Protein 4OM8 (pdb70)

Foldseek 3Di:
DAQEEEEEDQAQAHLLQQLLLLQLQHHYEYEYQDPVRLVVSVVVNVVSNVLCVLLVQHRDPHHDSDYHYDHDVLVRCAPGLEYEYEHDQDLVVLLVVQVVCQVRHDLNRAYEYQHQFDFLQSNLVRHPNSQSYWYWHADPHRNQQQETEIEDHPNHHPVNSVVVCVSSVSSPGHYDYQDYRDGRRPVVVVVVLVVVQLVVCCVVPVDQNVVSCVCCVPVPVVVCLQAPPVRVCVVVDVVVVCVVCVPVVVVTDPDDDDDPLQVVCVVVVAPDPVRQHGSHHDPVRSVVVVVVVSVVSSVVVCVSVPHD/DFAEEFEEDQPQAHLLQLLLLQQLQHEYEYEYLDPVSQVVSVVVNVVSNVLCVLLVRGYDVVGGGDYHYDHDVLVRAAVGQEYEYEHDQDLVVLLVVQVVCQVSHDLRRAYEYLHQFDQLQSNLVSHPNSQRYWYWHADPHRNQQQETEIEDHPNHHPVNSVVVCVSSVSSPGHYDYQDYRHGSGPPRVVVVLVVQQLVVCCVVVVDAPVVSCVCCVVVPVVVCLQAPPVSVCVVCDVVVVCVCCVPVVVVTDPDDDDDPLQVVCVVVVQPDPVSQHDSHHDPVRVVVCVVVVSVVSSVVVCVSVVPD

Sequence (616 aa):
MIRNIAIIGLGTMGPGMAARLARGGLQVVAYDVAPAAIEERRARSMLSVAETVLDALGIALPSAGVGTVRFTDDIGDAVSGADLVIENVPENISIKADDVYRRRTIDGLIGQDTIVASDTSGIPITKLQAHISYPERRMMVGMHWSNPPHIIPMIEVIAGEEKTAPQTVATIRDLIRRSIGLLPVVVKKDVPGFVENRVLYALLREAVDLVERGVIDPEDLDTCVSWGIGYKKIAVIGPMALLDMAGLDIYKSVSSSFLNADDLSNRDDVAPMMVLEEKTSASKFGIKSSGEGMFYTPEQTKALQAERARKLVAVRRRILEGREMIRNIAIIGLGTMGPGMAARLARGGLQVVAYDVAPAAIEERRARSMLSVAETVLDALGIALPSAGVGTVRFTDDIGDAVSGADLVIENVPENISIKADVYRTIDGLIGQDDTIVASDTSGIPITKLQAHISYPEERMVGMHWSNPPHIIPMIEVIAGEEKKTAPQTVATIRDLIRSIGLLPVVVKKDDVPGFVENRVLYALLREAVDLVERGVIDPEDLDTCVSWGIGYKIAVIGPMALLDMMAGLDIYKSVSSFLNADLSNNRDDVAPMMVLEKTSSASKFGIKSGEGMFYTPEQTKKALQAERARKLVAVRRRIILEGRE

B-factor: mean 18.08, std 8.11, range [6.87, 66.74]

Secondary structure (DSSP, 8-state):
---EEEEE--STTHHHHHHHHHHTT-EEEEE-S-HHHHHHHHHHHHHHHHHHHHTTPPP-SSS--EEEEES-HHHHHTT-SEEEE---S-HHHHHHHHHHHHTTS-TT-EEEE--SSS-HHHHGGGSSSGGGEEEEE--SSTTT--EEEEE--TT--HHHHHHHHHHHHHTT-EEEEE-S--TTTTHHHHHHHHHHHHHHHHHTTSS-HHHHHHHHIIIIIHHHHHS-HHHHHHHH-HHHHHHHHHHHHHHS----S--HHHHHHHHTT--BGGGTBS----HHHHHHHHHHHHHHHHHHHHHHTT--/---EEEEE--STTHHHHHHHHHHTT-EEEEE-S-HHHHHHHHHHHHHHHHHHHHHT--PPTT---EEEEES-HHHHHTT-SEEEE---S-HHHHHHHHHHHHTTS-TT-EEEE--SS--HHHHHTTSSSGGGEEEEE--SSTTT--EEEEE--TT--HHHHHHHHHHHHHTT-EEEEE-S--TTTTHHHHHHHHHHHHHHHHHTTSS-HHHHHHHHIIIIIHHHHHS-HHHHHHHH-HHHHHHHHHHHHHHS----S--HHHHHHHHTT--BGGGTBS----HHHHHHHHHHHHHHHHHHHHHHTT--

Organism: Mesorhizobium japonicum (strain LMG 29417 / CECT 9101 / MAFF 303099) (NCBI:txid266835)

Structure (mmCIF, N/CA/C/O backbone):
data_4OM8
#
_entry.id   4OM8
#
_cell.length_a   122.805
_cell.length_b   44.212
_cell.length_c   109.343
_cell.angle_alpha   90.00
_cell.angle_beta   116.35
_cell.angle_gamma   90.00
#
_symmetry.space_group_name_H-M   'C 1 2 1'
#
loop_
_entity.id
_entity.type
_entity.pdbx_description
1 polymer '5-formyl-3-hydroxy-2-methylpyridine 4-carboxylate 5-dehydrogenase'
2 non-polymer NICOTINAMIDE-ADENINE-DINUCLEOTIDE
3 non-polymer 'ACETATE ION'
4 non-polymer GLYCEROL
5 water water
#
loop_
_atom_site.group_PDB
_atom_site.id
_atom_site.type_symbol
_atom_site.label_atom_id
_atom_site.label_alt_id
_atom_site.label_comp_id
_atom_site.label_asym_id
_atom_site.label_entity_id
_atom_site.label_seq_id
_atom_site.pdbx_PDB_ins_code
_atom_site.Cartn_x
_atom_site.Cartn_y
_atom_site.Cartn_z
_atom_site.occupancy
_atom_site.B_iso_or_equiv
_atom_site.auth_seq_id
_atom_site.auth_comp_id
_atom_site.auth_asym_id
_atom_site.auth_atom_id
_atom_site.pdbx_PDB_model_num
ATOM 1 N N . MET A 1 1 ? -9.081 -4.625 16.165 1.00 18.76 1 MET A N 1
ATOM 2 C CA . MET A 1 1 ? -9.271 -5.903 16.844 1.00 18.61 1 MET A CA 1
ATOM 3 C C . MET A 1 1 ? -8.329 -6.032 18.041 1.00 17.39 1 MET A C 1
ATOM 4 O O . MET A 1 1 ? -7.136 -5.781 17.914 1.00 20.46 1 MET A O 1
ATOM 9 N N . ILE A 1 2 ? -8.862 -6.414 19.203 1.00 14.72 2 ILE A N 1
ATOM 10 C CA . ILE A 1 2 ? -8.019 -6.560 20.389 1.00 12.27 2 ILE A CA 1
ATOM 11 C C . ILE A 1 2 ? -7.801 -8.023 20.767 1.00 11.99 2 ILE A C 1
ATOM 12 O O . ILE A 1 2 ? -8.717 -8.709 21.234 1.00 13.91 2 ILE A O 1
ATOM 17 N N . ARG A 1 3 ? -6.570 -8.484 20.568 1.00 13.37 3 ARG A N 1
ATOM 18 C CA . ARG A 1 3 ? -6.152 -9.821 20.983 1.00 13.15 3 ARG A CA 1
ATOM 19 C C . ARG A 1 3 ? -4.988 -9.743 21.972 1.00 11.59 3 ARG A C 1
ATOM 20 O O . ARG A 1 3 ? -4.823 -10.603 22.830 1.00 13.84 3 ARG A O 1
ATOM 28 N N . ASN A 1 4 ? -4.160 -8.716 21.817 1.00 11.79 4 ASN A N 1
ATOM 29 C CA . ASN A 1 4 ? -2.928 -8.605 22.583 1.00 11.16 4 ASN A CA 1
ATOM 30 C C . ASN A 1 4 ? -2.975 -7.386 23.479 1.00 10.78 4 ASN A C 1
ATOM 31 O O . ASN A 1 4 ? -3.166 -6.269 23.011 1.00 11.78 4 ASN A O 1
ATOM 36 N N . ILE A 1 5 ? -2.825 -7.617 24.777 1.00 10.97 5 ILE A N 1
ATOM 37 C CA . ILE A 1 5 ? -2.937 -6.555 25.758 1.00 9.71 5 ILE A CA 1
ATOM 38 C C . ILE A 1 5 ? -1.625 -6.400 26.513 1.00 10.53 5 ILE A C 1
ATOM 39 O O . ILE A 1 5 ? -0.991 -7.389 26.893 1.00 11.20 5 ILE A O 1
ATOM 44 N N . ALA A 1 6 ? -1.206 -5.156 26.702 1.00 9.74 6 ALA A N 1
ATOM 45 C CA . ALA A 1 6 ? -0.103 -4.841 27.601 1.00 9.49 6 ALA A CA 1
ATOM 46 C C . ALA A 1 6 ? -0.670 -4.091 28.793 1.00 9.97 6 ALA A C 1
ATOM 47 O O . ALA A 1 6 ? -1.506 -3.209 28.623 1.00 11.57 6 ALA A O 1
ATOM 49 N N . ILE A 1 7 ? -0.209 -4.446 29.985 1.00 9.45 7 ILE A N 1
ATOM 50 C CA . ILE A 1 7 ? -0.508 -3.698 31.200 1.00 9.05 7 ILE A CA 1
ATOM 51 C C . ILE A 1 7 ? 0.767 -3.046 31.729 1.00 10.50 7 ILE A C 1
ATOM 52 O O . ILE A 1 7 ? 1.797 -3.713 31.899 1.00 10.13 7 ILE A O 1
ATOM 57 N N . ILE A 1 8 ? 0.691 -1.734 31.967 1.00 9.03 8 ILE A N 1
ATOM 58 C CA . ILE A 1 8 ? 1.811 -0.971 32.522 1.00 9.54 8 ILE A CA 1
ATOM 59 C C . ILE A 1 8 ? 1.498 -0.584 33.959 1.00 12.37 8 ILE A C 1
ATOM 60 O O . ILE A 1 8 ? 0.658 0.290 34.214 1.00 10.95 8 ILE A O 1
ATOM 65 N N . GLY A 1 9 ? 2.143 -1.270 34.900 1.00 10.80 9 GLY A N 1
ATOM 66 C CA . GLY A 1 9 ? 1.931 -1.012 36.319 1.00 12.42 9 GLY A CA 1
ATOM 67 C C . GLY A 1 9 ? 1.280 -2.214 36.954 1.00 14.49 9 GLY A C 1
ATOM 68 O O . GLY A 1 9 ? 0.166 -2.602 36.574 1.00 13.30 9 GLY A O 1
ATOM 69 N N . LEU A 1 10 ? 1.985 -2.812 37.918 1.00 12.98 10 LEU A N 1
ATOM 70 C CA . LEU A 1 10 ? 1.561 -4.063 38.549 1.00 13.47 10 LEU A CA 1
ATOM 71 C C . LEU A 1 10 ? 1.434 -3.985 40.062 1.00 20.01 10 LEU A C 1
ATOM 72 O O . LEU A 1 10 ? 1.857 -4.903 40.771 1.00 22.48 10 LEU A O 1
ATOM 77 N N . GLY A 1 11 ? 0.860 -2.904 40.555 1.00 17.40 11 GLY A N 1
ATOM 78 C CA . GLY A 1 11 ? 0.622 -2.774 41.987 1.00 15.78 11 GLY A CA 1
ATOM 79 C C . GLY A 1 11 ? -0.674 -3.463 42.350 1.00 17.44 11 GLY A C 1
ATOM 80 O O . GLY A 1 11 ? -0.980 -4.534 41.836 1.00 15.91 11 GLY A O 1
ATOM 81 N N . THR A 1 12 ? -1.435 -2.835 43.236 1.00 13.09 12 THR A N 1
ATOM 82 C CA . THR A 1 12 ? -2.707 -3.361 43.712 1.00 13.16 12 THR A CA 1
ATOM 83 C C . THR A 1 12 ? -3.629 -3.855 42.598 1.00 12.82 12 THR A C 1
ATOM 84 O O . THR A 1 12 ? -4.207 -4.939 42.707 1.00 14.45 12 THR A O 1
ATOM 88 N N . MET A 1 13 ? -3.744 -3.069 41.526 1.00 13.78 13 MET A N 1
ATOM 89 C CA . MET A 1 13 ? -4.737 -3.363 40.488 1.00 14.67 13 MET A CA 1
ATOM 90 C C . MET A 1 13 ? -4.231 -4.258 39.362 1.00 15.39 13 MET A C 1
ATOM 91 O O . MET A 1 13 ? -5.014 -4.702 38.521 1.00 18.95 13 MET A O 1
ATOM 96 N N . GLY A 1 14 ? -2.932 -4.521 39.335 1.00 14.20 14 GLY A N 1
ATOM 97 C CA . GLY A 1 14 ? -2.328 -5.170 38.177 1.00 15.36 14 GLY A CA 1
ATOM 98 C C . GLY A 1 14 ? -2.521 -6.670 37.998 1.00 15.12 14 GLY A C 1
ATOM 99 O O . GLY A 1 14 ? -3.000 -7.120 36.953 1.00 15.51 14 GLY A O 1
ATOM 100 N N . PRO A 1 15 ? -2.111 -7.467 38.990 1.00 14.90 15 PRO A N 1
ATOM 101 C CA . PRO A 1 15 ? -2.134 -8.926 38.859 1.00 15.46 15 PRO A CA 1
ATOM 102 C C . PRO A 1 15 ? -3.521 -9.504 38.605 1.00 15.51 15 PRO A C 1
ATOM 103 O O . PRO A 1 15 ? -3.657 -10.375 37.751 1.00 14.93 15 PRO A O 1
ATOM 107 N N . GLY A 1 16 ? -4.531 -9.038 39.328 1.00 13.10 16 GLY A N 1
ATOM 108 C CA . GLY A 1 16 ? -5.876 -9.544 39.112 1.00 11.40 16 GLY A CA 1
ATOM 109 C C . GLY A 1 16 ? -6.436 -9.145 37.758 1.00 11.67 16 GLY A C 1
ATOM 110 O O . GLY A 1 16 ? -7.176 -9.905 37.121 1.00 10.04 16 GLY A O 1
ATOM 111 N N . MET A 1 17 ? -6.094 -7.935 37.324 1.00 12.66 17 MET A N 1
ATOM 112 C CA . MET A 1 17 ? -6.482 -7.454 36.006 1.00 9.61 17 MET A CA 1
ATOM 113 C C . MET A 1 17 ? -5.895 -8.355 34.912 1.00 9.95 17 MET A C 1
ATOM 114 O O . MET A 1 17 ? -6.594 -8.762 33.966 1.00 11.53 17 MET A O 1
ATOM 119 N N . ALA A 1 18 ? -4.606 -8.655 35.050 1.00 10.93 18 ALA A N 1
ATOM 120 C CA . ALA A 1 18 ? -3.921 -9.507 34.078 1.00 9.66 18 ALA A CA 1
ATOM 121 C C . ALA A 1 18 ? -4.547 -10.897 34.046 1.00 9.86 18 ALA A C 1
ATOM 122 O O . ALA A 1 18 ? -4.864 -11.428 32.973 1.00 10.84 18 ALA A O 1
ATOM 124 N N . ALA A 1 19 ? -4.744 -11.479 35.218 1.00 10.87 19 ALA A N 1
ATOM 125 C CA . ALA A 1 19 ? -5.344 -12.806 35.299 1.00 11.20 19 ALA A CA 1
ATOM 126 C C . ALA A 1 19 ? -6.741 -12.829 34.668 1.00 11.14 19 ALA A C 1
ATOM 127 O O . ALA A 1 19 ? -7.082 -13.752 33.931 1.00 11.59 19 ALA A O 1
ATOM 129 N N . ARG A 1 20 ? -7.545 -11.801 34.943 1.00 9.49 20 ARG A N 1
ATOM 130 C CA . ARG A 1 20 ? -8.925 -11.810 34.480 1.00 10.07 20 ARG A CA 1
ATOM 131 C C . ARG A 1 20 ? -8.991 -11.653 32.975 1.00 10.90 20 ARG A C 1
ATOM 132 O O . ARG A 1 20 ? -9.823 -12.279 32.318 1.00 10.91 20 ARG A O 1
ATOM 140 N N . LEU A 1 21 ? -8.131 -10.795 32.429 1.00 10.67 21 LEU A N 1
ATOM 141 C CA . LEU A 1 21 ? -8.092 -10.621 30.988 1.00 9.62 21 LEU A CA 1
ATOM 142 C C . LEU A 1 21 ? -7.609 -11.890 30.288 1.00 10.43 21 LEU A C 1
ATOM 143 O O . LEU A 1 21 ? -8.175 -12.289 29.272 1.00 12.95 21 LEU A O 1
ATOM 148 N N . ALA A 1 22 ? -6.582 -12.532 30.828 1.00 10.74 22 ALA A N 1
ATOM 149 C CA . ALA A 1 22 ? -6.104 -13.773 30.227 1.00 9.83 22 ALA A CA 1
ATOM 150 C C . ALA A 1 22 ? -7.158 -14.867 30.281 1.00 12.45 22 ALA A C 1
ATOM 151 O O . ALA A 1 22 ? -7.262 -15.682 29.366 1.00 13.80 22 ALA A O 1
ATOM 153 N N . ARG A 1 23 ? -7.934 -14.892 31.360 1.00 11.63 23 ARG A N 1
ATOM 154 C CA . ARG A 1 23 ? -8.979 -15.903 31.505 1.00 11.52 23 ARG A CA 1
ATOM 155 C C . ARG A 1 23 ? -10.045 -15.725 30.415 1.00 12.43 23 ARG A C 1
ATOM 156 O O . ARG A 1 23 ? -10.751 -16.665 30.058 1.00 13.81 23 ARG A O 1
ATOM 164 N N . GLY A 1 24 ? -10.154 -14.510 29.880 1.00 12.01 24 GLY A N 1
ATOM 165 C CA . GLY A 1 24 ? -11.058 -14.239 28.776 1.00 11.97 24 GLY A CA 1
ATOM 166 C C . GLY A 1 24 ? -10.499 -14.635 27.415 1.00 13.54 24 GLY A C 1
ATOM 167 O O . GLY A 1 24 ? -11.170 -14.481 26.399 1.00 16.18 24 GLY A O 1
ATOM 168 N N . GLY A 1 25 ? -9.278 -15.149 27.387 1.00 11.00 25 GLY A N 1
ATOM 169 C CA . GLY A 1 25 ? -8.696 -15.614 26.140 1.00 9.77 25 GLY A CA 1
ATOM 170 C C . GLY A 1 25 ? -7.626 -14.696 25.575 1.00 15.31 25 GLY A C 1
ATOM 171 O O . GLY A 1 25 ? -6.995 -15.026 24.583 1.00 15.79 25 GLY A O 1
ATOM 172 N N . LEU A 1 26 ? -7.413 -13.550 26.210 1.00 12.36 26 LEU A N 1
ATOM 173 C CA . LEU A 1 26 ? -6.487 -12.547 25.698 1.00 11.66 26 LEU A CA 1
ATOM 174 C C . LEU A 1 26 ? -5.045 -12.885 26.028 1.00 10.60 26 LEU A C 1
ATOM 175 O O . LEU A 1 26 ? -4.769 -13.545 27.033 1.00 11.81 26 LEU A O 1
ATOM 180 N N . GLN A 1 27 ? -4.113 -12.445 25.181 1.00 10.61 27 GLN A N 1
ATOM 181 C CA . GLN A 1 27 ? -2.701 -12.541 25.511 1.00 11.90 27 GLN A CA 1
ATOM 182 C C . GLN A 1 27 ? -2.308 -11.310 26.304 1.00 11.46 27 GLN A C 1
ATOM 183 O O . GLN A 1 27 ? -2.510 -10.206 25.824 1.00 13.19 27 GLN A O 1
ATOM 189 N N . VAL A 1 28 ? -1.756 -11.500 27.503 1.00 10.82 28 VAL A N 1
ATOM 190 C CA . VAL A 1 28 ? -1.427 -10.369 28.367 1.00 9.64 28 VAL A CA 1
ATOM 191 C C . VAL A 1 28 ? 0.058 -10.365 28.677 1.00 9.77 28 VAL A C 1
ATOM 192 O O . VAL A 1 28 ? 0.596 -11.372 29.141 1.00 11.59 28 VAL A O 1
ATOM 196 N N . VAL A 1 29 ? 0.724 -9.238 28.415 1.00 10.43 29 VAL A N 1
ATOM 197 C CA . VAL A 1 29 ? 2.100 -9.060 28.874 1.00 11.65 29 VAL A CA 1
ATOM 198 C C . VAL A 1 29 ? 2.128 -7.827 29.771 1.00 12.08 29 VAL A C 1
ATOM 199 O O . VAL A 1 29 ? 1.602 -6.781 29.412 1.00 10.14 29 VAL A O 1
ATOM 203 N N . ALA A 1 30 ? 2.709 -7.961 30.956 1.00 11.43 30 ALA A N 1
ATOM 204 C CA . ALA A 1 30 ? 2.640 -6.886 31.935 1.00 12.92 30 ALA A CA 1
ATOM 205 C C . ALA A 1 30 ? 4.026 -6.456 32.365 1.00 11.39 30 ALA A C 1
ATOM 206 O O . ALA A 1 30 ? 4.957 -7.276 32.443 1.00 13.07 30 ALA A O 1
ATOM 208 N N . TYR A 1 31 ? 4.146 -5.167 32.664 1.00 11.54 31 TYR A N 1
ATOM 209 C CA . TYR A 1 31 ? 5.425 -4.532 32.958 1.00 11.54 31 TYR A CA 1
ATOM 210 C C . TYR A 1 31 ? 5.309 -3.648 34.177 1.00 11.64 31 TYR A C 1
ATOM 211 O O . TYR A 1 31 ? 4.277 -3.040 34.402 1.00 13.44 31 TYR A O 1
ATOM 220 N N . ASP A 1 32 ? 6.381 -3.566 34.953 1.00 11.01 32 ASP A N 1
ATOM 221 C CA . ASP A 1 32 ? 6.453 -2.598 36.040 1.00 11.00 32 ASP A CA 1
ATOM 222 C C . ASP A 1 32 ? 7.895 -2.128 36.124 1.00 12.36 32 ASP A C 1
ATOM 223 O O . ASP A 1 32 ? 8.813 -2.912 35.875 1.00 14.06 32 ASP A O 1
ATOM 228 N N . VAL A 1 33 ? 8.089 -0.861 36.482 1.00 13.38 33 VAL A N 1
ATOM 229 C CA . VAL A 1 33 ? 9.415 -0.264 36.591 1.00 14.68 33 VAL A CA 1
ATOM 230 C C . VAL A 1 33 ? 10.193 -0.795 37.808 1.00 16.01 33 VAL A C 1
ATOM 231 O O . VAL A 1 33 ? 11.423 -0.691 37.859 1.00 19.09 33 VAL A O 1
ATOM 235 N N . ALA A 1 34 ? 9.482 -1.369 38.776 1.00 15.38 34 ALA A N 1
ATOM 236 C CA . ALA A 1 34 ? 10.102 -1.790 40.033 1.00 17.79 34 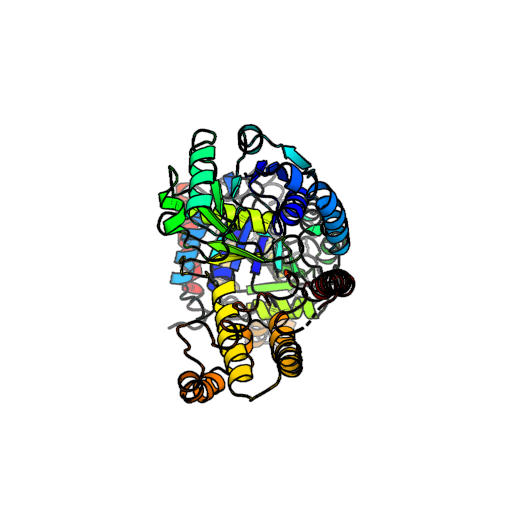ALA A CA 1
ATOM 237 C C . ALA A 1 34 ? 10.169 -3.300 40.138 1.00 17.19 34 ALA A C 1
ATOM 238 O O . ALA A 1 34 ? 9.138 -3.958 40.170 1.00 14.78 34 ALA A O 1
ATOM 240 N N . PRO A 1 35 ? 11.388 -3.861 40.185 1.00 17.36 35 PRO A N 1
ATOM 241 C CA . PRO A 1 35 ? 11.526 -5.318 40.323 1.00 16.28 35 PRO A CA 1
ATOM 242 C C . PRO A 1 35 ? 10.756 -5.895 41.512 1.00 15.36 35 PRO A C 1
ATOM 243 O O . PRO A 1 35 ? 10.148 -6.964 41.381 1.00 19.17 35 PRO A O 1
ATOM 247 N N . ALA A 1 36 ? 10.769 -5.204 42.648 1.00 19.24 36 ALA A N 1
ATOM 248 C CA . ALA A 1 36 ? 10.035 -5.660 43.823 1.00 20.46 36 ALA A CA 1
ATOM 249 C C . ALA A 1 36 ? 8.540 -5.810 43.525 1.00 19.97 36 ALA A C 1
ATOM 250 O O . ALA A 1 36 ? 7.876 -6.702 44.059 1.00 22.43 36 ALA A O 1
ATOM 252 N N . ALA A 1 37 ? 8.016 -4.934 42.675 1.00 16.12 37 ALA A N 1
ATOM 253 C CA . ALA A 1 37 ? 6.609 -4.992 42.287 1.00 15.50 37 ALA A CA 1
ATOM 254 C C . ALA A 1 37 ? 6.298 -6.203 41.415 1.00 20.01 37 ALA A C 1
ATOM 255 O O . ALA A 1 37 ? 5.246 -6.836 41.563 1.00 23.75 37 ALA A O 1
ATOM 257 N N . ILE A 1 38 ? 7.203 -6.519 40.495 1.00 16.04 38 ILE A N 1
ATOM 258 C CA . ILE A 1 38 ? 7.000 -7.656 39.610 1.00 16.17 38 ILE A CA 1
ATOM 259 C C . ILE A 1 38 ? 6.986 -8.943 40.429 1.00 23.10 38 ILE A C 1
ATOM 260 O O . ILE A 1 38 ? 6.143 -9.811 40.213 1.00 24.57 38 ILE A O 1
ATOM 265 N N . GLU A 1 39 ? 7.888 -9.051 41.399 1.00 20.44 39 GLU A N 1
ATOM 266 C CA A GLU A 1 39 ? 7.969 -10.229 42.266 0.51 24.51 39 GLU A CA 1
ATOM 267 C CA B GLU A 1 39 ? 7.925 -10.267 42.200 0.49 24.51 39 GLU A CA 1
ATOM 268 C C . GLU A 1 39 ? 6.705 -10.397 43.108 1.00 25.00 39 GLU A C 1
ATOM 269 O O . GLU A 1 39 ? 6.174 -11.498 43.256 1.00 28.62 39 GLU A O 1
ATOM 280 N N . ARG A 1 40 ? 6.242 -9.291 43.683 1.00 23.60 40 ARG A N 1
ATOM 281 C CA A ARG A 1 40 ? 5.020 -9.320 44.486 0.60 23.58 40 ARG A CA 1
ATOM 282 C CA B ARG A 1 40 ? 5.020 -9.294 44.481 0.40 23.61 40 ARG A CA 1
ATOM 283 C C . ARG A 1 40 ? 3.834 -9.726 43.616 1.00 23.22 40 ARG A C 1
ATOM 284 O O . ARG A 1 40 ? 2.944 -10.456 44.061 1.00 22.75 40 ARG A O 1
ATOM 299 N N . ALA A 1 41 ? 3.836 -9.274 42.367 1.00 17.95 41 ALA A N 1
ATOM 300 C CA . ALA A 1 41 ? 2.748 -9.566 41.449 1.00 16.86 41 ALA A CA 1
ATOM 301 C C . ALA A 1 41 ? 2.622 -11.053 41.132 1.00 23.36 41 ALA A C 1
ATOM 302 O O . ALA A 1 41 ? 1.539 -11.527 40.816 1.00 20.99 41 ALA A O 1
ATOM 304 N N . ARG A 1 42 ? 3.721 -11.796 41.218 1.00 30.62 42 ARG A N 1
ATOM 305 C CA . ARG A 1 42 ? 3.648 -13.233 40.949 1.00 27.36 42 ARG A CA 1
ATOM 306 C C . ARG A 1 42 ? 2.794 -13.958 41.982 1.00 24.93 42 ARG A C 1
ATOM 307 O O . ARG A 1 42 ? 1.926 -14.738 41.618 1.00 22.82 42 ARG A O 1
ATOM 315 N N . SER A 1 43 ? 3.026 -13.698 43.264 1.00 26.58 43 SER A N 1
ATOM 316 C CA . SER A 1 43 ? 2.201 -14.314 44.294 1.00 28.24 43 SER A CA 1
ATOM 317 C C . SER A 1 43 ? 0.760 -13.813 44.195 1.00 27.58 43 SER A C 1
ATOM 318 O O . SER A 1 43 ? -0.186 -14.566 44.418 1.00 28.22 43 SER A O 1
ATOM 321 N N . MET A 1 44 ? 0.591 -12.540 43.858 1.00 26.54 44 MET A N 1
ATOM 322 C CA . MET A 1 44 ? -0.748 -11.995 43.703 1.00 17.42 44 MET A CA 1
ATOM 323 C C . MET A 1 44 ? -1.470 -12.657 42.530 1.00 24.43 44 MET A C 1
ATOM 324 O O . MET A 1 44 ? -2.678 -12.884 42.588 1.00 25.82 44 MET A O 1
ATOM 329 N N . LEU A 1 45 ? -0.718 -12.981 41.477 1.00 22.19 45 LEU A N 1
ATOM 330 C CA . LEU A 1 45 ? -1.277 -13.622 40.283 1.00 19.36 45 LEU A CA 1
ATOM 331 C C . LEU A 1 45 ? -1.799 -15.051 40.538 1.00 22.14 45 LEU A C 1
ATOM 332 O O . LEU A 1 45 ? -2.879 -15.424 40.065 1.00 20.09 45 LEU A O 1
ATOM 337 N N . SER A 1 46 ? -1.045 -15.854 41.284 1.00 23.76 46 SER A N 1
ATOM 338 C CA . SER A 1 46 ? -1.437 -17.240 41.535 1.00 18.18 46 SER A CA 1
ATOM 339 C C . SER A 1 46 ? -2.699 -17.333 42.402 1.00 13.71 46 SER A C 1
ATOM 340 O O . SER A 1 46 ? -3.566 -18.177 42.169 1.00 21.70 46 SER A O 1
ATOM 343 N N . VAL A 1 47 ? -2.795 -16.442 43.381 1.00 20.01 47 VAL A N 1
ATOM 344 C CA . VAL A 1 47 ? -3.981 -16.370 44.217 1.00 19.64 47 VAL A CA 1
ATOM 345 C C . VAL A 1 47 ? -5.172 -15.951 43.359 1.00 18.44 47 VAL A C 1
ATOM 346 O O . VAL A 1 47 ? -6.266 -16.510 43.476 1.00 18.37 47 VAL A O 1
ATOM 350 N N . ALA A 1 48 ? -4.946 -15.000 42.460 1.00 17.63 48 ALA A N 1
ATOM 351 C CA . ALA A 1 48 ? -6.023 -14.513 41.605 1.00 13.61 48 ALA A CA 1
ATOM 352 C C . ALA A 1 48 ? -6.565 -15.606 40.679 1.00 13.13 48 ALA A C 1
ATOM 353 O O . ALA A 1 48 ? -7.773 -15.681 40.449 1.00 14.15 48 ALA A O 1
ATOM 355 N N . GLU A 1 49 ? -5.690 -16.460 40.149 1.00 14.42 49 GLU A N 1
ATOM 356 C CA . GLU A 1 49 ? -6.136 -17.562 39.296 1.00 13.48 49 GLU A CA 1
ATOM 357 C C . GLU A 1 49 ? -7.081 -18.521 40.030 1.00 12.93 49 GLU A C 1
ATOM 358 O O . GLU A 1 49 ? -8.086 -18.964 39.473 1.00 16.15 49 GLU A O 1
ATOM 364 N N . THR A 1 50 ? -6.756 -18.811 41.283 1.00 14.38 50 THR A N 1
ATOM 365 C CA . THR A 1 50 ? -7.600 -19.654 42.126 1.00 15.29 50 THR A CA 1
ATOM 366 C C . THR A 1 50 ? -8.961 -18.990 42.390 1.00 13.80 50 THR A C 1
ATOM 367 O O . THR A 1 50 ? -10.005 -19.655 42.386 1.00 14.05 50 THR A O 1
ATOM 371 N N . VAL A 1 51 ? -8.950 -17.673 42.592 1.00 13.22 51 VAL A N 1
ATOM 372 C CA . VAL A 1 51 ? -10.185 -16.923 42.816 1.00 11.42 51 VAL A CA 1
ATOM 373 C C . VAL A 1 51 ? -11.056 -16.995 41.567 1.00 12.08 51 VAL A C 1
ATOM 374 O O . VAL A 1 51 ? -12.264 -17.177 41.650 1.00 13.93 51 VAL A O 1
ATOM 378 N N . LEU A 1 52 ? -10.436 -16.892 40.393 1.00 12.13 52 LEU A N 1
ATOM 379 C CA . LEU A 1 52 ? -11.202 -16.993 39.161 1.00 11.44 52 LEU A CA 1
ATOM 380 C C . LEU A 1 52 ? -11.848 -18.377 39.038 1.00 10.88 52 LEU A C 1
ATOM 381 O O . LEU A 1 52 ? -12.976 -18.500 38.574 1.00 11.64 52 LEU A O 1
ATOM 386 N N . ASP A 1 53 ? -11.129 -19.410 39.473 1.00 12.44 53 ASP A N 1
ATOM 387 C CA . ASP A 1 53 ? -11.703 -20.756 39.503 1.00 14.04 53 ASP A CA 1
ATOM 388 C C . ASP A 1 53 ? -12.921 -20.796 40.422 1.00 13.89 53 ASP A C 1
ATOM 389 O O . ASP A 1 53 ? -13.964 -21.346 40.068 1.00 16.27 53 ASP A O 1
ATOM 394 N N . ALA A 1 54 ? -12.767 -20.211 41.603 1.00 13.86 54 ALA A N 1
ATOM 395 C CA . ALA A 1 54 ? -13.821 -20.197 42.608 1.00 14.51 54 ALA A CA 1
ATOM 396 C C . ALA A 1 54 ? -15.029 -19.409 42.118 1.00 17.86 54 ALA A C 1
ATOM 397 O O . ALA A 1 54 ? -16.152 -19.665 42.543 1.00 16.40 54 ALA A O 1
ATOM 399 N N . LEU A 1 55 ? -14.798 -18.436 41.238 1.00 12.39 55 LEU A N 1
ATOM 400 C CA . LEU A 1 55 ? -15.895 -17.683 40.640 1.00 13.81 55 LEU A CA 1
ATOM 401 C C . LEU A 1 55 ? -16.558 -18.420 39.483 1.00 13.97 55 LEU A C 1
ATOM 402 O O . LEU A 1 55 ? -17.570 -17.966 38.943 1.00 16.35 55 LEU A O 1
ATOM 407 N N . GLY A 1 56 ? -15.974 -19.551 39.093 1.00 14.49 56 GLY A N 1
ATOM 408 C CA . GLY A 1 56 ? -16.521 -20.355 38.016 1.00 19.63 56 GLY A CA 1
ATOM 409 C C . GLY A 1 56 ? -16.331 -19.722 36.652 1.00 18.27 56 GLY A C 1
ATOM 410 O O . GLY A 1 56 ? -17.137 -19.936 35.749 1.00 25.19 56 GLY A O 1
ATOM 411 N N . ILE A 1 57 ? -15.264 -18.943 36.504 1.00 18.03 57 ILE A N 1
ATOM 412 C CA . ILE A 1 57 ? -14.983 -18.243 35.252 1.00 17.84 57 ILE A CA 1
ATOM 413 C C . ILE A 1 57 ? -14.087 -19.071 34.333 1.00 31.01 57 ILE A C 1
ATOM 414 O O . ILE A 1 57 ? -12.946 -19.382 34.676 1.00 25.02 57 ILE A O 1
ATOM 419 N N . ALA A 1 58 ? -14.600 -19.414 33.158 1.00 29.99 58 ALA A N 1
ATOM 420 C CA . ALA A 1 58 ? -13.874 -20.315 32.263 1.00 32.73 58 ALA A CA 1
ATOM 421 C C . ALA A 1 58 ? -13.089 -19.593 31.168 1.00 26.64 58 ALA A C 1
ATOM 422 O O . ALA A 1 58 ? -13.446 -18.490 30.755 1.00 38.39 58 ALA A O 1
ATOM 424 N N . LEU A 1 59 ? -12.017 -20.233 30.702 1.00 38.76 59 LEU A N 1
ATOM 425 C CA . LEU A 1 59 ? -11.343 -19.829 29.471 1.00 37.47 59 LEU A CA 1
ATOM 426 C C . LEU A 1 59 ? -12.270 -20.201 28.322 1.00 36.98 59 LEU A C 1
ATOM 427 O O . LEU A 1 59 ? -12.905 -21.261 28.374 1.00 22.79 59 LEU A O 1
ATOM 432 N N . PRO A 1 60 ? -12.370 -19.337 27.292 1.00 28.49 60 PRO A N 1
ATOM 433 C CA . PRO A 1 60 ? -13.182 -19.708 26.128 1.00 30.37 60 PRO A CA 1
ATOM 434 C C . PRO A 1 60 ? -12.413 -20.735 25.319 1.00 22.82 60 PRO A C 1
ATOM 435 O O . PRO A 1 60 ? -11.271 -21.050 25.660 1.00 23.43 60 PRO A O 1
ATOM 439 N N . SER A 1 61 ? -13.009 -21.250 24.259 1.00 32.14 61 SER A N 1
ATOM 440 C CA . SER A 1 61 ? -12.371 -22.349 23.568 1.00 29.77 61 SER A CA 1
ATOM 441 C C . SER A 1 61 ? -11.358 -21.845 22.542 1.00 24.44 61 SER A C 1
ATOM 442 O O . SER A 1 61 ? -10.840 -22.625 21.752 1.00 24.69 61 SER A O 1
ATOM 445 N N . ALA A 1 62 ? -11.076 -20.544 22.562 1.00 20.86 62 ALA A N 1
ATOM 446 C CA . ALA A 1 62 ? -10.129 -19.956 21.613 1.00 20.71 62 ALA A CA 1
ATOM 447 C C . ALA A 1 62 ? -9.406 -18.742 22.192 1.00 23.88 62 ALA A C 1
ATOM 448 O O . ALA A 1 62 ? -9.897 -18.098 23.121 1.00 21.64 62 ALA A O 1
ATOM 450 N N . GLY A 1 63 ? -8.241 -18.428 21.633 1.00 19.37 63 GLY A N 1
ATOM 451 C CA . GLY A 1 63 ? -7.440 -17.323 22.125 1.00 16.82 63 GLY A CA 1
ATOM 452 C C . GLY A 1 63 ? -6.207 -17.830 22.843 1.00 22.96 63 GLY A C 1
ATOM 453 O O . GLY A 1 63 ? -6.128 -18.997 23.224 1.00 28.38 63 GLY A O 1
ATOM 454 N N . VAL A 1 64 ? -5.244 -16.938 23.037 1.00 23.60 64 VAL A N 1
ATOM 455 C CA . VAL A 1 64 ? -3.980 -17.284 23.680 1.00 24.40 64 VAL A CA 1
ATOM 456 C C . VAL A 1 64 ? -4.167 -17.530 25.184 1.00 18.72 64 VAL A C 1
ATOM 457 O O . VAL A 1 64 ? -3.763 -18.575 25.707 1.00 20.00 64 VAL A O 1
ATOM 461 N N . GLY A 1 65 ? -4.764 -16.561 25.876 1.00 20.01 65 GLY A N 1
ATOM 462 C CA . GLY A 1 65 ? -5.127 -16.728 27.277 1.00 17.46 65 GLY A CA 1
ATOM 463 C C . GLY A 1 65 ? -3.983 -16.927 28.250 1.00 17.65 65 GLY A C 1
ATOM 464 O O . GLY A 1 65 ? -4.064 -17.773 29.138 1.00 23.57 65 GLY A O 1
ATOM 465 N N . THR A 1 66 ? -2.922 -16.140 28.109 1.00 14.60 66 THR A N 1
ATOM 466 C CA . THR A 1 66 ? -1.766 -16.250 28.986 1.00 16.62 66 THR A CA 1
ATOM 467 C C . THR A 1 66 ? -1.373 -14.918 29.605 1.00 14.39 66 THR A C 1
ATOM 468 O O . THR A 1 66 ? -1.731 -13.846 29.101 1.00 14.99 66 THR A O 1
ATOM 472 N N . VAL A 1 67 ? -0.626 -15.001 30.705 1.00 14.42 67 VAL A N 1
ATOM 473 C CA . VAL A 1 67 ? -0.024 -13.841 31.353 1.00 13.76 67 VAL A CA 1
ATOM 474 C C . VAL A 1 67 ? 1.482 -14.030 31.431 1.00 14.36 67 VAL A C 1
ATOM 475 O O . VAL A 1 67 ? 1.955 -15.100 31.826 1.00 16.63 67 VAL A O 1
ATOM 479 N N . ARG A 1 68 ? 2.231 -12.994 31.055 1.00 11.00 68 ARG A N 1
ATOM 480 C CA . ARG A 1 68 ? 3.680 -12.961 31.229 1.00 11.10 68 ARG A CA 1
ATOM 481 C C . ARG A 1 68 ? 4.105 -11.608 31.772 1.00 15.16 68 ARG A C 1
ATOM 482 O O . ARG A 1 68 ? 3.591 -10.582 31.332 1.00 13.00 68 ARG A O 1
ATOM 490 N N . PHE A 1 69 ? 5.031 -11.612 32.728 1.00 11.91 69 PHE A N 1
ATOM 491 C CA . PHE A 1 69 ? 5.615 -10.390 33.267 1.00 14.46 69 PHE A CA 1
ATOM 492 C C . PHE A 1 69 ? 6.990 -10.149 32.649 1.00 13.75 69 PHE A C 1
ATOM 493 O O . PHE A 1 69 ? 7.770 -11.085 32.448 1.00 14.86 69 PHE A O 1
ATOM 501 N N . THR A 1 70 ? 7.302 -8.886 32.394 1.00 12.07 70 THR A N 1
ATOM 502 C CA . THR A 1 70 ? 8.597 -8.524 31.828 1.00 10.82 70 THR A CA 1
ATOM 503 C C . THR A 1 70 ? 9.107 -7.208 32.421 1.00 13.51 70 THR A C 1
ATOM 504 O O . THR A 1 70 ? 8.315 -6.370 32.887 1.00 12.34 70 THR A O 1
ATOM 508 N N . ASP A 1 71 ? 10.431 -7.029 32.411 1.00 13.86 71 ASP A N 1
ATOM 509 C CA . ASP A 1 71 ? 11.044 -5.792 32.899 1.00 13.44 71 ASP A CA 1
ATOM 510 C C . ASP A 1 71 ? 11.487 -4.888 31.744 1.00 10.35 71 ASP A C 1
ATOM 511 O O . ASP A 1 71 ? 12.243 -3.924 31.938 1.00 15.36 71 ASP A O 1
ATOM 516 N N . ASP A 1 72 ? 11.010 -5.198 30.539 1.00 10.88 72 ASP A N 1
ATOM 517 C CA . ASP A 1 72 ? 11.341 -4.421 29.352 1.00 12.93 72 ASP A CA 1
ATOM 518 C C . ASP A 1 72 ? 10.058 -3.899 28.728 1.00 11.11 72 ASP A C 1
ATOM 519 O O . ASP A 1 72 ? 9.243 -4.677 28.243 1.00 11.72 72 ASP A O 1
ATOM 524 N N . ILE A 1 73 ? 9.857 -2.584 28.760 1.00 12.10 73 ILE A N 1
ATOM 525 C CA . ILE A 1 73 ? 8.561 -2.062 28.318 1.00 10.54 73 ILE A CA 1
ATOM 526 C C . ILE A 1 73 ? 8.360 -2.241 26.802 1.00 11.38 73 ILE A C 1
ATOM 527 O O . ILE A 1 73 ? 7.227 -2.422 26.349 1.00 12.55 73 ILE A O 1
ATOM 532 N N . GLY A 1 74 ? 9.441 -2.239 26.024 1.00 10.46 74 GLY A N 1
ATOM 533 C CA . GLY A 1 74 ? 9.337 -2.478 24.588 1.00 12.37 74 GLY A CA 1
ATOM 534 C C . GLY A 1 74 ? 8.818 -3.881 24.316 1.00 10.82 74 GLY A C 1
ATOM 535 O O . GLY A 1 74 ? 7.983 -4.101 23.430 1.00 13.05 74 GLY A O 1
ATOM 536 N N . ASP A 1 75 ? 9.320 -4.838 25.086 1.00 10.88 75 ASP A N 1
ATOM 537 C CA . ASP A 1 75 ? 8.845 -6.209 25.038 1.00 11.65 75 ASP A CA 1
ATOM 538 C C . ASP A 1 75 ? 7.343 -6.231 25.367 1.00 10.47 75 ASP A C 1
ATOM 539 O O . ASP A 1 75 ? 6.536 -6.770 24.610 1.00 11.64 75 ASP A O 1
ATOM 544 N N . ALA A 1 76 ? 6.964 -5.586 26.466 1.00 10.46 76 ALA A N 1
ATOM 545 C CA . ALA A 1 76 ? 5.568 -5.609 26.892 1.00 9.80 76 ALA A CA 1
ATOM 546 C C . ALA A 1 76 ? 4.595 -5.060 25.860 1.00 9.17 76 ALA A C 1
ATOM 547 O O . ALA A 1 76 ? 3.562 -5.673 25.600 1.00 12.15 76 ALA A O 1
ATOM 549 N N . VAL A 1 77 ? 4.895 -3.904 25.272 1.00 10.14 77 VAL A N 1
ATOM 550 C CA . VAL A 1 77 ? 3.887 -3.291 24.400 1.00 9.85 77 VAL A CA 1
ATOM 551 C C . VAL A 1 77 ? 4.011 -3.713 22.938 1.00 10.12 77 VAL A C 1
ATOM 552 O O . VAL A 1 77 ? 3.196 -3.301 22.116 1.00 10.95 77 VAL A O 1
ATOM 556 N N . SER A 1 78 ? 5.000 -4.545 22.621 1.00 11.20 78 SER A N 1
ATOM 557 C CA . SER A 1 78 ? 5.198 -4.987 21.237 1.00 12.40 78 SER A CA 1
ATOM 558 C C . SER A 1 78 ? 3.942 -5.656 20.685 1.00 11.51 78 SER A C 1
ATOM 559 O O . SER A 1 78 ? 3.437 -6.619 21.260 1.00 12.47 78 SER A O 1
ATOM 562 N N . GLY A 1 79 ? 3.420 -5.123 19.581 1.00 11.51 79 GLY A N 1
ATOM 563 C CA . GLY A 1 79 ? 2.248 -5.695 18.942 1.00 15.49 79 GLY A CA 1
ATOM 564 C C . GLY A 1 79 ? 0.962 -5.553 19.741 1.00 12.48 79 GLY A C 1
ATOM 565 O O . GLY A 1 79 ? -0.036 -6.207 19.433 1.00 13.66 79 GLY A O 1
ATOM 566 N N . ALA A 1 80 ? 0.970 -4.699 20.753 1.00 11.53 80 ALA A N 1
ATOM 567 C CA . ALA A 1 80 ? -0.235 -4.546 21.571 1.00 11.80 80 ALA A CA 1
ATOM 568 C C . ALA A 1 80 ? -1.371 -3.922 20.769 1.00 12.82 80 ALA A C 1
ATOM 569 O O . ALA A 1 80 ? -1.154 -2.979 19.985 1.00 13.18 80 ALA A O 1
ATOM 571 N N . ASP A 1 81 ? -2.574 -4.456 20.975 1.00 10.24 81 ASP A N 1
ATOM 572 C CA . ASP A 1 81 ? -3.800 -3.865 20.442 1.00 10.96 81 ASP A CA 1
ATOM 573 C C . ASP A 1 81 ? -4.426 -2.921 21.450 1.00 9.28 81 ASP A C 1
ATOM 574 O O . ASP A 1 81 ? -5.189 -2.026 21.084 1.00 10.06 81 ASP A O 1
ATOM 579 N N . LEU A 1 82 ? -4.114 -3.160 22.724 1.00 10.71 82 LEU A N 1
ATOM 580 C CA . LEU A 1 82 ? -4.607 -2.360 23.838 1.00 10.35 82 LEU A CA 1
ATOM 581 C C . LEU A 1 82 ? -3.494 -2.285 24.857 1.00 10.53 82 LEU A C 1
ATOM 582 O O . LEU A 1 82 ? -2.928 -3.322 25.219 1.00 10.48 82 LEU A O 1
ATOM 587 N N . VAL A 1 83 ? -3.145 -1.067 25.270 1.00 9.01 83 VAL A N 1
ATOM 588 C CA . VAL A 1 83 ? -2.258 -0.872 26.410 1.00 7.40 83 VAL A CA 1
ATOM 589 C C . VAL A 1 83 ? -3.087 -0.270 27.523 1.00 10.10 83 VAL A C 1
ATOM 590 O O . VAL A 1 83 ? -3.715 0.769 27.337 1.00 10.03 83 VAL A O 1
ATOM 594 N N . ILE A 1 84 ? -3.101 -0.932 28.670 1.00 9.12 84 ILE A N 1
ATOM 595 C CA . ILE A 1 84 ? -3.778 -0.407 29.844 1.00 7.00 84 ILE A CA 1
ATOM 596 C C . ILE A 1 84 ? -2.722 0.202 30.747 1.00 9.72 84 ILE A C 1
ATOM 597 O O . ILE A 1 84 ? -1.882 -0.514 31.312 1.00 11.61 84 ILE A O 1
ATOM 602 N N . GLU A 1 85 ? -2.739 1.525 30.844 1.00 8.76 85 GLU A N 1
ATOM 603 C CA . GLU A 1 85 ? -1.837 2.228 31.741 1.00 8.92 85 GLU A CA 1
ATOM 604 C C . GLU A 1 85 ? -2.425 2.189 33.145 1.00 8.85 85 GLU A C 1
ATOM 605 O O . GLU A 1 85 ? -3.597 2.565 33.366 1.00 9.99 85 GLU A O 1
ATOM 611 N N . ASN A 1 86 ? -1.605 1.735 34.089 1.00 10.26 86 ASN A N 1
ATOM 612 C CA . ASN A 1 86 ? -2.046 1.431 35.443 1.00 10.56 86 ASN A CA 1
ATOM 613 C C . ASN A 1 86 ? -0.972 1.838 36.457 1.00 11.44 86 ASN A C 1
ATOM 614 O O . ASN A 1 86 ? -0.642 1.080 37.365 1.00 12.41 86 ASN A O 1
ATOM 619 N N . VAL A 1 87 ? -0.418 3.036 36.277 1.00 11.18 87 VAL A N 1
ATOM 620 C CA . VAL A 1 87 ? 0.690 3.520 37.103 1.00 13.14 87 VAL A CA 1
ATOM 621 C C . VAL A 1 87 ? 0.116 4.497 38.151 1.00 15.61 87 VAL A C 1
ATOM 622 O O . VAL A 1 87 ? -1.094 4.701 38.182 1.00 14.77 87 VAL A O 1
ATOM 626 N N . PRO A 1 88 ? 0.961 5.073 39.037 1.00 15.50 88 PRO A N 1
ATOM 627 C CA . PRO A 1 88 ? 0.378 5.914 40.091 1.00 15.98 88 PRO A CA 1
ATOM 628 C C . PRO A 1 88 ? -0.473 7.070 39.588 1.00 16.01 88 PRO A C 1
ATOM 629 O O . PRO A 1 88 ? -0.360 7.528 38.441 1.00 15.60 88 PRO A O 1
ATOM 633 N N . GLU A 1 89 ? -1.329 7.534 40.488 1.00 15.82 89 GLU A N 1
ATOM 634 C CA . GLU A 1 89 ? -2.250 8.622 40.218 1.00 15.90 89 GLU A CA 1
ATOM 635 C C . GLU A 1 89 ? -1.524 9.975 40.225 1.00 18.04 89 GLU A C 1
ATOM 636 O O . GLU A 1 89 ? -1.617 10.761 41.171 1.00 19.93 89 GLU A O 1
ATOM 642 N N . ASN A 1 90 ? -0.790 10.225 39.152 1.00 15.91 90 ASN A N 1
ATOM 643 C CA . ASN A 1 90 ? 0.107 11.366 39.036 1.00 17.96 90 ASN A CA 1
ATOM 644 C C . ASN A 1 90 ? 0.248 11.641 37.551 1.00 19.53 90 ASN A C 1
ATOM 645 O O . ASN A 1 90 ? 0.755 10.796 36.820 1.00 16.23 90 ASN A O 1
ATOM 650 N N . ILE A 1 91 ? -0.220 12.797 37.091 1.00 15.86 91 ILE A N 1
ATOM 651 C CA . ILE A 1 91 ? -0.309 13.012 35.652 1.00 13.83 91 ILE A CA 1
ATOM 652 C C . ILE A 1 91 ? 1.075 13.085 34.999 1.00 17.18 91 ILE A C 1
ATOM 653 O O . ILE A 1 91 ? 1.227 12.701 33.844 1.00 17.13 91 ILE A O 1
ATOM 658 N N . SER A 1 92 ? 2.093 13.532 35.735 1.00 17.27 92 SER A N 1
ATOM 659 C CA . SER A 1 92 ? 3.435 13.576 35.158 1.00 17.31 92 SER A CA 1
ATOM 660 C C . SER A 1 92 ? 3.960 12.157 34.903 1.00 15.70 92 SER A C 1
ATOM 661 O O . SER A 1 92 ? 4.573 11.900 33.860 1.00 17.63 92 SER A O 1
ATOM 664 N N . ILE A 1 93 ? 3.706 11.237 35.835 1.00 17.26 93 ILE A N 1
ATOM 665 C CA . ILE A 1 93 ? 4.131 9.848 35.641 1.00 14.48 93 ILE A CA 1
ATOM 666 C C . ILE A 1 93 ? 3.341 9.198 34.498 1.00 15.80 93 ILE A C 1
ATOM 667 O O . ILE A 1 93 ? 3.915 8.499 33.668 1.00 14.59 93 ILE A O 1
ATOM 672 N N . LYS A 1 94 ? 2.031 9.435 34.443 1.00 13.30 94 LYS A N 1
ATOM 673 C CA . LYS A 1 94 ? 1.231 8.865 33.356 1.00 12.26 94 LYS A CA 1
ATOM 674 C C . LYS A 1 94 ? 1.678 9.419 32.001 1.00 12.89 94 LYS A C 1
ATOM 675 O O . LYS A 1 94 ? 1.811 8.668 31.027 1.00 12.81 94 LYS A O 1
ATOM 681 N N . ALA A 1 95 ? 1.952 10.723 31.949 1.00 13.86 95 ALA A N 1
ATOM 682 C CA . ALA A 1 95 ? 2.437 11.331 30.721 1.00 14.56 95 ALA A CA 1
ATOM 683 C C . ALA A 1 95 ? 3.772 10.736 30.294 1.00 14.06 95 ALA A C 1
ATOM 684 O O . ALA A 1 95 ? 3.999 10.553 29.105 1.00 12.90 95 ALA A O 1
ATOM 686 N N . ASP A 1 96 ? 4.646 10.446 31.259 0.98 14.34 96 ASP A N 1
ATOM 687 C CA A ASP A 1 96 ? 5.917 9.776 30.971 0.58 16.83 96 ASP A CA 1
ATOM 688 C CA B ASP A 1 96 ? 5.914 9.785 30.967 0.42 16.84 96 ASP A CA 1
ATOM 689 C C . ASP A 1 96 ? 5.677 8.443 30.280 1.00 15.97 96 ASP A C 1
ATOM 690 O O . ASP A 1 96 ? 6.351 8.103 29.303 0.93 15.67 96 ASP A O 1
ATOM 699 N N . VAL A 1 97 ? 4.717 7.682 30.799 1.00 13.77 97 VAL A N 1
ATOM 700 C CA . VAL A 1 97 ? 4.398 6.382 30.217 1.00 11.19 97 VAL A CA 1
ATOM 701 C C . VAL A 1 97 ? 3.893 6.556 28.783 1.00 11.06 97 VAL A C 1
ATOM 702 O O . VAL A 1 97 ? 4.344 5.857 27.873 1.00 13.02 97 VAL A O 1
ATOM 706 N N . TYR A 1 98 ? 2.990 7.516 28.558 1.00 13.03 98 TYR A N 1
ATOM 707 C CA . TYR A 1 98 ? 2.446 7.705 27.210 1.00 12.68 98 TYR A CA 1
ATOM 708 C C . TYR A 1 98 ? 3.544 8.095 26.235 1.00 12.59 98 TYR A C 1
ATOM 709 O O . TYR A 1 98 ? 3.553 7.621 25.111 1.00 12.78 98 TYR A O 1
ATOM 718 N N . ARG A 1 99 ? 4.464 8.958 26.665 1.00 12.30 99 ARG A N 1
ATOM 719 C CA A ARG A 1 99 ? 5.580 9.377 25.824 0.26 14.60 99 ARG A CA 1
ATOM 720 C CA B ARG A 1 99 ? 5.562 9.369 25.793 0.38 14.56 99 ARG A CA 1
ATOM 721 C CA C ARG A 1 99 ? 5.576 9.374 25.814 0.36 14.57 99 ARG A CA 1
ATOM 722 C C . ARG A 1 99 ? 6.442 8.177 25.449 1.00 17.48 99 ARG A C 1
ATOM 723 O O . ARG A 1 99 ? 6.868 8.028 24.297 1.00 17.75 99 ARG A O 1
ATOM 745 N N . THR A 1 100 ? 6.693 7.326 26.439 1.00 15.89 100 THR A N 1
ATOM 746 C CA . THR A 1 100 ? 7.518 6.138 26.239 1.00 13.68 100 THR A CA 1
ATOM 747 C C . THR A 1 100 ? 6.895 5.148 25.261 1.00 16.18 100 THR A C 1
ATOM 748 O O . THR A 1 100 ? 7.575 4.609 24.383 1.00 17.41 100 THR A O 1
ATOM 752 N N . ILE A 1 101 ? 5.601 4.901 25.397 1.00 14.30 101 ILE A N 1
ATOM 753 C CA . ILE A 1 101 ? 4.984 3.864 24.578 1.00 14.95 101 ILE A CA 1
ATOM 754 C C . ILE A 1 101 ? 4.523 4.375 23.213 1.00 16.72 101 ILE A C 1
ATOM 755 O O . ILE A 1 101 ? 4.284 3.577 22.320 1.00 13.08 101 ILE A O 1
ATOM 760 N N . ASP A 1 102 ? 4.396 5.695 23.054 1.00 13.77 102 ASP A N 1
ATOM 761 C CA . ASP A 1 102 ? 3.802 6.264 21.840 1.00 12.44 102 ASP A CA 1
ATOM 762 C C . ASP A 1 102 ? 4.543 5.790 20.590 1.00 16.00 102 ASP A C 1
ATOM 763 O O . ASP A 1 102 ? 3.927 5.365 19.610 1.00 14.30 102 ASP A O 1
ATOM 768 N N . GLY A 1 103 ? 5.869 5.818 20.642 1.00 16.24 103 GLY A N 1
ATOM 769 C CA . GLY A 1 103 ? 6.655 5.424 19.488 1.00 15.90 103 GLY A CA 1
ATOM 770 C C . GLY A 1 103 ? 6.761 3.927 19.288 1.00 18.33 103 GLY A C 1
ATOM 771 O O . GLY A 1 103 ? 7.305 3.483 18.275 1.00 20.56 103 GLY A O 1
ATOM 772 N N . LEU A 1 104 ? 6.237 3.151 20.236 1.00 12.96 104 LEU A N 1
ATOM 773 C CA . LEU A 1 104 ? 6.395 1.695 20.229 1.00 13.07 104 LEU A CA 1
ATOM 774 C C . LEU A 1 104 ? 5.125 0.936 19.867 1.00 12.00 104 LEU A C 1
ATOM 775 O O . LEU A 1 104 ? 5.137 -0.296 19.761 1.00 13.03 104 LEU A O 1
ATOM 780 N N . ILE A 1 105 ? 4.027 1.667 19.710 1.00 11.99 105 ILE A N 1
ATOM 781 C CA . ILE A 1 105 ? 2.752 1.044 19.406 1.00 11.31 105 ILE A CA 1
ATOM 782 C C . ILE A 1 105 ? 2.114 1.666 18.171 1.00 11.69 105 ILE A C 1
ATOM 783 O O . ILE A 1 105 ? 2.414 2.805 17.791 1.00 13.46 105 ILE A O 1
ATOM 788 N N . GLY A 1 106 ? 1.212 0.908 17.566 1.00 12.42 106 GLY A N 1
ATOM 789 C CA . GLY A 1 106 ? 0.475 1.380 16.406 1.00 13.95 106 GLY A CA 1
ATOM 790 C C . GLY A 1 106 ? -0.408 2.575 16.719 1.00 16.29 106 GLY A C 1
ATOM 791 O O . GLY A 1 106 ? -0.920 2.703 17.832 1.00 13.78 106 GLY A O 1
ATOM 792 N N . GLN A 1 107 ? -0.603 3.447 15.732 1.00 14.11 107 GLN A N 1
ATOM 793 C CA . GLN A 1 107 ? -1.446 4.617 15.939 1.00 16.63 107 GLN A CA 1
ATOM 794 C C . GLN A 1 107 ? -2.912 4.223 16.187 1.00 14.90 107 GLN A C 1
ATOM 795 O O . GLN A 1 107 ? -3.701 5.030 16.671 1.00 18.70 107 GLN A O 1
ATOM 801 N N . ASP A 1 108 ? -3.274 2.988 15.862 1.00 16.14 108 ASP A N 1
ATOM 802 C CA . ASP A 1 108 ? -4.630 2.528 16.131 1.00 18.82 108 ASP A CA 1
ATOM 803 C C . ASP A 1 108 ? -4.713 1.640 17.376 1.00 15.09 108 ASP A C 1
ATOM 804 O O . ASP A 1 108 ? -5.797 1.166 17.730 1.00 16.73 108 ASP A O 1
ATOM 809 N N . THR A 1 109 ? -3.588 1.424 18.054 1.00 11.45 109 THR A N 1
ATOM 810 C CA . THR A 1 109 ? -3.625 0.759 19.354 1.00 11.71 109 THR A CA 1
ATOM 811 C C . THR A 1 109 ? -4.451 1.597 20.331 1.00 10.12 109 THR A C 1
ATOM 812 O O . THR A 1 109 ? -4.258 2.795 20.416 1.00 12.46 109 THR A O 1
ATOM 816 N N . ILE A 1 110 ? -5.371 0.978 21.067 1.00 9.69 110 ILE A N 1
ATOM 817 C CA . ILE A 1 110 ? -6.098 1.729 22.077 1.00 10.73 110 ILE A CA 1
ATOM 818 C C . ILE A 1 110 ? -5.235 1.829 23.333 1.00 10.92 110 ILE A C 1
ATOM 819 O O . ILE A 1 110 ? -4.594 0.861 23.745 1.00 11.00 110 ILE A O 1
ATOM 824 N N . VAL A 1 111 ? -5.188 3.021 23.912 1.00 10.30 111 VAL A N 1
ATOM 825 C CA . VAL A 1 111 ? -4.508 3.222 25.180 1.00 9.05 111 VAL A CA 1
ATOM 826 C C . VAL A 1 111 ? -5.541 3.607 26.229 1.00 10.39 111 VAL A C 1
ATOM 827 O O . VAL A 1 111 ? -6.180 4.648 26.125 1.00 10.85 111 VAL A O 1
ATOM 831 N N . ALA A 1 112 ? -5.725 2.741 27.223 1.00 9.39 112 ALA A N 1
ATOM 832 C CA . ALA A 1 112 ? -6.699 2.979 28.274 1.00 8.86 112 ALA A CA 1
ATOM 833 C C . ALA A 1 112 ? -6.000 3.315 29.570 1.00 11.82 112 ALA A C 1
ATOM 834 O O . ALA A 1 112 ? -4.953 2.748 29.860 1.00 14.86 112 ALA A O 1
ATOM 836 N N . SER A 1 113 ? -6.556 4.243 30.338 1.00 9.40 113 SER A N 1
ATOM 837 C CA . SER A 1 113 ? -6.057 4.504 31.682 1.00 8.87 113 SER A CA 1
ATOM 838 C C . SER A 1 113 ? -7.001 3.947 32.727 1.00 9.37 113 SER A C 1
ATOM 839 O O . SER A 1 113 ? -8.219 4.093 32.604 1.00 11.24 113 SER A O 1
ATOM 842 N N . ASP A 1 114 ? -6.421 3.363 33.778 1.00 9.48 114 ASP A N 1
ATOM 843 C CA . ASP A 1 114 ? -7.167 2.900 34.948 1.00 9.88 114 ASP A CA 1
ATOM 844 C C . ASP A 1 114 ? -7.376 4.026 35.967 1.00 10.31 114 ASP A C 1
ATOM 845 O O . ASP A 1 114 ? -7.880 3.769 37.062 1.00 11.09 114 ASP A O 1
ATOM 850 N N . THR A 1 115 ? -7.023 5.264 35.608 1.00 10.87 115 THR A N 1
ATOM 851 C CA . THR A 1 115 ? -7.115 6.386 36.547 1.00 9.84 115 THR A CA 1
ATOM 852 C C . THR A 1 115 ? -8.493 6.498 37.202 1.00 11.03 115 THR A C 1
ATOM 853 O O . THR A 1 115 ? -9.524 6.256 36.577 1.00 10.82 115 THR A O 1
ATOM 857 N N . SER A 1 116 ? -8.496 6.873 38.476 1.00 12.73 116 SER A N 1
ATOM 858 C CA . SER A 1 116 ? -9.747 7.176 39.161 1.00 13.20 116 SER A CA 1
ATOM 859 C C . SER A 1 116 ? -10.109 8.662 39.085 1.00 12.48 116 SER A C 1
ATOM 860 O O . SER A 1 116 ? -11.282 9.012 38.982 1.00 15.79 116 SER A O 1
ATOM 863 N N . GLY A 1 117 ? -9.112 9.536 39.143 1.00 13.34 117 GLY A N 1
ATOM 864 C CA . GLY A 1 117 ? -9.396 10.944 39.363 1.00 14.68 117 GLY A CA 1
ATOM 865 C C . GLY A 1 117 ? -8.807 11.959 38.410 1.00 14.96 117 GLY A C 1
ATOM 866 O O . GLY A 1 117 ? -9.035 13.155 38.570 1.00 15.31 117 GLY A O 1
ATOM 867 N N . ILE A 1 118 ? -8.040 11.499 37.426 1.00 12.80 118 ILE A N 1
ATOM 868 C CA . ILE A 1 118 ? -7.491 12.414 36.438 1.00 14.52 118 ILE A CA 1
ATOM 869 C C . ILE A 1 118 ? -8.368 12.384 35.190 1.00 13.37 118 ILE A C 1
ATOM 870 O O . ILE A 1 118 ? -8.643 11.315 34.654 1.00 13.77 118 ILE A O 1
ATOM 875 N N . PRO A 1 119 ? -8.823 13.559 34.722 1.00 13.44 119 PRO A N 1
ATOM 876 C CA . PRO A 1 119 ? -9.715 13.564 33.559 1.00 12.23 119 PRO A CA 1
ATOM 877 C C . PRO A 1 119 ? -9.074 12.921 32.342 1.00 11.42 119 PRO A C 1
ATOM 878 O O . PRO A 1 119 ? -7.889 13.148 32.064 1.00 11.93 119 PRO A O 1
ATOM 882 N N . ILE A 1 120 ? -9.847 12.111 31.632 1.00 11.44 120 ILE A N 1
ATOM 883 C CA . ILE A 1 120 ? -9.339 11.478 30.418 1.00 9.98 120 ILE A CA 1
ATOM 884 C C . ILE A 1 120 ? -8.966 12.572 29.424 1.00 11.03 120 ILE A C 1
ATOM 885 O O . ILE A 1 120 ? -8.018 12.438 28.655 1.00 11.74 120 ILE A O 1
ATOM 890 N N . THR A 1 121 ? -9.702 13.681 29.478 1.00 11.43 121 THR A N 1
ATOM 891 C CA . THR A 1 121 ? -9.433 14.820 28.603 1.00 15.00 121 THR A CA 1
ATOM 892 C C . THR A 1 121 ? -8.024 15.388 28.811 1.00 12.78 121 THR A C 1
ATOM 893 O O . THR A 1 121 ? -7.357 15.807 27.843 1.00 13.98 121 THR A O 1
ATOM 897 N N . LYS A 1 122 ? -7.558 15.384 30.057 1.00 12.62 122 LYS A N 1
ATOM 898 C CA . LYS A 1 122 ? -6.193 15.817 30.340 1.00 13.14 122 LYS A CA 1
ATOM 899 C C . LYS A 1 122 ? -5.170 14.775 29.911 1.00 16.20 122 LYS A C 1
ATOM 900 O O . LYS A 1 122 ? -4.149 15.103 29.307 1.00 15.15 122 LYS A O 1
ATOM 906 N N . LEU A 1 123 ? -5.456 13.512 30.203 1.00 12.01 123 LEU A N 1
ATOM 907 C CA . LEU A 1 123 ? -4.513 12.441 29.890 1.00 11.64 123 LEU A CA 1
ATOM 908 C C . LEU A 1 123 ? -4.231 12.352 28.396 1.00 14.33 123 LEU A C 1
ATOM 909 O O . LEU A 1 123 ? -3.081 12.167 27.991 1.00 13.33 123 LEU A O 1
ATOM 914 N N . GLN A 1 124 ? -5.264 12.512 27.569 1.00 14.43 124 GLN A N 1
ATOM 915 C CA . GLN A 1 124 ? -5.101 12.252 26.141 1.00 10.71 124 GLN A CA 1
ATOM 916 C C . GLN A 1 124 ? -4.373 13.401 25.437 1.00 13.28 124 GLN A C 1
ATOM 917 O O . GLN A 1 124 ? -3.947 13.260 24.280 1.00 17.06 124 GLN A O 1
ATOM 923 N N . ALA A 1 125 ? -4.173 14.510 26.142 1.00 13.17 125 ALA A N 1
ATOM 924 C CA . ALA A 1 125 ? -3.359 15.599 25.604 1.00 14.98 125 ALA A CA 1
ATOM 925 C C . ALA A 1 125 ? -1.882 15.197 25.522 1.00 20.07 125 ALA A C 1
ATOM 926 O O . ALA A 1 125 ? -1.064 15.930 24.967 1.00 22.07 125 ALA A O 1
ATOM 928 N N . HIS A 1 126 ? -1.547 14.027 26.062 1.00 15.77 126 HIS A N 1
ATOM 929 C CA . HIS A 1 126 ? -0.147 13.616 26.180 1.00 15.90 126 HIS A CA 1
ATOM 930 C C . HIS A 1 126 ? 0.213 12.408 25.332 1.00 16.21 126 HIS A C 1
ATOM 931 O O . HIS A 1 126 ? 1.232 11.762 25.579 1.00 18.10 126 HIS A O 1
ATOM 938 N N . ILE A 1 127 ? -0.604 12.112 24.325 1.00 13.40 127 ILE A N 1
ATOM 939 C CA . ILE A 1 127 ? -0.288 11.025 23.409 1.00 15.13 127 ILE A CA 1
ATOM 940 C C . ILE A 1 127 ? -0.761 11.359 21.994 1.00 14.82 127 ILE A C 1
ATOM 941 O O . ILE A 1 127 ? -1.746 12.085 21.819 1.00 16.51 127 ILE A O 1
ATOM 946 N N . SER A 1 128 ? -0.057 10.856 20.982 1.00 13.19 128 SER A N 1
ATOM 947 C CA . SER A 1 128 ? -0.521 11.007 19.611 1.00 12.20 128 SER A CA 1
ATOM 948 C C . SER A 1 128 ? -1.852 10.297 19.435 1.00 12.45 128 SER A C 1
ATOM 949 O O . SER A 1 128 ? -2.156 9.351 20.173 1.00 13.10 128 SER A O 1
ATOM 952 N N . TYR A 1 129 ? -2.634 10.749 18.457 1.00 11.54 129 TYR A N 1
ATOM 953 C CA . TYR A 1 129 ? -3.954 10.171 18.183 1.00 10.93 129 TYR A CA 1
ATOM 954 C C . TYR A 1 129 ? -4.761 9.994 19.474 1.00 12.95 129 TYR A C 1
ATOM 955 O O . TYR A 1 129 ? -5.080 8.881 19.878 1.00 11.16 129 TYR A O 1
ATOM 964 N N . PRO A 1 130 ? -5.113 11.112 20.115 1.00 12.00 130 PRO A N 1
ATOM 965 C CA . PRO A 1 130 ? -5.818 11.063 21.401 1.00 11.45 130 PRO A CA 1
ATOM 966 C C . PRO A 1 130 ? -7.179 10.401 21.274 1.00 14.10 130 PRO A C 1
ATOM 967 O O . PRO A 1 130 ? -7.779 10.040 22.296 1.00 12.33 130 PRO A O 1
ATOM 971 N N . GLU A 1 131 ? -7.661 10.229 20.043 1.00 11.76 131 GLU A N 1
ATOM 972 C CA . GLU A 1 131 ? -8.962 9.618 19.831 1.00 12.82 131 GLU A CA 1
ATOM 973 C C . GLU A 1 131 ? -8.994 8.148 20.231 1.00 12.00 131 GLU A C 1
ATOM 974 O O . GLU A 1 131 ? -10.081 7.611 20.475 1.00 11.86 131 GLU A O 1
ATOM 980 N N . ARG A 1 132 ? -7.830 7.495 20.304 1.00 10.30 132 ARG A N 1
ATOM 981 C CA A ARG A 1 132 ? -7.813 6.098 20.739 0.04 10.87 132 ARG A CA 1
ATOM 982 C CA B ARG A 1 132 ? -7.773 6.093 20.721 0.96 10.78 132 ARG A CA 1
ATOM 983 C C . ARG A 1 132 ? -7.374 5.957 22.195 1.00 10.02 132 ARG A C 1
ATOM 984 O O . ARG A 1 132 ? -7.030 4.854 22.656 1.00 9.68 132 ARG A O 1
ATOM 999 N N . MET A 1 133 ? -7.414 7.064 22.932 1.00 10.67 133 MET A N 1
ATOM 1000 C CA A MET A 1 133 ? -7.203 7.001 24.379 0.58 10.31 133 MET A CA 1
ATOM 1001 C CA B MET A 1 133 ? -7.186 7.037 24.371 0.42 10.33 133 MET A CA 1
ATOM 1002 C C . MET A 1 133 ? -8.525 7.175 25.108 1.00 12.93 133 MET A C 1
ATOM 1003 O O . MET A 1 133 ? -9.351 8.000 24.737 1.00 12.05 133 MET A O 1
ATOM 1012 N N . VAL A 1 134 ? -8.713 6.373 26.151 1.00 9.93 134 VAL A N 1
ATOM 1013 C CA . VAL A 1 134 ? -9.995 6.258 26.830 1.00 11.08 134 VAL A CA 1
ATOM 1014 C C . VAL A 1 134 ? -9.766 5.861 28.276 1.00 11.32 134 VAL A C 1
ATOM 1015 O O . VAL A 1 134 ? -8.713 5.304 28.613 1.00 11.92 134 VAL A O 1
ATOM 1019 N N . GLY A 1 135 ? -10.736 6.145 29.136 1.00 9.51 135 GLY A N 1
ATOM 1020 C CA . GLY A 1 135 ? -10.697 5.610 30.482 1.00 9.72 135 GLY A CA 1
ATOM 1021 C C . GLY A 1 135 ? -11.294 4.219 30.534 1.00 9.45 135 GLY A C 1
ATOM 1022 O O . GLY A 1 135 ? -12.344 3.965 29.947 1.00 9.68 135 GLY A O 1
ATOM 1023 N N . MET A 1 136 ? -10.592 3.303 31.199 1.00 9.46 136 MET A N 1
ATOM 1024 C CA . MET A 1 136 ? -11.101 1.965 31.475 1.00 8.88 136 MET A CA 1
ATOM 1025 C C . MET A 1 136 ? -10.866 1.746 32.960 1.00 10.43 136 MET A C 1
ATOM 1026 O O . MET A 1 136 ? -9.784 1.329 33.379 1.00 10.33 136 MET A O 1
ATOM 1031 N N . HIS A 1 137 ? -11.882 2.066 33.757 1.00 9.80 137 HIS A N 1
ATOM 1032 C CA . HIS A 1 137 ? -11.696 2.191 35.189 1.00 10.86 137 HIS A CA 1
ATOM 1033 C C . HIS A 1 137 ? -12.228 0.959 35.910 1.00 11.11 137 HIS A C 1
ATOM 1034 O O . HIS A 1 137 ? -13.433 0.764 36.024 1.00 11.22 137 HIS A O 1
ATOM 1041 N N . TRP A 1 138 ? -11.299 0.123 36.355 1.00 10.28 138 TRP A N 1
ATOM 1042 C CA . TRP A 1 138 ? -11.607 -1.088 37.091 1.00 10.29 138 TRP A CA 1
ATOM 1043 C C . TRP A 1 138 ? -11.831 -0.772 38.558 1.00 12.02 138 TRP A C 1
ATOM 1044 O O . TRP A 1 138 ? -11.592 0.352 39.004 1.00 13.34 138 TRP A O 1
ATOM 1055 N N . SER A 1 139 ? -12.293 -1.766 39.309 1.00 7.83 139 SER A N 1
ATOM 1056 C CA . SER A 1 139 ? -12.471 -1.616 40.753 1.00 10.58 139 SER A CA 1
ATOM 1057 C C . SER A 1 139 ? -11.693 -2.685 41.515 1.00 10.50 139 SER A C 1
ATOM 1058 O O . SER A 1 139 ? -11.443 -3.767 40.992 1.00 11.94 139 SER A O 1
ATOM 1061 N N . ASN A 1 140 ? -11.303 -2.377 42.750 1.00 11.10 140 ASN A N 1
ATOM 1062 C CA . ASN A 1 140 ? -10.509 -3.308 43.548 1.00 12.12 140 ASN A CA 1
ATOM 1063 C C . ASN A 1 140 ? -11.402 -4.260 44.332 1.00 11.30 140 ASN A C 1
ATOM 1064 O O . ASN A 1 140 ? -12.305 -3.803 45.020 1.00 12.30 140 ASN A O 1
ATOM 1069 N N . PRO A 1 141 ? -11.169 -5.582 44.225 1.00 10.56 141 PRO A N 1
ATOM 1070 C CA . PRO A 1 141 ? -10.152 -6.295 43.442 1.00 10.35 141 PRO A CA 1
ATOM 1071 C C . PRO A 1 141 ? -10.592 -6.488 41.998 1.00 10.08 141 PRO A C 1
ATOM 1072 O O . PRO A 1 141 ? -11.730 -6.862 41.739 1.00 10.80 141 PRO A O 1
ATOM 1076 N N . PRO A 1 142 ? -9.679 -6.252 41.047 1.00 10.97 142 PRO A N 1
ATOM 1077 C CA . PRO A 1 142 ? -10.081 -6.197 39.635 1.00 9.56 142 PRO A CA 1
ATOM 1078 C C . PRO A 1 142 ? -10.514 -7.539 39.040 1.00 8.88 142 PRO A C 1
ATOM 1079 O O . PRO A 1 142 ? -11.202 -7.537 38.020 1.00 12.59 142 PRO A O 1
ATOM 1083 N N . HIS A 1 143 ? -10.118 -8.648 39.648 1.00 10.50 143 HIS A N 1
ATOM 1084 C CA . HIS A 1 143 ? -10.539 -9.954 39.160 1.00 12.20 143 HIS A CA 1
ATOM 1085 C C . HIS A 1 143 ? -11.849 -10.389 39.814 1.00 11.90 143 HIS A C 1
ATOM 1086 O O . HIS A 1 143 ? -12.417 -11.416 39.447 1.00 12.41 143 HIS A O 1
ATOM 1093 N N . ILE A 1 144 ? -12.349 -9.583 40.750 1.00 11.13 144 ILE A N 1
ATOM 1094 C CA . ILE A 1 144 ? -13.556 -9.935 41.497 1.00 10.70 144 ILE A CA 1
ATOM 1095 C C . ILE A 1 144 ? -14.731 -8.986 41.217 1.00 11.36 144 ILE A C 1
ATOM 1096 O O . ILE A 1 144 ? -15.843 -9.442 40.965 1.00 11.27 144 ILE A O 1
ATOM 1101 N N . ILE A 1 145 ? -14.496 -7.677 41.248 1.00 12.13 145 ILE A N 1
ATOM 1102 C CA . ILE A 1 145 ? -15.569 -6.741 40.898 1.00 11.17 145 ILE A CA 1
ATOM 1103 C C . ILE A 1 145 ? -15.811 -6.818 39.387 1.00 9.66 145 ILE A C 1
ATOM 1104 O O . ILE A 1 145 ? -14.894 -6.544 38.614 1.00 10.65 145 ILE A O 1
ATOM 1109 N N . PRO A 1 146 ? -17.034 -7.181 38.957 1.00 8.46 146 PRO A N 1
ATOM 1110 C CA . PRO A 1 146 ? -17.228 -7.470 37.527 1.00 9.72 146 PRO A CA 1
ATOM 1111 C C . PRO A 1 146 ? -17.549 -6.265 36.647 1.00 10.37 146 PRO A C 1
ATOM 1112 O O . PRO A 1 146 ? -17.689 -6.401 35.427 1.00 12.76 146 PRO A O 1
ATOM 1116 N N . MET A 1 147 ? -17.659 -5.101 37.269 1.00 10.26 147 MET A N 1
ATOM 1117 C CA . MET A 1 147 ? -18.077 -3.890 36.584 1.00 10.75 147 MET A CA 1
ATOM 1118 C C . MET A 1 147 ? -16.887 -2.996 36.285 1.00 10.90 147 MET A C 1
ATOM 1119 O O . MET A 1 147 ? -16.047 -2.761 37.154 1.00 9.98 147 MET A O 1
ATOM 1124 N N . ILE A 1 148 ? -16.825 -2.508 35.048 1.00 9.27 148 ILE A N 1
ATOM 1125 C CA . ILE A 1 148 ? -15.781 -1.600 34.588 1.00 8.00 148 ILE A CA 1
ATOM 1126 C C . ILE A 1 148 ? -16.405 -0.392 33.923 1.00 8.84 148 ILE A C 1
ATOM 1127 O O . ILE A 1 148 ? -17.294 -0.543 33.085 1.00 10.92 148 ILE A O 1
ATOM 1132 N N . GLU A 1 149 ? -15.945 0.801 34.306 1.00 7.86 149 GLU A N 1
ATOM 1133 C CA . GLU A 1 149 ? -16.398 2.036 33.665 1.00 9.07 149 GLU A CA 1
ATOM 1134 C C . GLU A 1 149 ? -15.579 2.340 32.415 1.00 9.21 149 GLU A C 1
ATOM 1135 O O . GLU A 1 149 ? -14.353 2.230 32.436 1.00 10.38 149 GLU A O 1
ATOM 1141 N N . VAL A 1 150 ? -16.256 2.740 31.344 1.00 8.72 150 VAL A N 1
ATOM 1142 C CA . VAL A 1 150 ? -15.593 3.144 30.104 1.00 11.21 150 VAL A CA 1
ATOM 1143 C C . VAL A 1 150 ? -15.880 4.626 29.881 1.00 8.54 150 VAL A C 1
ATOM 1144 O O . VAL A 1 150 ? -17.052 5.015 29.786 1.00 11.28 150 VAL A O 1
ATOM 1148 N N . ILE A 1 151 ? -14.836 5.452 29.841 1.00 9.30 151 ILE A N 1
ATOM 1149 C CA . ILE A 1 151 ? -15.022 6.904 29.823 1.00 10.50 151 ILE A CA 1
ATOM 1150 C C . ILE A 1 151 ? -14.293 7.623 28.701 1.00 11.13 151 ILE A C 1
ATOM 1151 O O . ILE A 1 151 ? -13.069 7.710 28.695 1.00 10.54 151 ILE A O 1
ATOM 1156 N N . ALA A 1 152 ? -15.055 8.209 27.788 1.00 9.67 152 ALA A N 1
ATOM 1157 C CA . ALA A 1 152 ? -14.447 9.052 26.774 1.00 10.92 152 ALA A CA 1
ATOM 1158 C C . ALA A 1 152 ? -13.966 10.381 27.336 1.00 10.77 152 ALA A C 1
ATOM 1159 O O . ALA A 1 152 ? -14.659 11.033 28.124 1.00 11.08 152 ALA A O 1
ATOM 1161 N N . GLY A 1 153 ? -12.776 10.803 26.917 1.00 11.16 153 GLY A N 1
ATOM 1162 C CA . GLY A 1 153 ? -12.382 12.192 27.081 1.00 11.82 153 GLY A CA 1
ATOM 1163 C C . GLY A 1 153 ? -12.964 13.006 25.932 1.00 13.52 153 GLY A C 1
ATOM 1164 O O . GLY A 1 153 ? -13.602 12.452 25.037 1.00 13.34 153 GLY A O 1
ATOM 1165 N N . GLU A 1 154 ? -12.740 14.317 25.954 1.00 12.66 154 GLU A N 1
ATOM 1166 C CA A GLU A 1 154 ? -13.312 15.193 24.942 0.58 15.38 154 GLU A CA 1
ATOM 1167 C CA B GLU A 1 154 ? -13.255 15.230 24.930 0.42 15.42 154 GLU A CA 1
ATOM 1168 C C . GLU A 1 154 ? -12.931 14.787 23.516 1.00 17.26 154 GLU A C 1
ATOM 1169 O O . GLU A 1 154 ? -13.726 14.968 22.589 1.00 16.47 154 GLU A O 1
ATOM 1180 N N . LYS A 1 155 ? -11.742 14.217 23.353 1.00 13.09 155 LYS A N 1
ATOM 1181 C CA . LYS A 1 155 ? -11.241 13.861 22.028 1.00 11.69 155 LYS A CA 1
ATOM 1182 C C . LYS A 1 155 ? -11.378 12.373 21.713 1.00 13.68 155 LYS A C 1
ATOM 1183 O O . LYS A 1 155 ? -11.015 11.934 20.628 1.00 13.30 155 LYS A O 1
ATOM 1189 N N . THR A 1 156 ? -11.892 11.588 22.655 1.00 12.78 156 THR A N 1
ATOM 1190 C CA . THR A 1 156 ? -12.005 10.148 22.425 1.00 11.68 156 THR A CA 1
ATOM 1191 C C . THR A 1 156 ? -13.042 9.821 21.350 1.00 12.12 156 THR A C 1
ATOM 1192 O O . THR A 1 156 ? -14.160 10.334 21.379 1.00 14.63 156 THR A O 1
ATOM 1196 N N . ALA A 1 157 ? -12.667 8.974 20.393 1.00 12.42 157 ALA A N 1
ATOM 1197 C CA . ALA A 1 157 ? -13.608 8.555 19.360 1.00 14.52 157 ALA A CA 1
ATOM 1198 C C . ALA A 1 157 ? -14.684 7.668 19.962 1.00 15.76 157 ALA A C 1
ATOM 1199 O O . ALA A 1 157 ? -14.393 6.814 20.794 1.00 13.37 157 ALA A O 1
ATOM 1201 N N . PRO A 1 158 ? -15.941 7.875 19.549 1.00 14.86 158 PRO A N 1
ATOM 1202 C CA . PRO A 1 158 ? -17.015 6.977 19.979 1.00 14.61 158 PRO A CA 1
ATOM 1203 C C . PRO A 1 158 ? -16.677 5.513 19.685 1.00 14.74 158 PRO A C 1
ATOM 1204 O O . PRO A 1 158 ? -17.015 4.653 20.497 1.00 16.44 158 PRO A O 1
ATOM 1208 N N . GLN A 1 159 ? -16.001 5.246 18.570 1.00 17.07 159 GLN A N 1
ATOM 1209 C CA . GLN A 1 159 ? -15.579 3.888 18.224 1.00 16.88 159 GLN A CA 1
ATOM 1210 C C . GLN A 1 159 ? -14.655 3.273 19.282 1.00 14.36 159 GLN A C 1
ATOM 1211 O O . GLN A 1 159 ? -14.693 2.076 19.531 1.00 14.16 159 GLN A O 1
ATOM 1217 N N . THR A 1 160 ? -13.834 4.104 19.911 1.00 13.82 160 THR A N 1
ATOM 1218 C CA . THR A 1 160 ? -12.918 3.627 20.941 1.00 13.86 160 THR A CA 1
ATOM 1219 C C . THR A 1 160 ? -13.701 3.142 22.148 1.00 13.65 160 THR A C 1
ATOM 1220 O O . THR A 1 160 ? -13.443 2.060 22.700 1.00 10.53 160 THR A O 1
ATOM 1224 N N . VAL A 1 161 ? -14.684 3.945 22.539 1.00 12.06 161 VAL A N 1
ATOM 1225 C CA . VAL A 1 161 ? -15.559 3.579 23.643 1.00 9.83 161 VAL A CA 1
ATOM 1226 C C . VAL A 1 161 ? -16.308 2.291 23.322 1.00 11.32 161 VAL A C 1
ATOM 1227 O O . VAL A 1 161 ? -16.362 1.371 24.147 1.00 12.94 161 VAL A O 1
ATOM 1231 N N . ALA A 1 162 ? -16.858 2.200 22.115 1.00 13.10 162 ALA A N 1
ATOM 1232 C CA . ALA A 1 162 ? -17.606 1.000 21.758 1.00 13.33 162 ALA A CA 1
ATOM 1233 C C . ALA A 1 162 ? -16.712 -0.243 21.750 1.00 12.02 162 ALA A C 1
ATOM 1234 O O . ALA A 1 162 ? -17.120 -1.294 22.214 1.00 14.02 162 ALA A O 1
ATOM 1236 N N . THR A 1 163 ? -15.488 -0.107 21.253 1.00 12.16 163 THR A N 1
ATOM 1237 C CA . THR A 1 163 ? -14.581 -1.253 21.171 1.00 11.85 163 THR A CA 1
ATOM 1238 C C . THR A 1 163 ? -14.211 -1.789 22.557 1.00 13.22 163 THR A C 1
ATOM 1239 O O . THR A 1 163 ? -14.177 -2.997 22.769 1.00 11.75 163 THR A O 1
ATOM 1243 N N . ILE A 1 164 ? -13.938 -0.891 23.502 1.00 12.02 164 ILE A N 1
ATOM 1244 C CA . ILE A 1 164 ? -13.615 -1.327 24.861 1.00 11.14 164 ILE A CA 1
ATOM 1245 C C . ILE A 1 164 ? -14.861 -1.867 25.582 1.00 10.62 164 ILE A C 1
ATOM 1246 O O . ILE A 1 164 ? -14.783 -2.876 26.284 1.00 10.05 164 ILE A O 1
ATOM 1251 N N . ARG A 1 165 ? -16.016 -1.223 25.398 1.00 12.58 165 ARG A N 1
ATOM 1252 C CA . ARG A 1 165 ? -17.277 -1.770 25.920 1.00 10.61 165 ARG A CA 1
ATOM 1253 C C . ARG A 1 165 ? -17.459 -3.199 25.441 1.00 12.21 165 ARG A C 1
ATOM 1254 O O . ARG A 1 165 ? -17.769 -4.089 26.217 1.00 10.98 165 ARG A O 1
ATOM 1262 N N . ASP A 1 166 ? -17.232 -3.402 24.147 1.00 11.61 166 ASP A N 1
ATOM 1263 C CA . ASP A 1 166 ? -17.405 -4.710 23.520 1.00 12.47 166 ASP A CA 1
ATOM 1264 C C . ASP A 1 166 ? -16.417 -5.746 24.049 1.00 12.11 166 ASP A C 1
ATOM 1265 O O . ASP A 1 166 ? -16.785 -6.889 24.305 1.00 12.53 166 ASP A O 1
ATOM 1270 N N . LEU A 1 167 ? -15.162 -5.338 24.226 1.00 11.95 167 LEU A N 1
ATOM 1271 C CA . LEU A 1 167 ? -14.147 -6.235 24.776 1.00 11.87 167 LEU A CA 1
ATOM 1272 C C . LEU A 1 167 ? -14.561 -6.743 26.155 1.00 12.52 167 LEU A C 1
ATOM 1273 O O . LEU A 1 167 ? -14.483 -7.930 26.456 1.00 11.25 167 LEU A O 1
ATOM 1278 N N . ILE A 1 168 ? -15.012 -5.817 26.987 1.00 10.68 168 ILE A N 1
ATOM 1279 C CA . ILE A 1 168 ? -15.425 -6.137 28.344 1.00 9.32 168 ILE A CA 1
ATOM 1280 C C . ILE A 1 168 ? -16.595 -7.118 28.336 1.00 10.18 168 ILE A C 1
ATOM 1281 O O . ILE A 1 168 ? -16.565 -8.125 29.047 1.00 11.83 168 ILE A O 1
ATOM 1286 N N . ARG A 1 169 ? -17.621 -6.837 27.534 1.00 11.31 169 ARG A N 1
ATOM 1287 C CA A ARG A 1 169 ? -18.753 -7.748 27.404 0.51 12.97 169 ARG A CA 1
ATOM 1288 C CA B ARG A 1 169 ? -18.754 -7.754 27.395 0.49 12.98 169 ARG A CA 1
ATOM 1289 C C . ARG A 1 169 ? -18.321 -9.121 26.869 1.00 11.31 169 ARG A C 1
ATOM 1290 O O . ARG A 1 169 ? -18.796 -10.160 27.336 1.00 15.30 169 ARG A O 1
ATOM 1305 N N . SER A 1 170 ? -17.419 -9.120 25.892 1.00 13.56 170 SER A N 1
ATOM 1306 C CA . SER A 1 170 ? -17.012 -10.377 25.249 1.00 12.66 170 SER A CA 1
ATOM 1307 C C . SER A 1 170 ? -16.389 -11.389 26.194 1.00 14.03 170 SER A C 1
ATOM 1308 O O . SER A 1 170 ? -16.414 -12.582 25.912 1.00 17.56 170 SER A O 1
ATOM 1311 N N . ILE A 1 171 ? -15.811 -10.934 27.299 1.00 12.13 171 ILE A N 1
ATOM 1312 C CA . ILE A 1 171 ? -15.215 -11.869 28.240 1.00 11.79 171 ILE A CA 1
ATOM 1313 C C . ILE A 1 171 ? -16.094 -12.064 29.481 1.00 11.46 171 ILE A C 1
ATOM 1314 O O . ILE A 1 171 ? -15.671 -12.674 30.454 1.00 14.24 171 ILE A O 1
ATOM 1319 N N . GLY A 1 172 ? -17.326 -11.570 29.417 1.00 14.01 172 GLY A N 1
ATOM 1320 C CA . GLY A 1 172 ? -18.311 -11.845 30.444 1.00 13.56 172 GLY A CA 1
ATOM 1321 C C . GLY A 1 172 ? -18.392 -10.818 31.561 1.00 14.34 172 GLY A C 1
ATOM 1322 O O . GLY A 1 172 ? -19.000 -11.073 32.595 1.00 18.80 172 GLY A O 1
ATOM 1323 N N . LEU A 1 173 ? -17.755 -9.671 31.368 1.00 11.56 173 LEU A N 1
ATOM 1324 C CA . LEU A 1 173 ? -17.772 -8.621 32.376 1.00 11.94 173 LEU A CA 1
ATOM 1325 C C . LEU A 1 173 ? -18.843 -7.586 32.038 1.00 10.73 173 LEU A C 1
ATOM 1326 O O . LEU A 1 173 ? -19.529 -7.699 31.025 1.00 11.96 173 LEU A O 1
ATOM 1331 N N . LEU A 1 174 ? -19.004 -6.603 32.918 1.00 11.04 174 LEU A N 1
ATOM 1332 C CA . LEU A 1 174 ? -20.119 -5.667 32.823 1.00 10.93 174 LEU A CA 1
ATOM 1333 C C . LEU A 1 174 ? -19.619 -4.247 32.623 1.00 11.00 174 LEU A C 1
ATOM 1334 O O . LEU A 1 174 ? -19.250 -3.566 33.583 1.00 11.33 174 LEU A O 1
ATOM 1339 N N . PRO A 1 175 ? -19.600 -3.790 31.371 1.00 10.48 175 PRO A N 1
ATOM 1340 C CA . PRO A 1 175 ? -19.141 -2.422 31.140 1.00 8.57 175 PRO A CA 1
ATOM 1341 C C . PRO A 1 175 ? -20.250 -1.417 31.360 1.00 11.95 175 PRO A C 1
ATOM 1342 O O . PRO A 1 175 ? -21.407 -1.713 31.066 1.00 14.59 175 PRO A O 1
ATOM 1346 N N . VAL A 1 176 ? -19.898 -0.236 31.860 1.00 9.73 176 VAL A N 1
ATOM 1347 C CA . VAL A 1 176 ? -20.853 0.866 31.878 1.00 11.67 176 VAL A CA 1
ATOM 1348 C C . VAL A 1 176 ? -20.200 2.078 31.228 1.00 12.11 176 VAL A C 1
ATOM 1349 O O . VAL A 1 176 ? -19.065 2.441 31.536 1.00 12.73 176 VAL A O 1
ATOM 1353 N N . VAL A 1 177 ? -20.922 2.679 30.292 1.00 11.76 177 VAL A N 1
ATOM 1354 C CA . VAL A 1 177 ? -20.401 3.822 29.569 1.00 11.89 177 VAL A CA 1
ATOM 1355 C C . VAL A 1 177 ? -20.734 5.114 30.312 1.00 10.71 177 VAL A C 1
ATOM 1356 O O . VAL A 1 177 ? -21.906 5.403 30.603 1.00 13.59 177 VAL A O 1
ATOM 1360 N N . VAL A 1 178 ? -19.688 5.871 30.630 1.00 10.41 178 VAL A N 1
ATOM 1361 C CA . VAL A 1 178 ? -19.807 7.149 31.307 1.00 10.30 178 VAL A CA 1
ATOM 1362 C C . VAL A 1 178 ? -19.690 8.204 30.220 1.00 10.53 178 VAL A C 1
ATOM 1363 O O . VAL A 1 178 ? -18.663 8.301 29.549 1.00 12.26 178 VAL A O 1
ATOM 1367 N N . LYS A 1 179 ? -20.772 8.958 30.029 1.00 11.02 179 LYS A N 1
ATOM 1368 C CA . LYS A 1 179 ? -20.967 9.764 28.821 1.00 13.33 179 LYS A CA 1
ATOM 1369 C C . LYS A 1 179 ? -20.427 11.174 28.924 1.00 17.05 179 LYS A C 1
ATOM 1370 O O . LYS A 1 179 ? -20.448 11.916 27.944 1.00 16.97 179 LYS A O 1
ATOM 1376 N N . LYS A 1 180 ? -19.940 11.540 30.105 1.00 13.09 180 LYS A N 1
ATOM 1377 C CA . LYS A 1 180 ? -19.236 12.804 30.284 1.00 12.52 180 LYS A CA 1
ATOM 1378 C C . LYS A 1 180 ? -18.016 12.560 31.165 1.00 11.65 180 LYS A C 1
ATOM 1379 O O . LYS A 1 180 ? -18.066 11.784 32.122 1.00 12.69 180 LYS A O 1
ATOM 1385 N N . ASP A 1 181 ? -16.928 13.243 30.840 1.00 10.49 181 ASP A N 1
ATOM 1386 C CA . ASP A 1 181 ? -15.678 13.126 31.582 1.00 11.58 181 ASP A CA 1
ATOM 1387 C C . ASP A 1 181 ? -15.721 13.981 32.859 1.00 11.68 181 ASP A C 1
ATOM 1388 O O . ASP A 1 181 ? -14.975 14.948 33.009 1.00 14.74 181 ASP A O 1
ATOM 1393 N N . VAL A 1 182 ? -16.611 13.615 33.782 1.00 10.55 182 VAL A N 1
ATOM 1394 C CA . VAL A 1 182 ? -16.780 14.347 35.033 1.00 9.87 182 VAL A CA 1
ATOM 1395 C C . VAL A 1 182 ? -15.860 13.807 36.124 1.00 10.99 182 VAL A C 1
ATOM 1396 O O . VAL A 1 182 ? -15.473 12.635 36.083 1.00 11.50 182 VAL A O 1
ATOM 1400 N N . PRO A 1 183 ? -15.487 14.668 37.092 1.00 15.01 183 PRO A N 1
ATOM 1401 C CA . PRO A 1 183 ? -14.585 14.216 38.159 1.00 11.49 183 PRO A CA 1
ATOM 1402 C C . PRO A 1 183 ? -15.145 13.005 38.897 1.00 13.48 183 PRO A C 1
ATOM 1403 O O . PRO A 1 183 ? -16.274 13.062 39.380 1.00 12.15 183 PRO A O 1
ATOM 1407 N N . GLY A 1 184 ? -14.374 11.925 38.979 1.00 11.09 184 GLY A N 1
ATOM 1408 C CA . GLY A 1 184 ? -14.830 10.737 39.679 1.00 10.86 184 GLY A CA 1
ATOM 1409 C C . GLY A 1 184 ? -15.747 9.850 38.855 1.00 11.54 184 GLY A C 1
ATOM 1410 O O . GLY A 1 184 ? -16.272 8.875 39.380 1.00 11.30 184 GLY A O 1
ATOM 1411 N N . PHE A 1 185 ? -15.937 10.182 37.574 1.00 10.30 185 PHE A N 1
ATOM 1412 C CA . PHE A 1 185 ? -16.798 9.413 36.664 1.00 9.91 185 PHE A CA 1
ATOM 1413 C C . PHE A 1 185 ? -18.158 9.152 37.335 1.00 10.08 185 PHE A C 1
ATOM 1414 O O . PHE A 1 185 ? -18.811 10.111 37.743 1.00 10.60 185 PHE A O 1
ATOM 1422 N N . VAL A 1 186 ? -18.608 7.905 37.460 1.00 9.60 186 VAL A N 1
ATOM 1423 C CA . VAL A 1 186 ? -19.881 7.668 38.156 1.00 8.61 186 VAL A CA 1
ATOM 1424 C C . VAL A 1 186 ? -19.683 6.975 39.497 1.00 9.29 186 VAL A C 1
ATOM 1425 O O . VAL A 1 186 ? -20.182 7.460 40.529 1.00 9.05 186 VAL A O 1
ATOM 1429 N N . GLU A 1 187 ? -18.952 5.861 39.488 1.00 9.49 187 GLU A N 1
ATOM 1430 C CA . GLU A 1 187 ? -18.811 5.018 40.683 1.00 9.25 187 GLU A CA 1
ATOM 1431 C C . GLU A 1 187 ? -18.296 5.816 41.876 1.00 10.24 187 GLU A C 1
ATOM 1432 O O . GLU A 1 187 ? -18.916 5.844 42.949 1.00 9.61 187 GLU A O 1
ATOM 1438 N N . ASN A 1 188 ? -17.159 6.475 41.713 1.00 9.30 188 ASN A N 1
ATOM 1439 C CA . ASN A 1 188 ? -16.591 7.140 42.871 1.00 8.44 188 ASN A CA 1
ATOM 1440 C C . ASN A 1 188 ? -17.346 8.420 43.224 1.00 9.89 188 ASN A C 1
ATOM 1441 O O . ASN A 1 188 ? -17.279 8.859 44.366 1.00 10.41 188 ASN A O 1
ATOM 1446 N N . ARG A 1 189 ? -18.108 8.992 42.288 1.00 8.52 189 ARG A N 1
ATOM 1447 C CA . ARG A 1 189 ? -18.973 10.115 42.662 1.00 9.20 189 ARG A CA 1
ATOM 1448 C C . ARG A 1 189 ? -20.060 9.657 43.618 1.00 9.03 189 ARG A C 1
ATOM 1449 O O . ARG A 1 189 ? -20.308 10.279 44.660 1.00 9.30 189 ARG A O 1
ATOM 1457 N N . VAL A 1 190 ? -20.716 8.558 43.269 1.00 7.67 190 VAL A N 1
ATOM 1458 C CA . VAL A 1 190 ? -21.781 8.074 44.122 1.00 8.97 190 VAL A CA 1
ATOM 1459 C C . VAL A 1 190 ? -21.187 7.578 45.450 1.00 8.78 190 VAL A C 1
ATOM 1460 O O . VAL A 1 190 ? -21.744 7.835 46.524 1.00 8.26 190 VAL A O 1
ATOM 1464 N N . LEU A 1 191 ? -20.028 6.925 45.393 1.00 9.46 191 LEU A N 1
ATOM 1465 C CA . LEU A 1 191 ? -19.378 6.476 46.622 1.00 7.04 191 LEU A CA 1
ATOM 1466 C C . LEU A 1 191 ? -18.994 7.646 47.523 1.00 7.58 191 LEU A C 1
ATOM 1467 O O . LEU A 1 191 ? -19.234 7.623 48.735 1.00 8.35 191 LEU A O 1
ATOM 1472 N N . TYR A 1 192 ? -18.394 8.676 46.933 1.00 8.49 192 TYR A N 1
ATOM 1473 C CA . TYR A 1 192 ? -17.960 9.804 47.743 1.00 8.61 192 TYR A CA 1
ATOM 1474 C C . TYR A 1 192 ? -19.157 10.607 48.254 1.00 9.12 192 TYR A C 1
ATOM 1475 O O . TYR A 1 192 ? -19.065 11.234 49.298 1.00 8.46 192 TYR A O 1
ATOM 1484 N N . ALA A 1 193 ? -20.296 10.555 47.572 1.00 9.11 193 ALA A N 1
ATOM 1485 C CA . ALA A 1 193 ? -21.490 11.190 48.130 1.00 8.61 193 ALA A CA 1
ATOM 1486 C C . ALA A 1 193 ? -21.970 10.443 49.375 1.00 7.86 193 ALA A C 1
ATOM 1487 O O . ALA A 1 193 ? -22.325 11.056 50.382 1.00 8.97 193 ALA A O 1
ATOM 1489 N N . LEU A 1 194 ? -21.981 9.113 49.296 1.00 7.55 194 LEU A N 1
ATOM 1490 C CA . LEU A 1 194 ? -22.302 8.265 50.446 1.00 8.78 194 LEU A CA 1
ATOM 1491 C C . LEU A 1 194 ? -21.343 8.560 51.594 1.00 8.05 194 LEU A C 1
ATOM 1492 O O . LEU A 1 194 ? -21.770 8.800 52.726 1.00 9.73 194 LEU A O 1
ATOM 1497 N N . LEU A 1 195 ? -20.045 8.547 51.293 1.00 8.41 195 LEU A N 1
ATOM 1498 C CA . LEU A 1 195 ? -19.015 8.752 52.309 1.00 8.98 195 LEU A CA 1
ATOM 1499 C C . LEU A 1 195 ? -19.087 10.138 52.927 1.00 9.07 195 LEU A C 1
ATOM 1500 O O . LEU A 1 195 ? -18.884 10.286 54.129 1.00 8.99 195 LEU A O 1
ATOM 1505 N N . ARG A 1 196 ? -19.371 11.156 52.114 1.00 9.00 196 ARG A N 1
ATOM 1506 C CA . ARG A 1 196 ? -19.435 12.513 52.651 1.00 8.74 196 ARG A CA 1
ATOM 1507 C C . ARG A 1 196 ? -20.472 12.607 53.773 1.00 8.58 196 ARG A C 1
ATOM 1508 O O . ARG A 1 196 ? -20.212 13.183 54.841 1.00 9.00 196 ARG A O 1
ATOM 1516 N N . GLU A 1 197 ? -21.631 11.995 53.558 1.00 8.67 197 GLU A N 1
ATOM 1517 C CA . GLU A 1 197 ? -22.681 12.030 54.585 1.00 9.05 197 GLU A CA 1
ATOM 1518 C C . GLU A 1 197 ? -22.333 11.132 55.773 1.00 7.40 197 GLU A C 1
ATOM 1519 O O . GLU A 1 197 ? -22.517 11.522 56.927 1.00 9.21 197 GLU A O 1
ATOM 1525 N N . ALA A 1 198 ? -21.808 9.938 55.489 1.00 8.30 198 ALA A N 1
ATOM 1526 C CA . ALA A 1 198 ? -21.447 9.018 56.567 1.00 9.70 198 ALA A CA 1
ATOM 1527 C C . ALA A 1 198 ? -20.380 9.627 57.475 1.00 8.86 198 ALA A C 1
ATOM 1528 O O . ALA A 1 198 ? -20.490 9.568 58.698 1.00 10.58 198 ALA A O 1
ATOM 1530 N N . VAL A 1 199 ? -19.356 10.219 56.871 1.00 9.19 199 VAL A N 1
ATOM 1531 C CA . VAL A 1 199 ? -18.293 10.843 57.647 1.00 9.96 199 VAL A CA 1
ATOM 1532 C C . VAL A 1 199 ? -18.868 12.001 58.476 1.00 10.64 199 VAL A C 1
ATOM 1533 O O . VAL A 1 199 ? -18.525 12.159 59.646 1.00 10.86 199 VAL A O 1
ATOM 1537 N N . ASP A 1 200 ? -19.757 12.796 57.877 1.00 8.23 200 ASP A N 1
ATOM 1538 C CA . ASP A 1 200 ? -20.349 13.922 58.602 1.00 9.55 200 ASP A CA 1
ATOM 1539 C C . ASP A 1 200 ? -21.116 13.450 59.838 1.00 9.67 200 ASP A C 1
ATOM 1540 O O . ASP A 1 200 ? -21.002 14.033 60.919 1.00 11.00 200 ASP A O 1
ATOM 1545 N N . LEU A 1 201 ? -21.851 12.355 59.703 1.00 9.23 201 LEU A N 1
ATOM 1546 C CA . LEU A 1 201 ? -22.655 11.882 60.815 1.00 9.78 201 LEU A CA 1
ATOM 1547 C C . LEU A 1 201 ? -21.790 11.347 61.956 1.00 10.41 201 LEU A C 1
ATOM 1548 O O . LEU A 1 201 ? -22.114 11.541 63.142 1.00 11.13 201 LEU A O 1
ATOM 1553 N N . VAL A 1 202 ? -20.693 10.674 61.616 1.00 10.72 202 VAL A N 1
ATOM 1554 C CA . VAL A 1 202 ? -19.767 10.170 62.627 1.00 11.38 202 VAL A CA 1
ATOM 1555 C C . VAL A 1 202 ? -19.088 11.356 63.300 1.00 12.15 202 VAL A C 1
ATOM 1556 O O . VAL A 1 202 ? -19.031 11.453 64.525 1.00 14.65 202 VAL A O 1
ATOM 1560 N N . GLU A 1 203 ? -18.620 12.283 62.479 1.00 13.35 203 GLU A N 1
ATOM 1561 C CA . GLU A 1 203 ? -17.886 13.454 62.950 1.00 14.72 203 GLU A CA 1
ATOM 1562 C C . GLU A 1 203 ? -18.677 14.308 63.933 1.00 15.29 203 GLU A C 1
ATOM 1563 O O . GLU A 1 203 ? -18.115 14.803 64.916 1.00 17.67 203 GLU A O 1
ATOM 1569 N N . ARG A 1 204 ? -19.979 14.466 63.703 1.00 14.46 204 ARG A N 1
ATOM 1570 C CA . ARG A 1 204 ? -20.755 15.332 64.584 1.00 17.10 204 ARG A CA 1
ATOM 1571 C C . ARG A 1 204 ? -21.505 14.555 65.665 1.00 16.20 204 ARG A C 1
ATOM 1572 O O . ARG A 1 204 ? -22.400 15.088 66.319 1.00 18.74 204 ARG A O 1
ATOM 1580 N N . GLY A 1 205 ? -21.108 13.304 65.862 1.00 13.11 205 GLY A N 1
ATOM 1581 C CA . GLY A 1 205 ? -21.557 12.536 67.014 1.00 14.31 205 GLY A CA 1
ATOM 1582 C C . GLY A 1 205 ? -22.960 11.965 66.931 1.00 13.27 205 GLY A C 1
ATOM 1583 O O . GLY A 1 205 ? -23.585 11.691 67.960 1.00 14.56 205 GLY A O 1
ATOM 1584 N N . VAL A 1 206 ? -23.460 11.776 65.717 1.00 12.72 206 VAL A N 1
ATOM 1585 C CA . VAL A 1 206 ? -24.779 11.177 65.551 1.00 11.17 206 VAL A CA 1
ATOM 1586 C C . VAL A 1 206 ? -24.696 9.670 65.771 1.00 11.24 206 VAL A C 1
ATOM 1587 O O . VAL A 1 206 ? -25.656 9.059 66.216 1.00 11.82 206 VAL A O 1
ATOM 1591 N N . ILE A 1 207 ? -23.542 9.068 65.491 1.00 13.33 207 ILE A N 1
ATOM 1592 C CA . ILE A 1 207 ? -23.443 7.606 65.538 1.00 11.85 207 ILE A CA 1
ATOM 1593 C C . ILE A 1 207 ? -21.974 7.185 65.616 1.00 11.96 207 ILE A C 1
ATOM 1594 O O . ILE A 1 207 ? -21.115 7.826 65.000 1.00 13.05 207 ILE A O 1
ATOM 1599 N N . ASP A 1 208 ? -21.686 6.146 66.403 1.00 12.92 208 ASP A N 1
ATOM 1600 C CA . ASP A 1 208 ? -20.322 5.606 66.503 1.00 11.48 208 ASP A CA 1
ATOM 1601 C C . ASP A 1 208 ? -19.933 4.968 65.170 1.00 12.59 208 ASP A C 1
ATOM 1602 O O . ASP A 1 208 ? -20.799 4.477 64.451 1.00 12.17 208 ASP A O 1
ATOM 1607 N N . PRO A 1 209 ? -18.635 4.974 64.822 1.00 12.78 209 PRO A N 1
ATOM 1608 C CA . PRO A 1 209 ? -18.256 4.537 63.470 1.00 12.05 209 PRO A CA 1
ATOM 1609 C C . PRO A 1 209 ? -18.577 3.067 63.205 1.00 11.25 209 PRO A C 1
ATOM 1610 O O . PRO A 1 209 ? -18.965 2.743 62.082 1.00 12.20 209 PRO A O 1
ATOM 1614 N N . GLU A 1 210 ? -18.449 2.202 64.208 1.00 11.61 210 GLU A N 1
ATOM 1615 C CA . GLU A 1 210 ? -18.764 0.794 63.967 1.00 14.37 210 GLU A CA 1
ATOM 1616 C C . GLU A 1 210 ? -20.266 0.605 63.773 1.00 12.37 210 GLU A C 1
ATOM 1617 O O . GLU A 1 210 ? -20.694 -0.283 63.027 1.00 11.99 210 GLU A O 1
ATOM 1623 N N . ASP A 1 211 ? -21.071 1.443 64.423 1.00 11.03 211 ASP A N 1
ATOM 1624 C CA . ASP A 1 211 ? -22.521 1.385 64.247 1.00 10.42 211 ASP A CA 1
ATOM 1625 C C . ASP A 1 211 ? -22.955 1.991 62.909 1.00 10.61 211 ASP A C 1
ATOM 1626 O O . ASP A 1 211 ? -23.914 1.531 62.294 1.00 11.60 211 ASP A O 1
ATOM 1631 N N . LEU A 1 212 ? -22.250 3.029 62.471 1.00 12.19 212 LEU A N 1
ATOM 1632 C CA . LEU A 1 212 ? -22.430 3.548 61.121 1.00 10.54 212 LEU A CA 1
ATOM 1633 C C . LEU A 1 212 ? -22.259 2.399 60.117 1.00 10.06 212 LEU A C 1
ATOM 1634 O O . LEU A 1 212 ? -23.077 2.209 59.212 1.00 11.50 212 LEU A O 1
ATOM 1639 N N . ASP A 1 213 ? -21.191 1.628 60.280 1.00 9.19 213 ASP A N 1
ATOM 1640 C CA . ASP A 1 213 ? -20.927 0.538 59.352 1.00 10.18 213 ASP A CA 1
ATOM 1641 C C . ASP A 1 213 ? -22.014 -0.539 59.401 1.00 10.29 213 ASP A C 1
ATOM 1642 O O . ASP A 1 213 ? -22.456 -1.004 58.359 1.00 10.43 213 ASP A O 1
ATOM 1647 N N . THR A 1 214 ? -22.466 -0.921 60.593 1.00 9.50 214 THR A N 1
ATOM 1648 C CA . THR A 1 214 ? -23.567 -1.881 60.687 1.00 9.14 214 THR A CA 1
ATOM 1649 C C . THR A 1 214 ? -24.801 -1.358 59.967 1.00 10.06 214 THR A C 1
ATOM 1650 O O . THR A 1 214 ? -25.468 -2.070 59.208 1.00 9.56 214 THR A O 1
ATOM 1654 N N . CYS A 1 215 ? -25.089 -0.089 60.213 1.00 9.66 215 CYS A N 1
ATOM 1655 C CA . CYS A 1 215 ? -26.244 0.575 59.640 1.00 8.63 215 CYS A CA 1
ATOM 1656 C C . CYS A 1 215 ? -26.194 0.588 58.121 1.00 10.22 215 CYS A C 1
ATOM 1657 O O . CYS A 1 215 ? -27.158 0.208 57.457 1.00 10.45 215 CYS A O 1
ATOM 1660 N N . VAL A 1 216 ? -25.071 1.036 57.570 1.00 9.47 216 VAL A N 1
ATOM 1661 C CA . VAL A 1 216 ? -24.977 1.212 56.127 1.00 7.55 216 VAL A CA 1
ATOM 1662 C C . VAL A 1 216 ? -24.726 -0.114 55.387 1.00 9.64 216 VAL A C 1
ATOM 1663 O O . VAL A 1 216 ? -25.311 -0.351 54.334 1.00 10.62 216 VAL A O 1
ATOM 1667 N N . SER A 1 217 ? -23.899 -0.998 55.947 1.00 8.26 217 SER A N 1
ATOM 1668 C CA . SER A 1 217 ? -23.714 -2.303 55.320 1.00 9.23 217 SER A CA 1
ATOM 1669 C C . SER A 1 217 ? -25.026 -3.047 55.156 1.00 9.72 217 SER A C 1
ATOM 1670 O O . SER A 1 217 ? -25.325 -3.577 54.083 1.00 9.94 217 SER A O 1
ATOM 1673 N N . TRP A 1 218 ? -25.812 -3.106 56.224 1.00 8.96 218 TRP A N 1
ATOM 1674 C CA . TRP A 1 218 ? -27.031 -3.889 56.189 1.00 9.28 218 TRP A CA 1
ATOM 1675 C C . TRP A 1 218 ? -28.227 -3.142 55.625 1.00 9.82 218 TRP A C 1
ATOM 1676 O O . TRP A 1 218 ? -29.065 -3.727 54.934 1.00 10.95 218 TRP A O 1
ATOM 1687 N N . GLY A 1 219 ? -28.329 -1.856 55.930 1.00 9.57 219 GLY A N 1
ATOM 1688 C CA . GLY A 1 219 ? -29.491 -1.105 55.492 1.00 10.16 219 GLY A CA 1
ATOM 1689 C C . GLY A 1 219 ? -29.403 -0.620 54.057 1.00 11.22 219 GLY A C 1
ATOM 1690 O O . GLY A 1 219 ? -30.431 -0.389 53.406 1.00 11.48 219 GLY A O 1
ATOM 1691 N N . ILE A 1 220 ? -28.173 -0.458 53.563 1.00 8.80 220 ILE A N 1
ATOM 1692 C CA . ILE A 1 220 ? -27.953 0.155 52.254 1.00 9.09 220 ILE A CA 1
ATOM 1693 C C . ILE A 1 220 ? -27.150 -0.759 51.319 1.00 9.39 220 ILE A C 1
ATOM 1694 O O . ILE A 1 220 ? -27.643 -1.139 50.271 1.00 10.21 220 ILE A O 1
ATOM 1699 N N . GLY A 1 221 ? -25.917 -1.108 51.673 1.00 8.31 221 GLY A N 1
ATOM 1700 C CA . GLY A 1 221 ? -25.094 -1.891 50.748 1.00 9.67 221 GLY A CA 1
ATOM 1701 C C . GLY A 1 221 ? -25.715 -3.241 50.391 1.00 9.42 221 GLY A C 1
ATOM 1702 O O . GLY A 1 221 ? -25.794 -3.624 49.225 1.00 10.46 221 GLY A O 1
ATOM 1703 N N . TYR A 1 222 ? -26.173 -3.951 51.415 1.00 8.44 222 TYR A N 1
ATOM 1704 C CA . TYR A 1 222 ? -26.830 -5.243 51.262 1.00 10.52 222 TYR A CA 1
ATOM 1705 C C . TYR A 1 222 ? -27.998 -5.151 50.283 1.00 10.19 222 TYR A C 1
ATOM 1706 O O . TYR A 1 222 ? -28.107 -5.950 49.349 1.00 10.87 222 TYR A O 1
ATOM 1715 N N . LYS A 1 223 ? -28.847 -4.142 50.461 1.00 9.62 223 LYS A N 1
ATOM 1716 C CA A LYS A 1 223 ? -30.005 -3.932 49.604 0.60 9.80 223 LYS A CA 1
ATOM 1717 C CA B LYS A 1 223 ? -30.001 -3.984 49.589 0.40 9.80 223 LYS A CA 1
ATOM 1718 C C . LYS A 1 223 ? -29.603 -3.539 48.180 1.00 8.99 223 LYS A C 1
ATOM 1719 O O . LYS A 1 223 ? -30.117 -4.081 47.203 1.00 10.88 223 LYS A O 1
ATOM 1730 N N . ILE A 1 224 ? -28.681 -2.585 48.073 1.00 10.21 224 ILE A N 1
ATOM 1731 C CA . ILE A 1 224 ? -28.282 -2.031 46.768 1.00 9.53 224 ILE A CA 1
ATOM 1732 C C . ILE A 1 224 ? -27.495 -3.041 45.927 1.00 9.61 224 ILE A C 1
ATOM 1733 O O . ILE A 1 224 ? -27.526 -2.996 44.688 1.00 11.24 224 ILE A O 1
ATOM 1738 N N . ALA A 1 225 ? -26.805 -3.966 46.587 1.00 9.32 225 ALA A N 1
ATOM 1739 C CA . ALA A 1 225 ? -26.147 -5.068 45.868 1.00 9.85 225 ALA A CA 1
ATOM 1740 C C . ALA A 1 225 ? -27.151 -5.876 45.035 1.00 10.52 225 ALA A C 1
ATOM 1741 O O . ALA A 1 225 ? -26.836 -6.340 43.933 1.00 11.05 225 ALA A O 1
ATOM 1743 N N . VAL A 1 226 ? -28.348 -6.058 45.584 1.00 10.15 226 VAL A N 1
ATOM 1744 C CA . VAL A 1 226 ? -29.408 -6.814 44.921 1.00 9.58 226 VAL A CA 1
ATOM 1745 C C . VAL A 1 226 ? -30.283 -5.929 44.033 1.00 10.82 226 VAL A C 1
ATOM 1746 O O . VAL A 1 226 ? -30.750 -6.352 42.971 1.00 12.96 226 VAL A O 1
ATOM 1750 N N . ILE A 1 227 ? -30.501 -4.695 44.477 1.00 11.45 227 ILE A N 1
ATOM 1751 C CA . ILE A 1 227 ? -31.408 -3.767 43.820 1.00 10.19 227 ILE A CA 1
ATOM 1752 C C . ILE A 1 227 ? -30.722 -2.413 43.625 1.00 10.58 227 ILE A C 1
ATOM 1753 O O . ILE A 1 227 ? -30.532 -1.695 44.591 1.00 13.41 227 ILE A O 1
ATOM 1758 N N . GLY A 1 228 ? -30.371 -2.062 42.390 1.00 10.93 228 GLY A N 1
ATOM 1759 C CA . GLY A 1 228 ? -29.691 -0.798 42.139 1.00 12.12 228 GLY A CA 1
ATOM 1760 C C . GLY A 1 228 ? -30.542 0.411 42.485 1.00 10.59 228 GLY A C 1
ATOM 1761 O O . GLY A 1 228 ? -31.760 0.298 42.596 1.00 11.37 228 GLY A O 1
ATOM 1762 N N . PRO A 1 229 ? -29.898 1.580 42.662 1.00 9.99 229 PRO A N 1
ATOM 1763 C CA . PRO A 1 229 ? -30.630 2.776 43.113 1.00 11.23 229 PRO A CA 1
ATOM 1764 C C . PRO A 1 229 ? -31.857 3.167 42.269 1.00 10.11 229 PRO A C 1
ATOM 1765 O O . PRO A 1 229 ? -32.863 3.565 42.858 1.00 9.67 229 PRO A O 1
ATOM 1769 N N . MET A 1 230 ? -31.785 3.094 40.945 1.00 10.57 230 MET A N 1
ATOM 1770 C CA . MET A 1 230 ? -32.935 3.497 40.137 1.00 11.14 230 MET A CA 1
ATOM 1771 C C . MET A 1 230 ? -34.067 2.486 40.337 1.00 11.19 230 MET A C 1
ATOM 1772 O O . MET A 1 230 ? -35.229 2.857 40.525 1.00 11.60 230 MET A O 1
ATOM 1777 N N . ALA A 1 231 ? -33.714 1.205 40.324 1.00 11.25 231 ALA A N 1
ATOM 1778 C CA . ALA A 1 231 ? -34.669 0.134 40.641 1.00 8.93 231 ALA A CA 1
ATOM 1779 C C . ALA A 1 231 ? -35.245 0.273 42.039 1.00 10.98 231 ALA A C 1
ATOM 1780 O O . ALA A 1 231 ? -36.420 -0.026 42.262 1.00 10.49 231 ALA A O 1
ATOM 1782 N N . LEU A 1 232 ? -34.431 0.730 42.982 1.00 9.44 232 LEU A N 1
ATOM 1783 C CA . LEU A 1 232 ? -34.877 0.887 44.356 1.00 9.12 232 LEU A CA 1
ATOM 1784 C C . LEU A 1 232 ? -35.879 2.041 44.469 1.00 11.17 232 LEU A C 1
ATOM 1785 O O . LEU A 1 232 ? -36.869 1.938 45.199 1.00 12.42 232 LEU A O 1
ATOM 1790 N N . LEU A 1 233 ? -35.614 3.144 43.769 1.00 10.75 233 LEU A N 1
ATOM 1791 C CA . LEU A 1 233 ? -36.585 4.231 43.677 1.00 9.71 233 LEU A CA 1
ATOM 1792 C C . LEU A 1 233 ? -37.928 3.710 43.166 1.00 11.08 233 LEU A C 1
ATOM 1793 O O . LEU A 1 233 ? -38.980 4.071 43.702 1.00 11.60 233 LEU A O 1
ATOM 1798 N N . ASP A 1 234 ? -37.896 2.847 42.150 1.00 10.95 234 ASP A N 1
ATOM 1799 C CA . ASP A 1 234 ? -39.134 2.276 41.620 1.00 12.24 234 ASP A CA 1
ATOM 1800 C C . ASP A 1 234 ? -39.850 1.409 42.660 1.00 14.18 234 ASP A C 1
ATOM 1801 O O . ASP A 1 234 ? -41.074 1.378 42.696 1.00 14.73 234 ASP A O 1
ATOM 1806 N N . MET A 1 235 ? -39.095 0.712 43.510 1.00 12.13 235 MET A N 1
ATOM 1807 C CA . MET A 1 235 ? -39.702 -0.107 44.559 1.00 14.16 235 MET A CA 1
ATOM 1808 C C . MET A 1 235 ? -40.318 0.746 45.655 1.00 15.42 235 MET A C 1
ATOM 1809 O O . MET A 1 235 ? -41.414 0.455 46.134 1.00 17.71 235 MET A O 1
ATOM 1814 N N . ALA A 1 236 ? -39.594 1.779 46.073 1.00 12.50 236 ALA A N 1
ATOM 1815 C CA . ALA A 1 236 ? -40.044 2.650 47.150 1.00 13.51 236 ALA A CA 1
ATOM 1816 C C . ALA A 1 236 ? -41.213 3.500 46.695 1.00 14.30 236 ALA A C 1
ATOM 1817 O O . ALA A 1 236 ? -42.082 3.861 47.488 1.00 18.89 236 ALA A O 1
ATOM 1819 N N . GLY A 1 237 ? -41.211 3.827 45.410 1.00 12.46 237 GLY A N 1
ATOM 1820 C CA . GLY A 1 237 ? -42.191 4.738 44.843 1.00 13.14 237 GLY A CA 1
ATOM 1821 C C . GLY A 1 237 ? -41.572 6.102 44.612 1.00 12.20 237 GLY A C 1
ATOM 1822 O O . GLY A 1 237 ? -41.021 6.713 45.533 1.00 11.99 237 GLY A O 1
ATOM 1823 N N . LEU A 1 238 ? -41.646 6.597 43.378 1.00 12.00 238 LEU A N 1
ATOM 1824 C CA . LEU A 1 238 ? -41.061 7.906 43.105 1.00 10.89 238 LEU A CA 1
ATOM 1825 C C . LEU A 1 238 ? -41.866 9.020 43.779 1.00 12.08 238 LEU A C 1
ATOM 1826 O O . LEU A 1 238 ? -41.329 10.111 44.033 1.00 12.55 238 LEU A O 1
ATOM 1831 N N . ASP A 1 239 ? -43.139 8.749 44.078 1.00 12.60 239 ASP A N 1
ATOM 1832 C CA . ASP A 1 239 ? -43.943 9.684 44.854 1.00 13.48 239 ASP A CA 1
ATOM 1833 C C . ASP A 1 239 ? -43.361 9.837 46.257 1.00 13.76 239 ASP A C 1
ATOM 1834 O O . ASP A 1 239 ? -43.284 10.944 46.796 1.00 13.64 239 ASP A O 1
ATOM 1839 N N . ILE A 1 240 ? -42.925 8.723 46.835 1.00 13.20 240 ILE A N 1
ATOM 1840 C CA . ILE A 1 240 ? -42.314 8.753 48.157 1.00 12.86 240 ILE A CA 1
ATOM 1841 C C . ILE A 1 240 ? -40.962 9.467 48.103 1.00 11.69 240 ILE A C 1
ATOM 1842 O O . ILE A 1 240 ? -40.660 10.336 48.932 1.00 12.01 240 ILE A O 1
ATOM 1847 N N . TYR A 1 241 ? -40.159 9.122 47.106 1.00 11.71 241 TYR A N 1
ATOM 1848 C CA . TYR A 1 241 ? -38.864 9.778 46.951 1.00 8.95 241 TYR A CA 1
ATOM 1849 C C . TYR A 1 241 ? -39.034 11.284 46.761 1.00 9.72 241 TYR A C 1
ATOM 1850 O O . TYR A 1 241 ? -38.277 12.058 47.324 1.00 10.73 241 TYR A O 1
ATOM 1859 N N . LYS A 1 242 ? -40.024 11.699 45.971 1.00 10.61 242 LYS A N 1
ATOM 1860 C CA . LYS A 1 242 ? -40.330 13.126 45.844 1.00 10.99 242 LYS A CA 1
ATOM 1861 C C . LYS A 1 242 ? -40.654 13.762 47.208 1.00 10.51 242 LYS A C 1
ATOM 1862 O O . LYS A 1 242 ? -40.046 14.763 47.592 1.00 12.14 242 LYS A O 1
ATOM 1868 N N . SER A 1 243 ? -41.598 13.175 47.933 1.00 10.81 243 SER A N 1
ATOM 1869 C CA . SER A 1 243 ? -42.026 13.730 49.215 1.00 12.87 243 SER A CA 1
ATOM 1870 C C . SER A 1 243 ? -40.877 13.854 50.194 1.00 11.65 243 SER A C 1
ATOM 1871 O O . SER A 1 243 ? -40.709 14.889 50.839 1.00 15.74 243 SER A O 1
ATOM 1874 N N . VAL A 1 244 ? -40.083 12.796 50.310 1.00 10.77 244 VAL A N 1
ATOM 1875 C CA . VAL A 1 244 ? -39.002 12.802 51.288 1.00 11.44 244 VAL A CA 1
ATOM 1876 C C . VAL A 1 244 ? -37.841 13.684 50.849 1.00 13.01 244 VAL A C 1
ATOM 1877 O O . VAL A 1 244 ? -37.332 14.486 51.637 1.00 12.17 244 VAL A O 1
ATOM 1881 N N . SER A 1 245 ? -37.426 13.557 49.591 1.00 11.48 245 SER A N 1
ATOM 1882 C CA . SER A 1 245 ? -36.269 14.319 49.128 1.00 10.22 245 SER A CA 1
ATOM 1883 C C . SER A 1 245 ? -36.565 15.815 49.148 1.00 10.48 245 SER A C 1
ATOM 1884 O O . SER A 1 245 ? -35.639 16.619 49.264 1.00 12.32 245 SER A O 1
ATOM 1887 N N . SER A 1 246 ? -37.843 16.186 49.074 1.00 10.56 246 SER A N 1
ATOM 1888 C CA A SER A 1 246 ? -38.212 17.598 49.089 0.47 12.59 246 SER A CA 1
ATOM 1889 C CA B SER A 1 246 ? -38.238 17.594 49.094 0.53 12.58 246 SER A CA 1
ATOM 1890 C C . SER A 1 246 ? -37.761 18.325 50.351 1.00 19.12 246 SER A C 1
ATOM 1891 O O . SER A 1 246 ? -37.515 19.532 50.316 1.00 21.71 246 SER A O 1
ATOM 1896 N N . PHE A 1 247 ? -37.645 17.608 51.466 1.00 13.69 247 PHE A N 1
ATOM 1897 C CA . PHE A 1 247 ? -37.106 18.240 52.669 1.00 17.35 247 PHE A CA 1
ATOM 1898 C C . PHE A 1 247 ? -35.767 17.640 53.074 1.00 13.82 247 PHE A C 1
ATOM 1899 O O . PHE A 1 247 ? -34.941 18.334 53.666 1.00 15.91 247 PHE A O 1
ATOM 1907 N N . LEU A 1 248 ? -35.520 16.372 52.750 1.00 11.21 248 LEU A N 1
ATOM 1908 C CA . LEU A 1 248 ? -34.289 15.750 53.236 1.00 12.09 248 LEU A CA 1
ATOM 1909 C C . LEU A 1 248 ? -33.062 16.204 52.438 1.00 9.83 248 LEU A C 1
ATOM 1910 O O . LEU A 1 248 ? -31.991 16.367 53.017 1.00 11.00 248 LEU A O 1
ATOM 1915 N N . ASN A 1 249 ? -33.191 16.409 51.125 1.00 9.94 249 ASN A N 1
ATOM 1916 C CA . ASN A 1 249 ? -32.050 16.916 50.351 1.00 9.75 249 ASN A CA 1
ATOM 1917 C C . ASN A 1 249 ? -31.523 18.224 50.920 1.00 11.26 249 ASN A C 1
ATOM 1918 O O . ASN A 1 249 ? -30.316 18.464 50.941 1.00 11.77 249 ASN A O 1
ATOM 1923 N N . ALA A 1 250 ? -32.442 19.060 51.394 1.00 12.18 250 ALA A N 1
ATOM 1924 C CA . ALA A 1 250 ? -32.070 20.337 51.977 1.00 12.99 250 ALA A CA 1
ATOM 1925 C C . ALA A 1 250 ? -31.240 20.182 53.247 1.00 14.50 250 ALA A C 1
ATOM 1926 O O . ALA A 1 250 ? -30.464 21.076 53.586 1.00 18.31 250 ALA A O 1
ATOM 1928 N N . ASP A 1 251 ? -31.364 19.045 53.930 1.00 10.78 251 ASP A N 1
ATOM 1929 C CA A ASP A 1 251 ? -30.675 18.894 55.208 0.80 12.05 251 ASP A CA 1
ATOM 1930 C CA B ASP A 1 251 ? -30.709 18.835 55.224 0.20 12.21 251 ASP A CA 1
ATOM 1931 C C . ASP A 1 251 ? -29.366 18.114 55.122 1.00 11.27 251 ASP A C 1
ATOM 1932 O O . ASP A 1 251 ? -28.588 18.095 56.077 1.00 12.44 251 ASP A O 1
ATOM 1941 N N . LEU A 1 252 ? -29.107 17.487 53.981 1.00 12.01 252 LEU A N 1
ATOM 1942 C CA . LEU A 1 252 ? -27.881 16.698 53.824 1.00 10.75 252 LEU A CA 1
ATOM 1943 C C . LEU A 1 252 ? -26.614 17.554 53.899 1.00 9.75 252 LEU A C 1
ATOM 1944 O O . LEU A 1 252 ? -26.642 18.750 53.587 1.00 11.79 252 LEU A O 1
ATOM 1949 N N . SER A 1 253 ? -25.500 16.948 54.310 1.00 9.87 253 SER A N 1
ATOM 1950 C CA . SER A 1 253 ? -24.221 17.649 54.241 1.00 8.89 253 SER A CA 1
ATOM 1951 C C . SER A 1 253 ? -23.880 18.023 52.802 1.00 9.79 253 SER A C 1
ATOM 1952 O O . SER A 1 253 ? -24.049 17.227 51.879 1.00 9.78 253 SER A O 1
ATOM 1955 N N . ASN A 1 254 ? -23.386 19.244 52.624 1.00 9.84 254 ASN A N 1
ATOM 1956 C CA . ASN A 1 254 ? -22.914 19.697 51.327 1.00 8.63 254 ASN A CA 1
ATOM 1957 C C . ASN A 1 254 ? -21.444 20.082 51.399 1.00 9.57 254 ASN A C 1
ATOM 1958 O O . ASN A 1 254 ? -20.991 20.964 50.652 1.00 10.91 254 ASN A O 1
ATOM 1963 N N . ARG A 1 255 ? -20.702 19.402 52.278 1.00 10.44 255 ARG A N 1
ATOM 1964 C CA . ARG A 1 255 ? -19.300 19.750 52.537 1.00 9.86 255 ARG A CA 1
ATOM 1965 C C . ARG A 1 255 ? -18.491 19.873 51.246 1.00 12.76 255 ARG A C 1
ATOM 1966 O O . ARG A 1 255 ? -18.602 19.042 50.342 1.00 10.46 255 ARG A O 1
ATOM 1974 N N . ASP A 1 256 ? -17.691 20.933 51.167 1.00 11.01 256 ASP A N 1
ATOM 1975 C CA . ASP A 1 256 ? -16.948 21.271 49.959 1.00 8.44 256 ASP A CA 1
ATOM 1976 C C . ASP A 1 256 ? -15.456 20.960 50.033 1.00 10.85 256 ASP A C 1
ATOM 1977 O O . ASP A 1 256 ? -14.724 21.257 49.093 1.00 12.40 256 ASP A O 1
ATOM 1982 N N . ASP A 1 257 ? -15.006 20.385 51.146 1.00 9.66 257 ASP A N 1
ATOM 1983 C CA . ASP A 1 257 ? -13.568 20.231 51.411 1.00 8.84 257 ASP A CA 1
ATOM 1984 C C . ASP A 1 257 ? -13.328 18.990 52.262 1.00 8.90 257 ASP A C 1
ATOM 1985 O O . ASP A 1 257 ? -14.217 18.146 52.370 1.00 9.32 257 ASP A O 1
ATOM 1990 N N . VAL A 1 258 ? -12.148 18.875 52.873 1.00 10.70 258 VAL A N 1
ATOM 1991 C CA . VAL A 1 258 ? -11.840 17.694 53.676 1.00 10.52 258 VAL A CA 1
ATOM 1992 C C . VAL A 1 258 ? -12.472 17.837 55.058 1.00 10.76 258 VAL A C 1
ATOM 1993 O O . VAL A 1 258 ? -12.402 18.898 55.675 1.00 13.45 258 VAL A O 1
ATOM 1997 N N . ALA A 1 259 ? -13.121 16.774 55.521 1.00 9.54 259 ALA A N 1
ATOM 1998 C CA . ALA A 1 259 ? -13.747 16.766 56.839 1.00 10.22 259 ALA A CA 1
ATOM 1999 C C . ALA A 1 259 ? -12.702 16.894 57.934 1.00 9.72 259 ALA A C 1
ATOM 2000 O O . ALA A 1 259 ? -11.635 16.278 57.850 1.00 10.86 259 ALA A O 1
ATOM 2002 N N . PRO A 1 260 ? -12.995 17.697 58.968 1.00 10.23 260 PRO A N 1
ATOM 2003 C CA . PRO A 1 260 ? -12.059 17.861 60.087 1.00 11.85 260 PRO A CA 1
ATOM 2004 C C . PRO A 1 260 ? -11.550 16.550 60.696 1.00 12.97 260 PRO A C 1
ATOM 2005 O O . PRO A 1 260 ? -10.359 16.458 61.012 1.00 13.08 260 PRO A O 1
ATOM 2009 N N . MET A 1 261 ? -12.422 15.559 60.847 1.00 11.39 261 MET A N 1
ATOM 2010 C CA A MET A 1 261 ? -12.026 14.286 61.434 0.78 13.70 261 MET A CA 1
ATOM 2011 C CA B MET A 1 261 ? -12.007 14.298 61.445 0.22 13.67 261 MET A CA 1
ATOM 2012 C C . MET A 1 261 ? -11.004 13.574 60.547 1.00 12.20 261 MET A C 1
ATOM 2013 O O . MET A 1 261 ? -10.086 12.918 61.036 1.00 12.61 261 MET A O 1
ATOM 2022 N N . VAL A 1 262 ? -11.158 13.712 59.236 1.00 10.97 262 VAL A N 1
ATOM 2023 C CA . VAL A 1 262 ? -10.205 13.100 58.313 1.00 10.09 262 VAL A CA 1
ATOM 2024 C C . VAL A 1 262 ? -8.854 13.830 58.379 1.00 10.17 262 VAL A C 1
ATOM 2025 O O . VAL A 1 262 ? -7.801 13.187 58.342 1.00 12.94 262 VAL A O 1
ATOM 2029 N N . LEU A 1 263 ? -8.884 15.163 58.482 1.00 10.87 263 LEU A N 1
ATOM 2030 C CA . LEU A 1 263 ? -7.647 15.928 58.667 1.00 10.42 263 LEU A CA 1
ATOM 2031 C C . LEU A 1 263 ? -6.957 15.535 59.971 1.00 11.08 263 LEU A C 1
ATOM 2032 O O . LEU A 1 263 ? -5.742 15.405 60.026 1.00 13.76 263 LEU A O 1
ATOM 2037 N N . GLU A 1 264 ? -7.742 15.331 61.025 1.00 11.33 264 GLU A N 1
ATOM 2038 C CA A GLU A 1 264 ? -7.195 14.955 62.325 0.58 12.57 264 GLU A CA 1
ATOM 2039 C CA B GLU A 1 264 ? -7.189 14.953 62.321 0.42 12.61 264 GLU A CA 1
ATOM 2040 C C . GLU A 1 264 ? -6.513 13.587 62.279 1.00 13.83 264 GLU A C 1
ATOM 2041 O O . GLU A 1 264 ? -5.397 13.423 62.776 1.00 15.90 264 GLU A O 1
ATOM 2052 N N . LYS A 1 265 ? -7.183 12.606 61.675 1.00 12.93 265 LYS A N 1
ATOM 2053 C CA . LYS A 1 265 ? -6.628 11.260 61.579 1.00 14.24 265 LYS A CA 1
ATOM 2054 C C . LYS A 1 265 ? -5.341 11.262 60.775 1.00 13.29 265 LYS A C 1
ATOM 2055 O O . LYS A 1 265 ? -4.326 10.698 61.195 1.00 13.94 265 LYS A O 1
ATOM 2061 N N . THR A 1 266 ? -5.370 11.907 59.614 1.00 11.41 266 THR A N 1
ATOM 2062 C CA . THR A 1 266 ? -4.199 11.877 58.729 1.00 10.98 266 THR A CA 1
ATOM 2063 C C . THR A 1 266 ? -3.038 12.666 59.333 1.00 12.11 266 THR A C 1
ATOM 2064 O O . THR A 1 266 ? -1.876 12.283 59.177 1.00 13.79 266 THR A O 1
ATOM 2068 N N . SER A 1 267 ? -3.353 13.746 60.045 1.00 12.71 267 SER A N 1
ATOM 2069 C CA . SER A 1 267 ? -2.315 14.543 60.697 1.00 12.53 267 SER A CA 1
ATOM 2070 C C . SER A 1 267 ? -1.602 13.698 61.745 1.00 13.07 267 SER A C 1
ATOM 2071 O O . SER A 1 267 ? -0.392 13.833 61.951 1.00 16.15 267 SER A O 1
ATOM 2074 N N . ALA A 1 268 ? -2.354 12.808 62.389 1.00 16.46 268 ALA A N 1
ATOM 2075 C CA . ALA A 1 268 ? -1.797 11.929 63.415 1.00 14.61 268 ALA A CA 1
ATOM 2076 C C . ALA A 1 268 ? -1.224 10.639 62.823 1.00 16.28 268 ALA A C 1
ATOM 2077 O O . ALA A 1 268 ? -0.886 9.714 63.566 1.00 18.16 268 ALA A O 1
ATOM 2079 N N . SER A 1 269 ? -1.117 10.587 61.494 1.00 15.52 269 SER A N 1
ATOM 2080 C CA . SER A 1 269 ? -0.513 9.457 60.783 1.00 17.52 269 SER A CA 1
ATOM 2081 C C . SER A 1 269 ? -1.334 8.186 60.953 1.00 14.42 269 SER A C 1
ATOM 2082 O O . SER A 1 269 ? -0.793 7.075 60.926 1.00 18.77 269 SER A O 1
ATOM 2085 N N . LYS A 1 270 ? -2.641 8.353 61.132 1.00 14.48 270 LYS A N 1
ATOM 2086 C CA . LYS A 1 270 ? -3.562 7.227 61.227 1.00 14.45 270 LYS A CA 1
ATOM 2087 C C . LYS A 1 270 ? -4.276 7.035 59.895 1.00 18.30 270 LYS A C 1
ATOM 2088 O O . LYS A 1 270 ? -5.345 7.610 59.664 1.00 21.58 270 LYS A O 1
ATOM 2094 N N . PHE A 1 271 ? -3.685 6.233 59.020 1.00 12.96 271 PHE A N 1
ATOM 2095 C CA . PHE A 1 271 ? -4.137 6.151 57.633 1.00 12.43 271 PHE A CA 1
ATOM 2096 C C . PHE A 1 271 ? -5.067 4.973 57.359 1.00 15.55 271 PHE A C 1
ATOM 2097 O O . PHE A 1 271 ? -5.607 4.863 56.254 1.00 18.98 271 PHE A O 1
ATOM 2105 N N . GLY A 1 272 ? -5.247 4.099 58.342 1.00 16.41 272 GLY A N 1
ATOM 2106 C CA . GLY A 1 272 ? -6.111 2.941 58.162 1.00 14.85 272 GLY A CA 1
ATOM 2107 C C . GLY A 1 272 ? -5.327 1.642 58.249 1.00 18.56 272 GLY A C 1
ATOM 2108 O O . GLY A 1 272 ? -4.420 1.518 59.067 1.00 16.84 272 GLY A O 1
ATOM 2109 N N . ILE A 1 273 ? -5.683 0.671 57.411 1.00 17.06 273 ILE A N 1
ATOM 2110 C CA . ILE A 1 273 ? -5.024 -0.636 57.434 1.00 19.02 273 ILE A CA 1
ATOM 2111 C C . ILE A 1 273 ? -3.511 -0.506 57.311 1.00 17.79 273 ILE A C 1
ATOM 2112 O O . ILE A 1 273 ? -2.770 -1.158 58.054 1.00 23.15 273 ILE A O 1
ATOM 2117 N N . LYS A 1 274 ? -3.065 0.351 56.391 1.00 19.45 274 LYS A N 1
ATOM 2118 C CA . LYS A 1 274 ? -1.645 0.449 56.045 1.00 20.54 274 LYS A CA 1
ATOM 2119 C C . LYS A 1 274 ? -0.776 0.868 57.224 1.00 23.39 274 LYS A C 1
ATOM 2120 O O . LYS A 1 274 ? 0.412 0.555 57.259 1.00 29.12 274 LYS A O 1
ATOM 2126 N N . SER A 1 275 ? -1.356 1.563 58.195 1.00 17.72 275 SER A N 1
ATOM 2127 C CA A SER A 1 275 ? -0.555 2.025 59.317 0.82 21.18 275 SER A CA 1
ATOM 2128 C CA B SER A 1 275 ? -0.614 2.087 59.335 0.18 21.15 275 SER A CA 1
ATOM 2129 C C . SER A 1 275 ? -1.011 1.391 60.631 1.00 20.31 275 SER A C 1
ATOM 2130 O O . SER A 1 275 ? -0.420 1.631 61.684 1.00 23.17 275 SER A O 1
ATOM 2135 N N . GLY A 1 276 ? -2.040 0.548 60.563 1.00 20.65 276 GLY A N 1
ATOM 2136 C CA . GLY A 1 276 ? -2.529 -0.158 61.734 1.00 17.70 276 GLY A CA 1
ATOM 2137 C C . GLY A 1 276 ? -3.608 0.545 62.538 1.00 18.02 276 GLY A C 1
ATOM 2138 O O . GLY A 1 276 ? -4.133 0.013 63.519 1.00 20.45 276 GLY A O 1
ATOM 2139 N N . GLU A 1 277 ? -3.946 1.754 62.112 1.00 16.91 277 GLU A N 1
ATOM 2140 C CA . GLU A 1 277 ? -4.935 2.550 62.801 1.00 19.74 277 GLU A CA 1
ATOM 2141 C C . GLU A 1 277 ? -5.506 3.599 61.852 1.00 13.99 277 GLU A C 1
ATOM 2142 O O . GLU A 1 277 ? -4.774 4.298 61.150 1.00 14.84 277 GLU A O 1
ATOM 2148 N N . GLY A 1 278 ? -6.827 3.664 61.814 1.00 15.11 278 GLY A N 1
ATOM 2149 C CA . GLY A 1 278 ? -7.510 4.727 61.099 1.00 14.53 278 GLY A CA 1
ATOM 2150 C C . GLY A 1 278 ? -8.790 5.014 61.840 1.00 15.68 278 GLY A C 1
ATOM 2151 O O . GLY A 1 278 ? -8.766 5.480 62.986 1.00 17.21 278 GLY A O 1
ATOM 2152 N N . MET A 1 279 ? -9.919 4.732 61.197 1.00 13.29 279 MET A N 1
ATOM 2153 C CA . MET A 1 279 ? -11.200 4.766 61.889 1.00 12.59 279 MET A CA 1
ATOM 2154 C C . MET A 1 279 ? -11.223 3.697 62.961 1.00 20.30 279 MET A C 1
ATOM 2155 O O . MET A 1 279 ? -11.790 3.895 64.035 1.00 18.28 279 MET A O 1
ATOM 2160 N N . PHE A 1 280 ? -10.613 2.553 62.656 1.00 15.98 280 PHE A N 1
ATOM 2161 C CA . PHE A 1 280 ? -10.520 1.469 63.616 1.00 17.44 280 PHE A CA 1
ATOM 2162 C C . PHE A 1 280 ? -9.074 1.072 63.849 1.00 15.69 280 PHE A C 1
ATOM 2163 O O . PHE A 1 280 ? -8.152 1.578 63.212 1.00 18.01 280 PHE A O 1
ATOM 2181 N N . TYR A 1 282 ? -6.173 -2.088 64.145 1.00 18.40 282 TYR A N 1
ATOM 2182 C CA . TYR A 1 282 ? -5.866 -3.394 63.571 1.00 16.28 282 TYR A CA 1
ATOM 2183 C C . TYR A 1 282 ? -4.546 -3.958 64.064 1.00 20.08 282 TYR A C 1
ATOM 2184 O O . TYR A 1 282 ? -3.551 -3.240 64.126 1.00 18.37 282 TYR A O 1
ATOM 2193 N N . THR A 1 283 ? -4.533 -5.249 64.391 1.00 20.81 283 THR A N 1
ATOM 2194 C CA . THR A 1 283 ? -3.271 -5.978 64.519 1.00 21.61 283 THR A CA 1
ATOM 2195 C C . THR A 1 283 ? -2.899 -6.572 63.169 1.00 24.43 283 THR A C 1
ATOM 2196 O O . THR A 1 283 ? -3.759 -6.699 62.295 1.00 23.69 283 THR A O 1
ATOM 2200 N N . PRO A 1 284 ? -1.618 -6.936 62.979 1.00 19.18 284 PRO A N 1
ATOM 2201 C CA . PRO A 1 284 ? -1.220 -7.596 61.730 1.00 24.04 284 PRO A CA 1
ATOM 2202 C C . PRO A 1 284 ? -2.001 -8.886 61.470 1.00 26.41 284 PRO A C 1
ATOM 2203 O O . PRO A 1 284 ? -2.368 -9.156 60.325 1.00 26.07 284 PRO A O 1
ATOM 2207 N N . GLU A 1 285 ? -2.246 -9.659 62.524 1.00 28.65 285 GLU A N 1
ATOM 2208 C CA . GLU A 1 285 ? -2.987 -10.913 62.413 1.00 30.52 285 GLU A CA 1
ATOM 2209 C C . GLU A 1 285 ? -4.440 -10.677 62.010 1.00 26.06 285 GLU A C 1
ATOM 2210 O O . GLU A 1 285 ? -4.960 -11.351 61.118 1.00 25.37 285 GLU A O 1
ATOM 2216 N N . GLN A 1 286 ? -5.090 -9.728 62.681 1.00 25.69 286 GLN A N 1
ATOM 2217 C CA . GLN A 1 286 ? -6.462 -9.343 62.342 1.00 28.02 286 GLN A CA 1
ATOM 2218 C C . GLN A 1 286 ? -6.545 -8.883 60.891 1.00 24.42 286 GLN A C 1
ATOM 2219 O O . GLN A 1 286 ? -7.468 -9.238 60.163 1.00 21.59 286 GLN A O 1
ATOM 2225 N N . THR A 1 287 ? -5.575 -8.083 60.475 1.00 20.51 287 THR A N 1
ATOM 2226 C CA . THR A 1 287 ? -5.560 -7.575 59.111 1.00 20.08 287 THR A CA 1
ATOM 2227 C C . THR A 1 287 ? -5.557 -8.718 58.098 1.00 23.19 287 THR A C 1
ATOM 2228 O O . THR A 1 287 ? -6.358 -8.725 57.154 1.00 20.47 287 THR A O 1
ATOM 2232 N N . LYS A 1 288 ? -4.680 -9.699 58.308 1.00 19.26 288 LYS A N 1
ATOM 2233 C CA . LYS A 1 288 ? -4.616 -10.857 57.426 1.00 20.79 288 LYS A CA 1
ATOM 2234 C C . LYS A 1 288 ? -5.934 -11.622 57.417 1.00 17.37 288 LYS A C 1
ATOM 2235 O O . LYS A 1 288 ? -6.425 -11.986 56.346 1.00 19.80 288 LYS A O 1
ATOM 2241 N N . ALA A 1 289 ? -6.490 -11.860 58.603 1.00 22.40 289 ALA A N 1
ATOM 2242 C CA . ALA A 1 289 ? -7.748 -12.591 58.734 1.00 20.44 289 ALA A CA 1
ATOM 2243 C C . ALA A 1 289 ? -8.889 -11.848 58.041 1.00 24.16 289 ALA A C 1
ATOM 2244 O O . ALA A 1 289 ? -9.695 -12.461 57.339 1.00 21.84 289 ALA A O 1
ATOM 2246 N N . LEU A 1 290 ? -8.942 -10.529 58.238 1.00 18.80 290 LEU A N 1
ATOM 2247 C CA . LEU A 1 290 ? -9.955 -9.680 57.608 1.00 15.65 290 LEU A CA 1
ATOM 2248 C C . LEU A 1 290 ? -9.855 -9.691 56.093 1.00 16.34 290 LEU A C 1
ATOM 2249 O O . LEU A 1 290 ? -10.866 -9.763 55.403 1.00 18.72 290 LEU 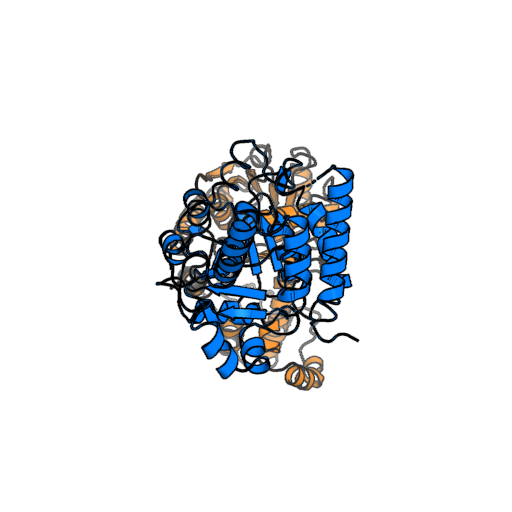A O 1
ATOM 2254 N N . GLN A 1 291 ? -8.640 -9.592 55.571 1.00 15.69 291 GLN A N 1
ATOM 2255 C CA . GLN A 1 291 ? -8.433 -9.626 54.135 1.00 17.59 291 GLN A CA 1
ATOM 2256 C C . GLN A 1 291 ? -8.902 -10.951 53.523 1.00 16.96 291 GLN A C 1
ATOM 2257 O O . GLN A 1 291 ? -9.540 -10.958 52.466 1.00 18.06 291 GLN A O 1
ATOM 2263 N N . ALA A 1 292 ? -8.622 -12.062 54.201 1.00 17.40 292 ALA A N 1
ATOM 2264 C CA . ALA A 1 292 ? -9.043 -13.365 53.697 1.00 18.07 292 ALA A CA 1
ATOM 2265 C C . ALA A 1 292 ? -10.561 -13.496 53.734 1.00 14.90 292 ALA A C 1
ATOM 2266 O O . ALA A 1 292 ? -11.184 -13.983 52.783 1.00 16.60 292 ALA A O 1
ATOM 2268 N N . GLU A 1 293 ? -11.152 -13.061 54.837 1.00 17.38 293 GLU A N 1
ATOM 2269 C CA . GLU A 1 293 ? -12.585 -13.219 55.017 1.00 15.82 293 GLU A CA 1
ATOM 2270 C C . GLU A 1 293 ? -13.364 -12.299 54.080 1.00 13.04 293 GLU A C 1
ATOM 2271 O O . GLU A 1 293 ? -14.417 -12.681 53.560 1.00 14.27 293 GLU A O 1
ATOM 2277 N N . ARG A 1 294 ? -12.845 -11.098 53.830 1.00 13.23 294 ARG A N 1
ATOM 2278 C CA . ARG A 1 294 ? -13.518 -10.216 52.891 1.00 11.78 294 ARG A CA 1
ATOM 2279 C C . ARG A 1 294 ? -13.458 -10.770 51.472 1.00 11.70 294 ARG A C 1
ATOM 2280 O O . ARG A 1 294 ? -14.457 -10.729 50.745 1.00 13.51 294 ARG A O 1
ATOM 2288 N N . ALA A 1 295 ? -12.309 -11.312 51.073 1.00 12.17 295 ALA A N 1
ATOM 2289 C CA . ALA A 1 295 ? -12.212 -11.898 49.737 1.00 12.65 295 ALA A CA 1
ATOM 2290 C C . ALA A 1 295 ? -13.149 -13.095 49.599 1.00 13.68 295 ALA A C 1
ATOM 2291 O O . ALA A 1 295 ? -13.791 -13.284 48.559 1.00 14.39 295 ALA A O 1
ATOM 2293 N N . ARG A 1 296 ? -13.241 -13.892 50.657 1.00 11.81 296 ARG A N 1
ATOM 2294 C CA . ARG A 1 296 ? -14.098 -15.073 50.618 1.00 10.88 296 ARG A CA 1
ATOM 2295 C C . ARG A 1 296 ? -15.572 -14.696 50.514 1.00 11.20 296 ARG A C 1
ATOM 2296 O O . ARG A 1 296 ? -16.308 -15.248 49.698 1.00 11.94 296 ARG A O 1
ATOM 2304 N N . LYS A 1 297 ? -16.005 -13.752 51.343 1.00 12.49 297 LYS A N 1
ATOM 2305 C CA . LYS A 1 297 ? -17.380 -13.258 51.267 1.00 11.76 297 LYS A CA 1
ATOM 2306 C C . LYS A 1 297 ? -17.706 -12.596 49.921 1.00 10.34 297 LYS A C 1
ATOM 2307 O O . LYS A 1 297 ? -18.786 -12.816 49.372 1.00 11.14 297 LYS A O 1
ATOM 2313 N N . LEU A 1 298 ? -16.786 -11.781 49.396 1.00 11.81 298 LEU A N 1
ATOM 2314 C CA . LEU A 1 298 ? -17.020 -11.159 48.091 1.00 12.20 298 LEU A CA 1
ATOM 2315 C C . LEU A 1 298 ? -17.262 -12.206 47.018 1.00 10.09 298 LEU A C 1
ATOM 2316 O O . LEU A 1 298 ? -18.188 -12.074 46.205 1.00 11.29 298 LEU A O 1
ATOM 2321 N N . VAL A 1 299 ? -16.449 -13.259 47.012 1.00 10.00 299 VAL A N 1
ATOM 2322 C CA . VAL A 1 299 ? -16.637 -14.291 46.002 1.00 9.94 299 VAL A CA 1
ATOM 2323 C C . VAL A 1 299 ? -17.996 -14.988 46.172 1.00 8.65 299 VAL A C 1
ATOM 2324 O O . VAL A 1 299 ? -18.734 -15.151 45.197 1.00 11.21 299 VAL A O 1
ATOM 2328 N N . ALA A 1 300 ? -18.350 -15.358 47.403 1.00 9.25 300 ALA A N 1
ATOM 2329 C CA . ALA A 1 300 ? -19.599 -16.092 47.629 1.00 11.32 300 ALA A CA 1
ATOM 2330 C C . ALA A 1 300 ? -20.824 -15.233 47.300 1.00 9.88 300 ALA A C 1
ATOM 2331 O O . ALA A 1 300 ? -21.796 -15.711 46.700 1.00 12.31 300 ALA A O 1
ATOM 2333 N N . VAL A 1 301 ? -20.773 -13.968 47.700 1.00 10.04 301 VAL A N 1
ATOM 2334 C CA . VAL A 1 301 ? -21.880 -13.053 47.454 1.00 9.96 301 VAL A CA 1
ATOM 2335 C C . VAL A 1 301 ? -22.055 -12.813 45.955 1.00 11.22 301 VAL A C 1
ATOM 2336 O O . VAL A 1 301 ? -23.170 -12.810 45.438 1.00 11.87 301 VAL A O 1
ATOM 2340 N N . ARG A 1 302 ? -20.946 -12.639 45.240 1.00 11.72 302 ARG A N 1
ATOM 2341 C CA . ARG A 1 302 ? -21.050 -12.378 43.812 1.00 10.35 302 ARG A CA 1
ATOM 2342 C C . ARG A 1 302 ? -21.780 -13.505 43.085 1.00 13.18 302 ARG A C 1
ATOM 2343 O O . ARG A 1 302 ? -22.628 -13.246 42.225 1.00 13.72 302 ARG A O 1
ATOM 2351 N N . ARG A 1 303 ? -21.479 -14.752 43.440 1.00 11.07 303 ARG A N 1
ATOM 2352 C CA A ARG A 1 303 ? -22.125 -15.869 42.768 0.58 12.62 303 ARG A CA 1
ATOM 2353 C CA B ARG A 1 303 ? -22.121 -15.885 42.783 0.42 12.64 303 ARG A CA 1
ATOM 2354 C C . ARG A 1 303 ? -23.632 -15.834 42.993 1.00 12.76 303 ARG A C 1
ATOM 2355 O O . ARG A 1 303 ? -24.404 -16.106 42.075 1.00 14.77 303 ARG A O 1
ATOM 2370 N N . ILE A 1 304 ? -24.059 -15.471 44.198 1.00 13.58 304 ILE A N 1
ATOM 2371 C CA . ILE A 1 304 ? -25.492 -15.327 44.446 1.00 11.29 304 ILE A CA 1
ATOM 2372 C C . ILE A 1 304 ? -26.113 -14.198 43.611 1.00 12.14 304 ILE A C 1
ATOM 2373 O O . ILE A 1 304 ? -27.187 -14.351 43.039 1.00 15.53 304 ILE A O 1
ATOM 2378 N N . LEU A 1 305 ? -25.420 -13.068 43.535 1.00 11.42 305 LEU A N 1
ATOM 2379 C CA . LEU A 1 305 ? -25.950 -11.905 42.832 1.00 12.06 305 LEU A CA 1
ATOM 2380 C C . LEU A 1 305 ? -26.084 -12.174 41.343 1.00 13.46 305 LEU A C 1
ATOM 2381 O O . LEU A 1 305 ? -26.938 -11.581 40.667 1.00 15.88 305 LEU A O 1
ATOM 2386 N N . GLU A 1 306 ? -25.239 -13.076 40.848 1.00 15.36 306 GLU A N 1
ATOM 2387 C CA . GLU A 1 306 ? -25.255 -13.486 39.446 1.00 18.88 306 GLU A CA 1
ATOM 2388 C C . GLU A 1 306 ? -26.319 -14.526 39.137 1.00 19.38 306 GLU A C 1
ATOM 2389 O O . GLU A 1 306 ? -26.481 -14.927 37.982 1.00 26.78 306 GLU A O 1
ATOM 2395 N N . GLY A 1 307 ? -27.013 -14.988 40.171 1.00 17.88 307 GLY A N 1
ATOM 2396 C CA . GLY A 1 307 ? -28.111 -15.924 40.002 1.00 17.61 307 GLY A CA 1
ATOM 2397 C C . GLY A 1 307 ? -27.743 -17.382 40.195 1.00 20.96 307 GLY A C 1
ATOM 2398 O O . GLY A 1 307 ? -28.540 -18.271 39.882 1.00 24.68 307 GLY A O 1
ATOM 2399 N N . ARG A 1 308 ? -26.543 -17.638 40.706 1.00 18.89 308 ARG A N 1
ATOM 2400 C CA . ARG A 1 308 ? -26.075 -19.015 40.836 1.00 20.37 308 ARG A CA 1
ATOM 2401 C C . ARG A 1 308 ? -26.875 -19.767 41.882 1.00 18.72 308 ARG A C 1
ATOM 2402 O O . ARG A 1 308 ? -27.214 -19.226 42.935 1.00 19.51 308 ARG A O 1
ATOM 2410 N N . GLU A 1 309 ? -27.168 -21.025 41.570 1.00 19.14 309 GLU A N 1
ATOM 2411 C CA . GLU A 1 309 ? -27.849 -21.925 42.494 1.00 19.03 309 GLU A CA 1
ATOM 2412 C C . GLU A 1 309 ? -26.976 -23.153 42.720 1.00 18.81 309 GLU A C 1
ATOM 2413 O O . GLU A 1 309 ? -27.269 -24.260 42.242 1.00 17.21 309 GLU A O 1
ATOM 2420 N N . MET B 1 1 ? 20.421 -8.666 29.572 1.00 38.35 1 MET B N 1
ATOM 2421 C CA . MET B 1 1 ? 19.822 -8.522 28.250 1.00 25.08 1 MET B CA 1
ATOM 2422 C C . MET B 1 1 ? 20.865 -8.706 27.154 1.00 24.23 1 MET B C 1
ATOM 2423 O O . MET B 1 1 ? 22.052 -8.501 27.375 1.00 28.18 1 MET B O 1
ATOM 2428 N N . ILE B 1 2 ? 20.403 -9.103 25.977 1.00 19.59 2 ILE B N 1
ATOM 2429 C CA . ILE B 1 2 ? 21.246 -9.214 24.795 1.00 20.33 2 ILE B CA 1
ATOM 2430 C C . ILE B 1 2 ? 21.583 -7.816 24.281 1.00 19.71 2 ILE B C 1
ATOM 2431 O O . ILE B 1 2 ? 20.686 -7.026 23.984 1.00 22.62 2 ILE B O 1
ATOM 2436 N N . ARG B 1 3 ? 22.878 -7.514 24.197 1.00 15.41 3 ARG B N 1
ATOM 2437 C CA . ARG B 1 3 ? 23.350 -6.210 23.741 1.00 19.24 3 ARG B CA 1
ATOM 2438 C C . ARG B 1 3 ? 24.258 -6.349 22.529 1.00 17.02 3 ARG B C 1
ATOM 2439 O O . ARG B 1 3 ? 24.249 -5.512 21.629 1.00 19.13 3 ARG B O 1
ATOM 2447 N N . ASN B 1 4 ? 25.050 -7.413 22.529 1.00 16.93 4 ASN B N 1
ATOM 2448 C CA . ASN B 1 4 ? 26.074 -7.613 21.520 1.00 15.20 4 ASN B CA 1
ATOM 2449 C C . ASN B 1 4 ? 25.799 -8.866 20.730 1.00 15.15 4 ASN B C 1
ATOM 2450 O O . ASN B 1 4 ? 25.605 -9.935 21.299 1.00 15.23 4 ASN B O 1
ATOM 2455 N N . ILE B 1 5 ? 25.767 -8.714 19.414 1.00 14.27 5 ILE B N 1
ATOM 2456 C CA . ILE B 1 5 ? 25.410 -9.805 18.530 1.00 13.32 5 ILE B CA 1
ATOM 2457 C C . ILE B 1 5 ? 26.492 -10.016 17.487 1.00 14.77 5 ILE B C 1
ATOM 2458 O O . ILE B 1 5 ? 27.057 -9.057 16.945 1.00 16.62 5 ILE B O 1
ATOM 2463 N N . ALA B 1 6 ? 26.790 -11.278 17.211 1.00 13.12 6 ALA B N 1
ATOM 2464 C CA . ALA B 1 6 ? 27.680 -11.625 16.117 1.00 13.26 6 ALA B CA 1
ATOM 2465 C C . ALA B 1 6 ? 26.859 -12.307 15.038 1.00 14.10 6 ALA B C 1
ATOM 2466 O O . ALA B 1 6 ? 25.983 -13.112 15.347 1.00 13.83 6 ALA B O 1
ATOM 2468 N N . ILE B 1 7 ? 27.140 -11.984 13.781 1.00 14.89 7 ILE B N 1
ATOM 2469 C CA . ILE B 1 7 ? 26.529 -12.671 12.652 1.00 11.88 7 ILE B CA 1
ATOM 2470 C C . ILE B 1 7 ? 27.647 -13.356 11.889 1.00 12.80 7 ILE B C 1
ATOM 2471 O O . ILE B 1 7 ? 28.635 -12.715 11.530 1.00 16.30 7 ILE B O 1
ATOM 2476 N N . ILE B 1 8 ? 27.506 -14.663 11.701 1.00 12.43 8 ILE B N 1
ATOM 2477 C CA . ILE B 1 8 ? 28.498 -15.452 10.968 1.00 13.15 8 ILE B CA 1
ATOM 2478 C C . ILE B 1 8 ? 27.923 -15.826 9.618 1.00 15.81 8 ILE B C 1
ATOM 2479 O O . ILE B 1 8 ? 27.055 -16.697 9.530 1.00 14.42 8 ILE B O 1
ATOM 2484 N N . GLY B 1 9 ? 28.403 -15.175 8.562 1.00 15.90 9 GLY B N 1
ATOM 2485 C CA . GLY B 1 9 ? 27.881 -15.405 7.225 1.00 15.54 9 GLY B CA 1
ATOM 2486 C C . GLY B 1 9 ? 27.163 -14.173 6.721 1.00 20.57 9 GLY B C 1
ATOM 2487 O O . GLY B 1 9 ? 26.134 -13.769 7.279 1.00 17.07 9 GLY B O 1
ATOM 2488 N N . LEU B 1 10 ? 27.710 -13.569 5.666 1.00 17.54 10 LEU B N 1
ATOM 2489 C CA . LEU B 1 10 ? 27.212 -12.297 5.152 1.00 14.95 10 LEU B CA 1
ATOM 2490 C C . LEU B 1 10 ? 26.806 -12.373 3.688 1.00 21.18 10 LEU B C 1
ATOM 2491 O O . LEU B 1 10 ? 27.104 -11.468 2.897 1.00 23.18 10 LEU B O 1
ATOM 2496 N N . GLY B 1 11 ? 26.125 -13.455 3.332 1.00 20.78 11 GLY B N 1
ATOM 2497 C CA . GLY B 1 11 ? 25.589 -13.608 1.998 1.00 19.47 11 GLY B CA 1
ATOM 2498 C C . GLY B 1 11 ? 24.255 -12.908 1.857 1.00 17.49 11 GLY B C 1
ATOM 2499 O O . GLY B 1 11 ? 24.054 -11.799 2.353 1.00 20.43 11 GLY B O 1
ATOM 2500 N N . T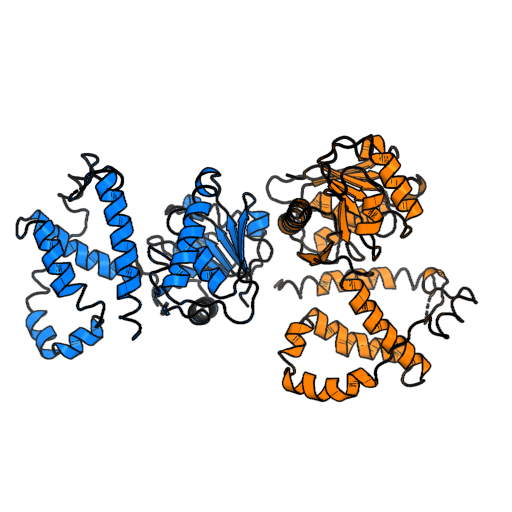HR B 1 12 ? 23.332 -13.562 1.170 1.00 19.92 12 THR B N 1
ATOM 2501 C CA . THR B 1 12 ? 22.011 -12.998 0.926 1.00 15.56 12 THR B CA 1
ATOM 2502 C C . THR B 1 12 ? 21.328 -12.457 2.184 1.00 15.94 12 THR B C 1
ATOM 2503 O O . THR B 1 12 ? 20.756 -11.362 2.170 1.00 17.55 12 THR B O 1
ATOM 2507 N N . MET B 1 13 ? 21.415 -13.216 3.273 1.00 15.17 13 MET B N 1
ATOM 2508 C CA . MET B 1 13 ? 20.677 -12.876 4.490 1.00 14.02 13 MET B CA 1
ATOM 2509 C C . MET B 1 13 ? 21.447 -12.025 5.496 1.00 18.76 13 MET B C 1
ATOM 2510 O O . MET B 1 13 ? 20.904 -11.651 6.535 1.00 19.47 13 MET B O 1
ATOM 2515 N N . GLY B 1 14 ? 22.704 -11.717 5.199 1.00 20.17 14 GLY B N 1
ATOM 2516 C CA . GLY B 1 14 ? 23.572 -11.070 6.176 1.00 17.00 14 GLY B CA 1
ATOM 2517 C C . GLY B 1 14 ? 23.404 -9.571 6.412 1.00 18.32 14 GLY B C 1
ATOM 2518 O O . GLY B 1 14 ? 23.084 -9.142 7.531 1.00 17.69 14 GLY B O 1
ATOM 2519 N N . PRO B 1 15 ? 23.634 -8.757 5.371 1.00 15.95 15 PRO B N 1
ATOM 2520 C CA . PRO B 1 15 ? 23.637 -7.295 5.484 1.00 18.26 15 PRO B CA 1
ATOM 2521 C C . PRO B 1 15 ? 22.344 -6.711 6.050 1.00 18.50 15 PRO B C 1
ATOM 2522 O O . PRO B 1 15 ? 22.405 -5.851 6.930 1.00 17.35 15 PRO B O 1
ATOM 2526 N N . GLY B 1 16 ? 21.198 -7.167 5.550 1.00 14.60 16 GLY B N 1
ATOM 2527 C CA . GLY B 1 16 ? 19.911 -6.682 6.019 1.00 14.13 16 GLY B CA 1
ATOM 2528 C C . GLY B 1 16 ? 19.631 -7.074 7.463 1.00 13.35 16 GLY B C 1
ATOM 2529 O O . GLY B 1 16 ? 19.038 -6.314 8.237 1.00 14.13 16 GLY B O 1
ATOM 2530 N N . MET B 1 17 ? 20.071 -8.265 7.840 1.00 13.65 17 MET B N 1
ATOM 2531 C CA . MET B 1 17 ? 19.932 -8.695 9.225 1.00 13.57 17 MET B CA 1
ATOM 2532 C C . MET B 1 17 ? 20.773 -7.813 10.153 1.00 13.86 17 MET B C 1
ATOM 2533 O O . MET B 1 17 ? 20.300 -7.372 11.209 1.00 12.88 17 MET B O 1
ATOM 2538 N N . ALA B 1 18 ? 22.021 -7.563 9.760 1.00 13.65 18 ALA B N 1
ATOM 2539 C CA . ALA B 1 18 ? 22.902 -6.699 10.548 1.00 12.04 18 ALA B CA 1
ATOM 2540 C C . ALA B 1 18 ? 22.313 -5.300 10.687 1.00 13.48 18 ALA B C 1
ATOM 2541 O O . ALA B 1 18 ? 22.276 -4.738 11.788 1.00 15.05 18 ALA B O 1
ATOM 2543 N N . ALA B 1 19 ? 21.845 -4.739 9.576 1.00 14.89 19 ALA B N 1
ATOM 2544 C CA . ALA B 1 19 ? 21.294 -3.390 9.609 1.00 15.66 19 ALA B CA 1
ATOM 2545 C C . ALA B 1 19 ? 20.073 -3.315 10.519 1.00 15.78 19 ALA B C 1
ATOM 2546 O O . ALA B 1 19 ? 19.917 -2.364 11.290 1.00 17.34 19 ALA B O 1
ATOM 2548 N N . ARG B 1 20 ? 19.204 -4.322 10.429 1.00 13.37 20 ARG B N 1
ATOM 2549 C CA . ARG B 1 20 ? 17.966 -4.290 11.195 1.00 12.81 20 ARG B CA 1
ATOM 2550 C C . ARG B 1 20 ? 18.229 -4.439 12.686 1.00 12.46 20 ARG B C 1
ATOM 2551 O O . ARG B 1 20 ? 17.576 -3.799 13.501 1.00 12.24 20 ARG B O 1
ATOM 2559 N N . LEU B 1 21 ? 19.182 -5.287 13.050 1.00 14.79 21 LEU B N 1
ATOM 2560 C CA . LEU B 1 21 ? 19.500 -5.463 14.465 1.00 13.82 21 LEU B CA 1
ATOM 2561 C C . LEU B 1 21 ? 20.132 -4.204 15.045 1.00 15.95 21 LEU B C 1
ATOM 2562 O O . LEU B 1 21 ? 19.810 -3.790 16.161 1.00 14.54 21 LEU B O 1
ATOM 2567 N N . ALA B 1 22 ? 21.012 -3.575 14.274 1.00 13.58 22 ALA B N 1
ATOM 2568 C CA . ALA B 1 22 ? 21.649 -2.339 14.720 1.00 13.51 22 ALA B CA 1
ATOM 2569 C C . ALA B 1 22 ? 20.623 -1.227 14.899 1.00 18.90 22 ALA B C 1
ATOM 2570 O O . ALA B 1 22 ? 20.716 -0.431 15.823 1.00 17.88 22 ALA B O 1
ATOM 2572 N N . ARG B 1 23 ? 19.637 -1.188 14.016 1.00 16.22 23 ARG B N 1
ATOM 2573 C CA . ARG B 1 23 ? 18.576 -0.193 14.127 1.00 16.95 23 ARG B CA 1
ATOM 2574 C C . ARG B 1 23 ? 17.749 -0.409 15.389 1.00 20.76 23 ARG B C 1
ATOM 2575 O O . ARG B 1 23 ? 17.104 0.518 15.890 1.00 16.64 23 ARG B O 1
ATOM 2583 N N . GLY B 1 24 ? 17.773 -1.632 15.910 1.00 15.29 24 GLY B N 1
ATOM 2584 C CA . GLY B 1 24 ? 17.092 -1.940 17.155 1.00 15.37 24 GLY B CA 1
ATOM 2585 C C . GLY B 1 24 ? 17.876 -1.553 18.399 1.00 16.24 24 GLY B C 1
ATOM 2586 O O . GLY B 1 24 ? 17.429 -1.796 19.519 1.00 17.36 24 GLY B O 1
ATOM 2587 N N . GLY B 1 25 ? 19.048 -0.951 18.207 1.00 15.42 25 GLY B N 1
ATOM 2588 C CA . GLY B 1 25 ? 19.863 -0.511 19.327 1.00 16.48 25 GLY B CA 1
ATOM 2589 C C . GLY B 1 25 ? 20.953 -1.500 19.717 1.00 17.57 25 GLY B C 1
ATOM 2590 O O . GLY B 1 25 ? 21.613 -1.328 20.742 1.00 20.16 25 GLY B O 1
ATOM 2591 N N . LEU B 1 26 ? 21.153 -2.536 18.910 1.00 17.06 26 LEU B N 1
ATOM 2592 C CA . LEU B 1 26 ? 22.104 -3.587 19.262 1.00 15.25 26 LEU B CA 1
ATOM 2593 C C . LEU B 1 26 ? 23.477 -3.339 18.661 1.00 18.48 26 LEU B C 1
ATOM 2594 O O . LEU B 1 26 ? 23.598 -2.682 17.630 1.00 15.91 26 LEU B O 1
ATOM 2599 N N . GLN B 1 27 ? 24.514 -3.875 19.301 1.00 16.41 27 GLN B N 1
ATOM 2600 C CA . GLN B 1 27 ? 25.861 -3.756 18.765 1.00 18.03 27 GLN B CA 1
ATOM 2601 C C . GLN B 1 27 ? 26.156 -4.999 17.949 1.00 19.66 27 GLN B C 1
ATOM 2602 O O . GLN B 1 27 ? 26.228 -6.095 18.499 1.00 17.98 27 GLN B O 1
ATOM 2608 N N . VAL B 1 28 ? 26.304 -4.826 16.641 1.00 14.98 28 VAL B N 1
ATOM 2609 C CA . VAL B 1 28 ? 26.466 -5.956 15.736 1.00 16.00 28 VAL B CA 1
ATOM 2610 C C . VAL B 1 28 ? 27.883 -6.053 15.193 1.00 17.74 28 VAL B C 1
ATOM 2611 O O . VAL B 1 28 ? 28.445 -5.064 14.737 1.00 18.47 28 VAL B O 1
ATOM 2615 N N . VAL B 1 29 ? 28.458 -7.249 15.250 1.00 15.33 29 VAL B N 1
ATOM 2616 C CA . VAL B 1 29 ? 29.721 -7.519 14.565 1.00 17.69 29 VAL B CA 1
ATOM 2617 C C . VAL B 1 29 ? 29.497 -8.628 13.555 1.00 20.80 29 VAL B C 1
ATOM 2618 O O . VAL B 1 29 ? 29.006 -9.701 13.901 1.00 16.90 29 VAL B O 1
ATOM 2622 N N . ALA B 1 30 ? 29.868 -8.358 12.311 1.00 19.03 30 ALA B N 1
ATOM 2623 C CA . ALA B 1 30 ? 29.545 -9.226 11.196 1.00 22.61 30 ALA B CA 1
ATOM 2624 C C . ALA B 1 30 ? 30.810 -9.825 10.603 1.00 21.97 30 ALA B C 1
ATOM 2625 O O . ALA B 1 30 ? 31.764 -9.109 10.293 1.00 24.00 30 ALA B O 1
ATOM 2627 N N . TYR B 1 31 ? 30.804 -11.139 10.449 1.00 20.76 31 TYR B N 1
ATOM 2628 C CA . TYR B 1 31 ? 31.968 -11.867 9.967 1.00 21.83 31 TYR B CA 1
ATOM 2629 C C . TYR B 1 31 ? 31.596 -12.767 8.805 1.00 24.09 31 TYR B C 1
ATOM 2630 O O . TYR B 1 31 ? 30.497 -13.324 8.764 1.00 23.01 31 TYR B O 1
ATOM 2639 N N . ASP B 1 32 ? 32.510 -12.905 7.852 1.00 24.28 32 ASP B N 1
ATOM 2640 C CA . ASP B 1 32 ? 32.358 -13.895 6.795 1.00 19.20 32 ASP B CA 1
ATOM 2641 C C . ASP B 1 32 ? 33.724 -14.524 6.538 1.00 25.46 32 ASP B C 1
ATOM 2642 O O . ASP B 1 32 ? 34.756 -13.882 6.736 1.00 27.26 32 ASP B O 1
ATOM 2647 N N . VAL B 1 33 ? 33.730 -15.785 6.125 1.00 22.69 33 VAL B N 1
ATOM 2648 C CA . VAL B 1 33 ? 34.983 -16.491 5.887 1.00 28.60 33 VAL B CA 1
ATOM 2649 C C . VAL B 1 33 ? 35.602 -16.020 4.573 1.00 28.56 33 VAL B C 1
ATOM 2650 O O . VAL B 1 33 ? 36.797 -16.214 4.328 1.00 39.80 33 VAL B O 1
ATOM 2654 N N . ALA B 1 34 ? 34.790 -15.392 3.731 1.00 29.06 34 ALA B N 1
ATOM 2655 C CA . ALA B 1 34 ? 35.269 -14.872 2.458 1.00 29.27 34 ALA B CA 1
ATOM 2656 C C . ALA B 1 34 ? 35.382 -13.352 2.506 1.00 36.32 34 ALA B C 1
ATOM 2657 O O . ALA B 1 34 ? 34.369 -12.658 2.577 1.00 31.24 34 ALA B O 1
ATOM 2659 N N . PRO B 1 35 ? 36.621 -12.830 2.467 1.00 41.52 35 PRO B N 1
ATOM 2660 C CA . PRO B 1 35 ? 36.861 -11.383 2.443 1.00 34.40 35 PRO B CA 1
ATOM 2661 C C . PRO B 1 35 ? 36.071 -10.687 1.337 1.00 30.07 35 PRO B C 1
ATOM 2662 O O . PRO B 1 35 ? 35.602 -9.562 1.523 1.00 33.99 35 PRO B O 1
ATOM 2666 N N . ALA B 1 36 ? 35.911 -11.367 0.208 1.00 33.84 36 ALA B N 1
ATOM 2667 C CA . ALA B 1 36 ? 35.117 -10.844 -0.898 1.00 39.84 36 ALA B CA 1
ATOM 2668 C C . ALA B 1 36 ? 33.680 -10.558 -0.464 1.00 41.07 36 ALA B C 1
ATOM 2669 O O . ALA B 1 36 ? 33.078 -9.576 -0.894 1.00 39.49 36 ALA B O 1
ATOM 2671 N N . ALA B 1 37 ? 33.139 -11.417 0.396 1.00 38.26 37 ALA B N 1
ATOM 2672 C CA . ALA B 1 37 ? 31.757 -11.275 0.843 1.00 31.55 37 ALA B CA 1
ATOM 2673 C C . ALA B 1 37 ? 31.591 -10.111 1.815 1.00 24.53 37 ALA B C 1
ATOM 2674 O O . ALA B 1 37 ? 30.544 -9.466 1.849 1.00 27.10 37 ALA B O 1
ATOM 2676 N N . ILE B 1 38 ? 32.624 -9.842 2.604 1.00 33.28 38 ILE B N 1
ATOM 2677 C CA . ILE B 1 38 ? 32.589 -8.721 3.539 1.00 29.31 38 ILE B CA 1
ATOM 2678 C C . ILE B 1 38 ? 32.487 -7.384 2.808 1.00 35.67 38 ILE B C 1
ATOM 2679 O O . ILE B 1 38 ? 31.674 -6.526 3.162 1.00 29.39 38 ILE B O 1
ATOM 2684 N N . GLU B 1 39 ? 33.310 -7.214 1.780 1.00 35.08 39 GLU B N 1
ATOM 2685 C CA A GLU B 1 39 ? 33.309 -5.965 1.029 0.48 35.00 39 GLU B CA 1
ATOM 2686 C CA B GLU B 1 39 ? 33.326 -5.988 0.998 0.52 35.01 39 GLU B CA 1
ATOM 2687 C C . GLU B 1 39 ? 31.968 -5.758 0.329 1.00 32.43 39 GLU B C 1
ATOM 2688 O O . GLU B 1 39 ? 31.420 -4.655 0.357 1.00 33.69 39 GLU B O 1
ATOM 2699 N N . ARG B 1 40 ? 31.431 -6.818 -0.274 1.00 37.22 40 ARG B N 1
ATOM 2700 C CA A ARG B 1 40 ? 30.099 -6.765 -0.869 0.50 35.74 40 ARG B CA 1
ATOM 2701 C CA B ARG B 1 40 ? 30.096 -6.781 -0.866 0.50 35.74 40 ARG B CA 1
ATOM 2702 C C . ARG B 1 40 ? 29.048 -6.372 0.165 1.00 37.70 40 ARG B C 1
ATOM 2703 O O . ARG B 1 40 ? 28.160 -5.567 -0.115 1.00 36.67 40 ARG B O 1
ATOM 2718 N N . ALA B 1 41 ? 29.162 -6.945 1.360 1.00 35.54 41 ALA B N 1
ATOM 2719 C CA . ALA B 1 41 ? 28.218 -6.694 2.441 1.00 35.59 41 ALA B CA 1
ATOM 2720 C C . ALA B 1 41 ? 28.190 -5.224 2.852 1.00 38.97 41 ALA B C 1
ATOM 2721 O O . ALA B 1 41 ? 27.146 -4.710 3.249 1.00 31.41 41 ALA B O 1
ATOM 2723 N N . ARG B 1 42 ? 29.333 -4.548 2.750 1.00 43.76 42 ARG B N 1
ATOM 2724 C CA . ARG B 1 42 ? 29.413 -3.119 3.056 1.00 43.14 42 ARG B CA 1
ATOM 2725 C C . ARG B 1 42 ? 28.469 -2.300 2.183 1.00 41.35 42 ARG B C 1
ATOM 2726 O O . ARG B 1 42 ? 27.763 -1.420 2.672 1.00 46.90 42 ARG B O 1
ATOM 2734 N N . SER B 1 43 ? 28.470 -2.596 0.887 1.00 41.89 43 SER B N 1
ATOM 2735 C CA . SER B 1 43 ? 27.621 -1.894 -0.069 1.00 43.85 43 SER B CA 1
ATOM 2736 C C . SER B 1 43 ? 26.145 -2.169 0.185 1.00 48.29 43 SER B C 1
ATOM 2737 O O . SER B 1 43 ? 25.319 -1.254 0.163 1.00 52.55 43 SER B O 1
ATOM 2740 N N . MET B 1 44 ? 25.823 -3.437 0.422 1.00 43.49 44 MET B N 1
ATOM 2741 C CA . MET B 1 44 ? 24.447 -3.848 0.668 1.00 38.88 44 MET B CA 1
ATOM 2742 C C . MET B 1 44 ? 23.915 -3.227 1.958 1.00 46.26 44 MET B C 1
ATOM 2743 O O . MET B 1 44 ? 22.715 -2.967 2.081 1.00 42.72 44 MET B O 1
ATOM 2748 N N . LEU B 1 45 ? 24.817 -2.972 2.903 1.00 41.28 45 LEU B N 1
ATOM 2749 C CA . LEU B 1 45 ? 24.444 -2.400 4.193 1.00 33.81 45 LEU B CA 1
ATOM 2750 C C . LEU B 1 45 ? 23.841 -1.008 4.038 1.00 34.45 45 LEU B C 1
ATOM 2751 O O . LEU B 1 45 ? 22.846 -0.683 4.682 1.00 31.35 45 LEU B O 1
ATOM 2756 N N . SER B 1 46 ? 24.447 -0.192 3.180 1.00 40.91 46 SER B N 1
ATOM 2757 C CA . SER B 1 46 ? 23.994 1.183 2.976 1.00 37.78 46 SER B CA 1
ATOM 2758 C C . SER B 1 46 ? 22.579 1.217 2.404 1.00 29.08 46 SER B C 1
ATOM 2759 O O . SER B 1 46 ? 21.725 1.974 2.871 1.00 34.19 46 SER B O 1
ATOM 2762 N N . VAL B 1 47 ? 22.352 0.386 1.392 1.00 37.78 47 VAL B N 1
ATOM 2763 C CA . VAL B 1 47 ? 21.040 0.230 0.778 1.00 35.64 47 VAL B CA 1
ATOM 2764 C C . VAL B 1 47 ? 20.001 -0.176 1.820 1.00 29.72 47 VAL B C 1
ATOM 2765 O O . VAL B 1 47 ? 18.886 0.357 1.852 1.00 25.73 47 VAL B O 1
ATOM 2769 N N . ALA B 1 48 ? 20.385 -1.120 2.675 1.00 29.82 48 ALA B N 1
ATOM 2770 C CA . ALA B 1 48 ? 19.500 -1.621 3.719 1.00 22.74 48 ALA B CA 1
ATOM 2771 C C . ALA B 1 48 ? 19.085 -0.516 4.685 1.00 24.09 48 ALA B C 1
ATOM 2772 O O . ALA B 1 48 ? 17.936 -0.477 5.118 1.00 22.69 48 ALA B O 1
ATOM 2774 N N . GLU B 1 49 ? 20.020 0.375 5.022 1.00 25.13 49 GLU B N 1
ATOM 2775 C CA . GLU B 1 49 ? 19.743 1.471 5.955 1.00 27.87 49 GLU B CA 1
ATOM 2776 C C . GLU B 1 49 ? 18.634 2.379 5.433 1.00 22.43 49 GLU B C 1
ATOM 2777 O O . GLU B 1 49 ? 17.739 2.799 6.174 1.00 25.73 49 GLU B O 1
ATOM 2783 N N . THR B 1 50 ? 18.722 2.676 4.144 1.00 26.82 50 THR B N 1
ATOM 2784 C CA . THR B 1 50 ? 17.753 3.509 3.452 1.00 26.50 50 THR B CA 1
ATOM 2785 C C . THR B 1 50 ? 16.371 2.882 3.481 1.00 21.20 50 THR B C 1
ATOM 2786 O O . THR B 1 50 ? 15.364 3.565 3.700 1.00 23.20 50 THR B O 1
ATOM 2790 N N . VAL B 1 51 ? 16.335 1.572 3.260 1.00 24.48 51 VAL B N 1
ATOM 2791 C CA . VAL B 1 51 ? 15.089 0.811 3.323 1.00 20.80 51 VAL B CA 1
ATOM 2792 C C . VAL B 1 51 ? 14.457 0.906 4.711 1.00 18.62 51 VAL B C 1
ATOM 2793 O O . VAL B 1 51 ? 13.247 1.064 4.839 1.00 18.50 51 VAL B O 1
ATOM 2797 N N . LEU B 1 52 ? 15.280 0.822 5.755 1.00 19.09 52 LEU B N 1
ATOM 2798 C CA . LEU B 1 52 ? 14.774 0.938 7.120 1.00 20.95 52 LEU B CA 1
ATOM 2799 C C . LEU B 1 52 ? 14.116 2.305 7.377 1.00 16.32 52 LEU B C 1
ATOM 2800 O O . LEU B 1 52 ? 13.080 2.388 8.043 1.00 19.55 52 LEU B O 1
ATOM 2805 N N . ASP B 1 53 ? 14.701 3.366 6.825 1.00 27.83 53 ASP B N 1
ATOM 2806 C CA . ASP B 1 53 ? 14.093 4.695 6.920 1.00 26.76 53 ASP B CA 1
ATOM 2807 C C . ASP B 1 53 ? 12.733 4.727 6.238 1.00 20.47 53 ASP B C 1
ATOM 2808 O O . ASP B 1 53 ? 11.766 5.279 6.770 1.00 24.00 53 ASP B O 1
ATOM 2813 N N . ALA B 1 54 ? 12.676 4.122 5.054 1.00 22.67 54 ALA B N 1
ATOM 2814 C CA . ALA B 1 54 ? 11.448 4.054 4.276 1.00 24.36 54 ALA B CA 1
ATOM 2815 C C . ALA B 1 54 ? 10.388 3.267 5.022 1.00 24.34 54 ALA B C 1
ATOM 2816 O O . ALA B 1 54 ? 9.207 3.569 4.924 1.00 23.49 54 ALA B O 1
ATOM 2818 N N . LEU B 1 55 ? 10.810 2.264 5.786 1.00 21.88 55 LEU B N 1
ATOM 2819 C CA . LEU B 1 55 ? 9.868 1.507 6.596 1.00 21.34 55 LEU B CA 1
ATOM 2820 C C . LEU B 1 55 ? 9.483 2.275 7.851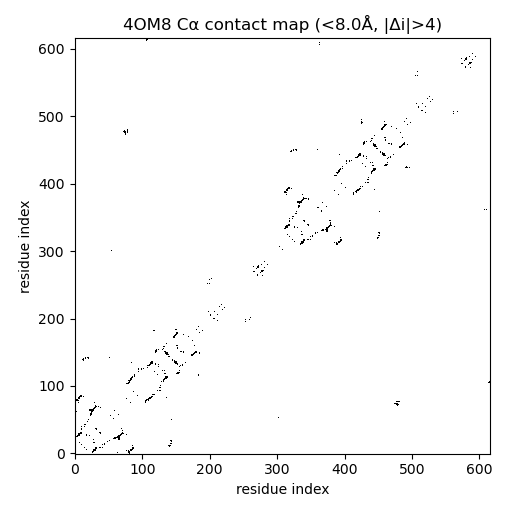 1.00 20.98 55 LEU B C 1
ATOM 2821 O O . LEU B 1 55 ? 8.552 1.895 8.557 1.00 25.48 55 LEU B O 1
ATOM 2826 N N . GLY B 1 56 ? 10.206 3.357 8.127 1.00 23.37 56 GLY B N 1
ATOM 2827 C CA . GLY B 1 56 ? 9.936 4.153 9.311 1.00 29.26 56 GLY B CA 1
ATOM 2828 C C . GLY B 1 56 ? 10.383 3.452 10.578 1.00 24.57 56 GLY B C 1
ATOM 2829 O O . GLY B 1 56 ? 9.729 3.543 11.619 1.00 34.33 56 GLY B O 1
ATOM 2830 N N . ILE B 1 57 ? 11.503 2.744 10.489 1.00 22.73 57 ILE B N 1
ATOM 2831 C CA . ILE B 1 57 ? 12.057 2.053 11.647 1.00 19.37 57 ILE B CA 1
ATOM 2832 C C . ILE B 1 57 ? 13.229 2.843 12.216 1.00 26.17 57 ILE B C 1
ATOM 2833 O O . ILE B 1 57 ? 14.278 2.967 11.583 1.00 30.27 57 ILE B O 1
ATOM 2838 N N . ALA B 1 58 ? 13.042 3.379 13.415 1.00 38.11 58 ALA B N 1
ATOM 2839 C CA . ALA B 1 58 ? 14.055 4.220 14.036 1.00 34.44 58 ALA B CA 1
ATOM 2840 C C . ALA B 1 58 ? 14.661 3.564 15.266 1.00 31.97 58 ALA B C 1
ATOM 2841 O O . ALA B 1 58 ? 14.076 2.649 15.846 1.00 29.53 58 ALA B O 1
ATOM 2843 N N . LEU B 1 59 ? 15.839 4.048 15.657 1.00 34.13 59 LEU B N 1
ATOM 2844 C CA . LEU B 1 59 ? 16.471 3.633 16.902 1.00 32.51 59 LEU B CA 1
ATOM 2845 C C . LEU B 1 59 ? 15.533 3.879 18.062 1.00 29.96 59 LEU B C 1
ATOM 2846 O O . LEU B 1 59 ? 14.767 4.847 18.054 1.00 26.50 59 LEU B O 1
ATOM 2851 N N . PRO B 1 60 ? 15.585 3.001 19.067 1.00 33.35 60 PRO B N 1
ATOM 2852 C CA . PRO B 1 60 ? 14.793 3.251 20.267 1.00 35.72 60 PRO B CA 1
ATOM 2853 C C . PRO B 1 60 ? 15.312 4.479 20.999 1.00 33.47 60 PRO B C 1
ATOM 2854 O O . PRO B 1 60 ? 16.416 4.960 20.720 1.00 26.52 60 PRO B O 1
ATOM 2858 N N . SER B 1 61 ? 14.499 4.990 21.914 1.00 31.96 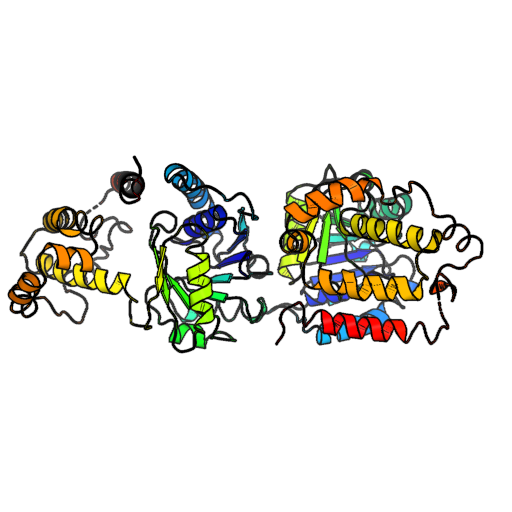61 SER B N 1
ATOM 2859 C CA . SER B 1 61 ? 14.909 6.088 22.770 1.00 37.66 61 SER B CA 1
ATOM 2860 C C . SER B 1 61 ? 16.199 5.698 23.476 1.00 35.23 61 SER B C 1
ATOM 2861 O O . SER B 1 61 ? 16.346 4.557 23.916 1.00 43.98 61 SER B O 1
ATOM 2864 N N . ALA B 1 62 ? 17.146 6.632 23.536 1.00 36.10 62 ALA B N 1
ATOM 2865 C CA . ALA B 1 62 ? 18.431 6.421 24.208 1.00 40.74 62 ALA B CA 1
ATOM 2866 C C . ALA B 1 62 ? 19.259 5.272 23.617 1.00 42.60 62 ALA B C 1
ATOM 2867 O O . ALA B 1 62 ? 20.322 4.938 24.137 1.00 41.16 62 ALA B O 1
ATOM 2869 N N . GLY B 1 63 ? 18.779 4.673 22.534 1.00 41.93 63 GLY B N 1
ATOM 2870 C CA . GLY B 1 63 ? 19.495 3.585 21.896 1.00 43.97 63 GLY B CA 1
ATOM 2871 C C . GLY B 1 63 ? 20.481 4.132 20.887 1.00 43.50 63 GLY B C 1
ATOM 2872 O O . GLY B 1 63 ? 20.328 5.261 20.423 1.00 32.92 63 GLY B O 1
ATOM 2873 N N . VAL B 1 64 ? 21.497 3.345 20.547 1.00 35.06 64 VAL B N 1
ATOM 2874 C CA . VAL B 1 64 ? 22.469 3.785 19.551 1.00 45.03 64 VAL B CA 1
ATOM 2875 C C . VAL B 1 64 ? 22.627 2.745 18.426 1.00 38.48 64 VAL B C 1
ATOM 2876 O O . VAL B 1 64 ? 22.113 2.948 17.333 1.00 50.50 64 VAL B O 1
ATOM 2880 N N . GLY B 1 65 ? 23.313 1.635 18.677 1.00 40.82 65 GLY B N 1
ATOM 2881 C CA . GLY B 1 65 ? 23.421 0.592 17.669 1.00 25.11 65 GLY B CA 1
ATOM 2882 C C . GLY B 1 65 ? 24.482 0.826 16.608 1.00 28.34 65 GLY B C 1
ATOM 2883 O O . GLY B 1 65 ? 24.547 1.893 15.992 1.00 30.11 65 GLY B O 1
ATOM 2884 N N . THR B 1 66 ? 25.303 -0.198 16.390 1.00 20.36 66 THR B N 1
ATOM 2885 C CA . THR B 1 66 ? 26.435 -0.146 15.474 1.00 23.17 66 THR B CA 1
ATOM 2886 C C . THR B 1 66 ? 26.552 -1.435 14.670 1.00 16.68 66 THR B C 1
ATOM 2887 O O . THR B 1 66 ? 26.128 -2.498 15.135 1.00 20.46 66 THR B O 1
ATOM 2891 N N . VAL B 1 67 ? 27.115 -1.338 13.470 1.00 21.73 67 VAL B N 1
ATOM 2892 C CA . VAL B 1 67 ? 27.546 -2.514 12.720 1.00 21.03 67 VAL B CA 1
ATOM 2893 C C . VAL B 1 67 ? 29.028 -2.370 12.402 1.00 29.49 67 VAL B C 1
ATOM 2894 O O . VAL B 1 67 ? 29.424 -1.401 11.757 1.00 25.05 67 VAL B O 1
ATOM 2898 N N . ARG B 1 68 ? 29.849 -3.309 12.867 1.00 24.77 68 ARG B N 1
ATOM 2899 C CA . ARG B 1 68 ? 31.252 -3.343 12.447 1.00 24.04 68 ARG B CA 1
ATOM 2900 C C . ARG B 1 68 ? 31.564 -4.681 11.807 1.00 25.03 68 ARG B C 1
ATOM 2901 O O . ARG B 1 68 ? 30.962 -5.694 12.147 1.00 20.39 68 ARG B O 1
ATOM 2909 N N . PHE B 1 69 ? 32.501 -4.675 10.868 1.00 29.87 69 PHE B N 1
ATOM 2910 C CA . PHE B 1 69 ? 32.884 -5.889 10.164 1.00 29.14 69 PHE B CA 1
ATOM 2911 C C . PHE B 1 69 ? 34.248 -6.376 10.627 1.00 31.11 69 PHE B C 1
ATOM 2912 O O . PHE B 1 69 ? 35.076 -5.595 11.099 1.00 33.64 69 PHE B O 1
ATOM 2920 N N . THR B 1 70 ? 34.475 -7.675 10.476 1.00 28.44 70 THR B N 1
ATOM 2921 C CA . THR B 1 70 ? 35.739 -8.281 10.866 1.00 31.31 70 THR B CA 1
ATOM 2922 C C . THR B 1 70 ? 35.951 -9.553 10.047 1.00 35.37 70 THR B C 1
ATOM 2923 O O . THR B 1 70 ? 34.984 -10.234 9.684 1.00 30.25 70 THR B O 1
ATOM 2927 N N . ASP B 1 71 ? 37.205 -9.857 9.720 1.00 32.94 71 ASP B N 1
ATOM 2928 C CA . ASP B 1 71 ? 37.510 -11.099 9.019 1.00 27.82 71 ASP B CA 1
ATOM 2929 C C . ASP B 1 71 ? 38.144 -12.095 9.979 1.00 30.96 71 ASP B C 1
ATOM 2930 O O . ASP B 1 71 ? 38.718 -13.106 9.569 1.00 33.57 71 ASP B O 1
ATOM 2935 N N . ASP B 1 72 ? 38.029 -11.788 11.266 1.00 27.16 72 ASP B N 1
ATOM 2936 C CA . ASP B 1 72 ? 38.445 -12.676 12.335 1.00 32.03 72 ASP B CA 1
ATOM 2937 C C . ASP B 1 72 ? 37.203 -13.088 13.111 1.00 33.99 72 ASP B C 1
ATOM 2938 O O . ASP B 1 72 ? 36.492 -12.235 13.649 1.00 28.02 72 ASP B O 1
ATOM 2943 N N . ILE B 1 73 ? 36.931 -14.386 13.162 1.00 25.45 73 ILE B N 1
ATOM 2944 C CA . ILE B 1 73 ? 35.712 -14.863 13.811 1.00 23.45 73 ILE B CA 1
ATOM 2945 C C . ILE B 1 73 ? 35.774 -14.733 15.335 1.00 25.86 73 ILE B C 1
ATOM 2946 O O . ILE B 1 73 ? 34.753 -14.490 15.984 1.00 26.21 73 ILE B O 1
ATOM 2951 N N . GLY B 1 74 ? 36.965 -14.868 15.914 1.00 29.05 74 GLY B N 1
ATOM 2952 C CA . GLY B 1 74 ? 37.122 -14.687 17.347 1.00 27.28 74 GLY B CA 1
ATOM 2953 C C . GLY B 1 74 ? 36.762 -13.267 17.742 1.00 29.69 74 GLY B C 1
ATOM 2954 O O . GLY B 1 74 ? 36.121 -13.030 18.769 1.00 27.40 74 GLY B O 1
ATOM 2955 N N . ASP B 1 75 ? 37.176 -12.318 16.910 1.00 29.52 75 ASP B N 1
ATOM 2956 C CA . ASP B 1 75 ? 36.829 -10.922 17.115 1.00 28.12 75 ASP B CA 1
ATOM 2957 C C . ASP B 1 75 ? 35.311 -10.759 17.100 1.00 21.50 75 ASP B C 1
ATOM 2958 O O . ASP B 1 75 ? 34.748 -10.046 17.925 1.00 22.67 75 ASP B O 1
ATOM 2963 N N . ALA B 1 76 ? 34.664 -11.444 16.163 1.00 25.42 76 ALA B N 1
ATOM 2964 C CA . ALA B 1 76 ? 33.210 -11.371 16.018 1.00 22.74 76 ALA B CA 1
ATOM 2965 C C . ALA B 1 76 ? 32.453 -11.888 17.242 1.00 23.82 76 ALA B C 1
ATOM 2966 O O . ALA B 1 76 ? 31.503 -11.248 17.689 1.00 22.93 76 ALA B O 1
ATOM 2968 N N . VAL B 1 77 ? 32.869 -13.028 17.797 1.00 21.08 77 VAL B N 1
ATOM 2969 C CA . VAL B 1 77 ? 32.066 -13.705 18.817 1.00 20.14 77 VAL B CA 1
ATOM 2970 C C . VAL B 1 77 ? 32.521 -13.450 20.251 1.00 25.55 77 VAL B C 1
ATOM 2971 O O . VAL B 1 77 ? 31.811 -13.781 21.200 1.00 23.95 77 VAL B O 1
ATOM 2975 N N . SER B 1 78 ? 33.706 -12.875 20.417 1.00 33.98 78 SER B N 1
ATOM 2976 C CA . SER B 1 78 ? 34.181 -12.568 21.757 1.00 36.76 78 SER B CA 1
ATOM 2977 C C . SER B 1 78 ? 33.322 -11.438 22.306 1.00 29.17 78 SER B C 1
ATOM 2978 O O . SER B 1 78 ? 33.176 -10.391 21.673 1.00 38.07 78 SER B O 1
ATOM 2981 N N . GLY B 1 79 ? 32.722 -11.670 23.464 1.00 31.72 79 GLY B N 1
ATOM 2982 C CA . GLY B 1 79 ? 31.854 -10.674 24.063 1.00 25.27 79 GLY B CA 1
ATOM 2983 C C . GLY B 1 79 ? 30.450 -10.653 23.488 1.00 22.23 79 GLY B C 1
ATOM 2984 O O . GLY B 1 79 ? 29.631 -9.823 23.883 1.00 22.50 79 GLY B O 1
ATOM 2985 N N . ALA B 1 80 ? 30.156 -11.558 22.564 1.00 20.93 80 ALA B N 1
ATOM 2986 C CA . ALA B 1 80 ? 28.798 -11.628 22.022 1.00 17.20 80 ALA B CA 1
ATOM 2987 C C . ALA B 1 80 ? 27.845 -12.268 23.030 1.00 17.55 80 ALA B C 1
ATOM 2988 O O . ALA B 1 80 ? 28.198 -13.231 23.716 1.00 19.85 80 ALA B O 1
ATOM 2990 N N . ASP B 1 81 ? 26.640 -11.716 23.119 1.00 14.41 81 ASP B N 1
ATOM 2991 C CA . ASP B 1 81 ? 25.572 -12.302 23.935 1.00 15.45 81 ASP B CA 1
ATOM 2992 C C . ASP B 1 81 ? 24.788 -13.319 23.116 1.00 13.77 81 ASP B C 1
ATOM 2993 O O . ASP B 1 81 ? 24.190 -14.251 23.647 1.00 13.58 81 ASP B O 1
ATOM 2998 N N . LEU B 1 82 ? 24.803 -13.108 21.807 1.00 14.36 82 LEU B N 1
ATOM 2999 C CA . LEU B 1 82 ? 24.070 -13.930 20.864 1.00 13.74 82 LEU B CA 1
ATOM 3000 C C . LEU B 1 82 ? 24.926 -14.055 19.623 1.00 13.91 82 LEU B C 1
ATOM 3001 O O . LEU B 1 82 ? 25.415 -13.043 19.113 1.00 13.07 82 LEU B O 1
ATOM 3006 N N . VAL B 1 83 ? 25.125 -15.283 19.158 1.00 12.32 83 VAL B N 1
ATOM 3007 C CA . VAL B 1 83 ? 25.788 -15.527 17.878 1.00 12.16 83 VAL B CA 1
ATOM 3008 C C . VAL B 1 83 ? 24.757 -16.065 16.902 1.00 13.04 83 VAL B C 1
ATOM 3009 O O . VAL B 1 83 ? 24.122 -17.074 17.187 1.00 15.24 83 VAL B O 1
ATOM 3013 N N . ILE B 1 84 ? 24.567 -15.392 15.769 1.00 12.39 84 ILE B N 1
ATOM 3014 C CA . ILE B 1 84 ? 23.652 -15.899 14.748 1.00 13.40 84 ILE B CA 1
ATOM 3015 C C . ILE B 1 84 ? 24.459 -16.537 13.633 1.00 14.18 84 ILE B C 1
ATOM 3016 O O . ILE B 1 84 ? 25.150 -15.837 12.879 1.00 13.23 84 ILE B O 1
ATOM 3021 N N . GLU B 1 85 ? 24.390 -17.865 13.549 1.00 13.38 85 GLU B N 1
ATOM 3022 C CA . GLU B 1 85 ? 25.034 -18.595 12.461 1.00 12.33 85 GLU B CA 1
ATOM 3023 C C . GLU B 1 85 ? 24.166 -18.474 11.207 1.00 15.20 85 GLU B C 1
ATOM 3024 O O . GLU B 1 85 ? 22.954 -18.717 11.250 1.00 12.41 85 GLU B O 1
ATOM 3030 N N . ASN B 1 86 ? 24.796 -18.104 10.095 1.00 12.69 86 ASN B N 1
ATOM 3031 C CA . ASN B 1 86 ? 24.100 -17.698 8.879 1.00 11.86 86 ASN B CA 1
ATOM 3032 C C . ASN B 1 86 ? 24.875 -18.152 7.638 1.00 15.52 86 ASN B C 1
ATOM 3033 O O . ASN B 1 86 ? 25.027 -17.401 6.667 1.00 15.91 86 ASN B O 1
ATOM 3038 N N . VAL B 1 87 ? 25.386 -19.377 7.698 1.00 15.15 87 VAL B N 1
ATOM 3039 C CA . VAL B 1 87 ? 26.214 -19.924 6.622 1.00 14.31 87 VAL B CA 1
ATOM 3040 C C . VAL B 1 87 ? 25.371 -20.891 5.776 1.00 15.44 87 VAL B C 1
ATOM 3041 O O . VAL B 1 87 ? 24.190 -21.064 6.065 1.00 14.65 87 VAL B O 1
ATOM 3045 N N . PRO B 1 88 ? 25.942 -21.487 4.701 1.00 15.88 88 PRO B N 1
ATOM 3046 C CA . PRO B 1 88 ? 25.105 -22.327 3.834 1.00 14.50 88 PRO B CA 1
ATOM 3047 C C . PRO B 1 88 ? 24.302 -23.429 4.522 1.00 16.57 88 PRO B C 1
ATOM 3048 O O . PRO B 1 88 ? 24.654 -23.905 5.610 1.00 17.24 88 PRO B O 1
ATOM 3052 N N . GLU B 1 89 ? 23.222 -23.836 3.854 1.00 17.46 89 GLU B N 1
ATOM 3053 C CA . GLU B 1 89 ? 22.256 -24.788 4.390 1.00 16.07 89 GLU B CA 1
ATOM 3054 C C . GLU B 1 89 ? 22.779 -26.217 4.293 1.00 17.26 89 GLU B C 1
ATOM 3055 O O . GLU B 1 89 ? 22.321 -27.018 3.479 1.00 21.74 89 GLU B O 1
ATOM 3061 N N . ASN B 1 90 ? 23.757 -26.518 5.134 1.00 17.36 90 ASN B N 1
ATOM 3062 C CA . ASN B 1 90 ? 24.417 -27.812 5.143 1.00 22.25 90 ASN B CA 1
ATOM 3063 C C . ASN B 1 90 ? 24.897 -28.095 6.555 1.00 20.18 90 ASN B C 1
ATOM 3064 O O . ASN B 1 90 ? 25.568 -27.253 7.151 1.00 18.84 90 ASN B O 1
ATOM 3069 N N . ILE B 1 91 ? 24.554 -29.263 7.095 1.00 18.38 91 ILE B N 1
ATOM 3070 C CA . ILE B 1 91 ? 24.870 -29.574 8.492 1.00 23.59 91 ILE B CA 1
ATOM 3071 C C . ILE B 1 91 ? 26.377 -29.589 8.769 1.00 22.06 91 ILE B C 1
ATOM 3072 O O . ILE B 1 91 ? 26.823 -29.042 9.771 1.00 22.21 91 ILE B O 1
ATOM 3077 N N . SER B 1 92 ? 27.165 -30.195 7.884 1.00 19.25 92 SER B N 1
ATOM 3078 C CA . SER B 1 92 ? 28.608 -30.257 8.105 1.00 20.21 92 SER B CA 1
ATOM 3079 C C . SER B 1 92 ? 29.243 -28.861 8.163 1.00 22.14 92 SER B C 1
ATOM 3080 O O . SER B 1 92 ? 30.120 -28.611 8.993 1.00 23.88 92 SER B O 1
ATOM 3083 N N . ILE B 1 93 ? 28.790 -27.946 7.309 1.00 19.62 93 ILE B N 1
ATOM 3084 C CA . ILE B 1 93 ? 29.353 -26.600 7.296 1.00 20.50 93 ILE B CA 1
ATOM 3085 C C . ILE B 1 93 ? 28.908 -25.841 8.544 1.00 18.72 93 ILE B C 1
ATOM 3086 O O . ILE B 1 93 ? 29.713 -25.162 9.181 1.00 18.73 93 ILE B O 1
ATOM 3091 N N . LYS B 1 94 ? 27.642 -25.987 8.920 1.00 17.87 94 LYS B N 1
ATOM 3092 C CA . LYS B 1 94 ? 27.175 -25.356 10.157 1.00 16.04 94 LYS B CA 1
ATOM 3093 C C . LYS B 1 94 ? 27.911 -25.927 11.365 1.00 17.12 94 LYS B C 1
ATOM 3094 O O . LYS B 1 94 ? 28.291 -25.185 12.284 1.00 18.22 94 LYS B O 1
ATOM 3100 N N . ALA B 1 95 ? 28.129 -27.240 11.362 1.00 16.91 95 ALA B N 1
ATOM 3101 C CA . ALA B 1 95 ? 28.864 -27.875 12.452 1.00 20.59 95 ALA B CA 1
ATOM 3102 C C . ALA B 1 95 ? 30.292 -27.354 12.556 1.00 19.12 95 ALA B C 1
ATOM 3103 O O . ALA B 1 95 ? 30.829 -27.234 13.664 1.00 18.59 95 ALA B O 1
ATOM 3105 N N . ASP B 1 96 ? 30.904 -27.057 11.411 0.88 15.98 96 ASP B N 1
ATOM 3106 C CA . ASP B 1 96 ? 32.233 -26.435 11.389 0.88 19.97 96 ASP B CA 1
ATOM 3107 C C . ASP B 1 96 ? 32.219 -25.110 12.143 0.88 20.79 96 ASP B C 1
ATOM 3108 O O . ASP B 1 96 ? 33.107 -24.828 12.955 0.88 20.21 96 ASP B O 1
ATOM 3113 N N . VAL B 1 97 ? 31.212 -24.288 11.859 1.00 16.53 97 VAL B N 1
ATOM 3114 C CA . VAL B 1 97 ? 31.077 -23.013 12.542 1.00 17.44 97 VAL B CA 1
ATOM 3115 C C . VAL B 1 97 ? 30.948 -23.214 14.059 1.00 16.85 97 VAL B C 1
ATOM 3116 O O . VAL B 1 97 ? 31.626 -22.535 14.838 1.00 19.18 97 VAL B O 1
ATOM 3120 N N . TYR B 1 98 ? 30.099 -24.152 14.477 1.00 13.46 98 TYR B N 1
ATOM 3121 C CA . TYR B 1 98 ? 29.853 -24.352 15.906 1.00 15.35 98 TYR B CA 1
ATOM 3122 C C . TYR B 1 98 ? 31.135 -24.791 16.611 1.00 19.81 98 TYR B C 1
ATOM 3123 O O . TYR B 1 98 ? 31.443 -24.310 17.699 1.00 19.97 98 TYR B O 1
ATOM 3132 N N . ARG B 1 99 ? 31.895 -25.690 15.987 1.00 16.36 99 ARG B N 1
ATOM 3133 C CA . ARG B 1 99 ? 33.150 -26.130 16.586 1.00 17.02 99 ARG B CA 1
ATOM 3134 C C . ARG B 1 99 ? 34.158 -24.985 16.656 1.00 17.61 99 ARG B C 1
ATOM 3135 O O . ARG B 1 99 ? 34.896 -24.853 17.638 1.00 21.21 99 ARG B O 1
ATOM 3143 N N . THR B 1 100 ? 34.170 -24.148 15.619 1.00 17.11 100 THR B N 1
ATOM 3144 C CA . THR B 1 100 ? 35.076 -23.005 15.565 1.00 16.55 100 THR B CA 1
ATOM 3145 C C . THR B 1 100 ? 34.772 -21.989 16.673 1.00 22.85 100 THR B C 1
ATOM 3146 O O . THR B 1 100 ? 35.687 -21.393 17.244 1.00 22.03 100 THR B O 1
ATOM 3150 N N . ILE B 1 101 ? 33.498 -21.794 17.006 1.00 18.26 101 ILE B N 1
ATOM 3151 C CA . ILE B 1 101 ? 33.174 -20.768 18.004 1.00 18.13 101 ILE B CA 1
ATOM 3152 C C . ILE B 1 101 ? 32.982 -21.303 19.416 1.00 17.63 101 ILE B C 1
ATOM 3153 O O . ILE B 1 101 ? 33.012 -20.533 20.376 1.00 17.81 101 ILE B O 1
ATOM 3158 N N . ASP B 1 102 ? 32.807 -22.613 19.554 1.00 18.74 102 ASP B N 1
ATOM 3159 C CA . ASP B 1 102 ? 32.436 -23.192 20.847 1.00 17.12 102 ASP B CA 1
ATOM 3160 C C . ASP B 1 102 ? 33.446 -22.832 21.945 1.00 18.52 102 ASP B C 1
ATOM 3161 O O . ASP B 1 102 ? 33.067 -22.479 23.065 1.00 19.01 102 ASP B O 1
ATOM 3166 N N . GLY B 1 103 ? 34.732 -22.891 21.613 1.00 18.48 103 GLY B N 1
ATOM 3167 C CA . GLY B 1 103 ? 35.762 -22.606 22.597 1.00 15.39 103 GLY B CA 1
ATOM 3168 C C . GLY B 1 103 ? 36.032 -21.127 22.798 1.00 21.92 103 GLY B C 1
ATOM 3169 O O . GLY B 1 103 ? 36.918 -20.748 23.572 1.00 21.10 103 GLY B O 1
ATOM 3170 N N . LEU B 1 104 ? 35.269 -20.285 22.109 1.00 16.41 104 LEU B N 1
ATOM 3171 C CA . LEU B 1 104 ? 35.480 -18.843 22.165 1.00 16.42 104 LEU B CA 1
ATOM 3172 C C . LEU B 1 104 ? 34.336 -18.106 22.847 1.00 20.12 104 LEU B C 1
ATOM 3173 O O . LEU B 1 104 ? 34.422 -16.903 23.078 1.00 21.65 104 LEU B O 1
ATOM 3178 N N . ILE B 1 105 ? 33.257 -18.821 23.145 1.00 17.17 105 ILE B N 1
ATOM 3179 C CA . ILE B 1 105 ? 32.075 -18.190 23.723 1.00 16.20 105 ILE B CA 1
ATOM 3180 C C . ILE B 1 105 ? 31.720 -18.852 25.031 1.00 16.85 105 ILE B C 1
ATOM 3181 O O . ILE B 1 105 ? 32.140 -19.971 25.302 1.00 18.31 105 ILE B O 1
ATOM 3186 N N . GLY B 1 106 ? 30.951 -18.145 25.850 1.00 19.58 106 GLY B N 1
ATOM 3187 C CA . GLY B 1 106 ? 30.555 -18.664 27.138 1.00 16.98 106 GLY B CA 1
ATOM 3188 C C . GLY B 1 106 ? 29.412 -19.650 27.026 1.00 19.42 106 GLY B C 1
ATOM 3189 O O . GLY B 1 106 ? 28.691 -19.695 26.022 1.00 18.90 106 GLY B O 1
ATOM 3190 N N . GLN B 1 107 ? 29.270 -20.452 28.073 1.00 20.35 107 GLN B N 1
ATOM 3191 C CA . GLN B 1 107 ? 28.156 -21.368 28.243 1.00 23.50 107 GLN B CA 1
ATOM 3192 C C . GLN B 1 107 ? 26.794 -20.691 28.085 1.00 20.68 107 GLN B C 1
ATOM 3193 O O . GLN B 1 107 ? 25.840 -21.315 27.615 1.00 20.06 107 GLN B O 1
ATOM 3199 N N . ASP B 1 108 ? 26.708 -19.417 28.462 1.00 19.66 108 ASP B N 1
ATOM 3200 C CA A ASP B 1 108 ? 25.429 -18.712 28.435 0.42 22.18 108 ASP B CA 1
ATOM 3201 C CA B ASP B 1 108 ? 25.439 -18.692 28.448 0.58 22.18 108 ASP B CA 1
ATOM 3202 C C . ASP B 1 108 ? 25.230 -17.891 27.168 1.00 27.51 108 ASP B C 1
ATOM 3203 O O . ASP B 1 108 ? 24.245 -17.163 27.038 1.00 24.94 108 ASP B O 1
ATOM 3212 N N . THR B 1 109 ? 26.160 -18.007 26.231 1.00 18.77 109 THR B N 1
ATOM 3213 C CA . THR B 1 109 ? 25.989 -17.341 24.953 1.00 15.49 109 THR B CA 1
ATOM 3214 C C . THR B 1 109 ? 24.978 -18.128 24.139 1.00 16.44 109 THR B C 1
ATOM 3215 O O . THR B 1 109 ? 25.110 -19.340 23.985 1.00 17.04 109 THR B O 1
ATOM 3219 N N . ILE B 1 110 ? 23.955 -17.449 23.633 1.00 14.14 110 ILE B N 1
ATOM 3220 C CA . ILE B 1 110 ? 22.976 -18.120 22.790 1.00 12.28 110 ILE B CA 1
ATOM 3221 C C . ILE B 1 110 ? 23.542 -18.223 21.379 1.00 13.62 110 ILE B C 1
ATOM 3222 O O . ILE B 1 110 ? 24.114 -17.259 20.854 1.00 14.05 110 ILE B O 1
ATOM 3227 N N . VAL B 1 111 ? 23.421 -19.406 20.789 1.00 13.40 111 VAL B N 1
ATOM 3228 C CA . VAL B 1 111 ? 23.790 -19.603 19.394 1.00 12.84 111 VAL B CA 1
ATOM 3229 C C . VAL B 1 111 ? 22.537 -19.925 18.594 1.00 11.60 111 VAL B C 1
ATOM 3230 O O . VAL B 1 111 ? 21.910 -20.965 18.791 1.00 14.44 111 VAL B O 1
ATOM 3234 N N . ALA B 1 112 ? 22.168 -19.024 17.699 1.00 12.51 112 ALA B N 1
ATOM 3235 C CA . ALA B 1 112 ? 20.980 -19.213 16.894 1.00 11.39 112 ALA B CA 1
ATOM 3236 C C . ALA B 1 112 ? 21.389 -19.562 15.475 1.00 13.28 112 ALA B C 1
ATOM 3237 O O . ALA B 1 112 ? 22.399 -19.063 14.980 1.00 18.81 112 ALA B O 1
ATOM 3239 N N . SER B 1 113 ? 20.619 -20.427 14.827 1.00 11.12 113 SER B N 1
ATOM 3240 C CA . SER B 1 113 ? 20.823 -20.700 13.407 1.00 10.76 113 SER B CA 1
ATOM 3241 C C . SER B 1 113 ? 19.744 -20.050 12.562 1.00 12.77 113 SER B C 1
ATOM 3242 O O . SER B 1 113 ? 18.557 -20.109 12.904 1.00 12.01 113 SER B O 1
ATOM 3245 N N . ASP B 1 114 ? 20.156 -19.450 11.449 1.00 12.43 114 ASP B N 1
ATOM 3246 C CA . ASP B 1 114 ? 19.215 -18.869 10.492 1.00 15.36 114 ASP B CA 1
ATOM 3247 C C . ASP B 1 114 ? 18.736 -19.934 9.489 1.00 15.83 114 ASP B C 1
ATOM 3248 O O . ASP B 1 114 ? 18.139 -19.607 8.458 1.00 15.45 114 ASP B O 1
ATOM 3253 N N . THR B 1 115 ? 18.991 -21.205 9.798 1.00 13.85 115 THR B N 1
ATOM 3254 C CA . THR B 1 115 ? 18.623 -22.310 8.900 1.00 14.06 115 THR B CA 1
ATOM 3255 C C . THR B 1 115 ? 17.177 -22.251 8.396 1.00 15.26 115 THR B C 1
ATOM 3256 O O . THR B 1 115 ? 16.256 -21.913 9.134 1.00 15.24 115 THR B O 1
ATOM 3260 N N . SER B 1 116 ? 16.993 -22.554 7.114 1.00 16.36 116 SER B N 1
ATOM 3261 C CA . SER B 1 116 ? 15.660 -22.507 6.525 1.00 16.33 116 SER B CA 1
ATOM 3262 C C . SER B 1 116 ? 14.794 -23.699 6.929 1.00 17.88 116 SER B C 1
ATOM 3263 O O . SER B 1 116 ? 13.564 -23.610 6.921 1.00 18.56 116 SER B O 1
ATOM 3266 N N . GLY B 1 117 ? 15.418 -24.810 7.294 1.00 18.50 117 GLY B N 1
ATOM 3267 C CA . GLY B 1 117 ? 14.617 -25.984 7.577 1.00 15.34 117 GLY B CA 1
ATOM 3268 C C . GLY B 1 117 ? 15.266 -27.155 8.286 1.00 15.73 117 GLY B C 1
ATOM 3269 O O . GLY B 1 117 ? 14.590 -28.149 8.532 1.00 17.02 117 GLY B O 1
ATOM 3270 N N . ILE B 1 118 ? 16.554 -27.053 8.607 1.00 18.02 118 ILE B N 1
ATOM 3271 C CA . ILE B 1 118 ? 17.264 -28.166 9.238 1.00 15.35 118 ILE B CA 1
ATOM 3272 C C . ILE B 1 118 ? 16.888 -28.240 10.698 1.00 18.25 118 ILE B C 1
ATOM 3273 O O . ILE B 1 118 ? 17.070 -27.265 11.431 1.00 16.54 118 ILE B O 1
ATOM 3278 N N . PRO B 1 119 ? 16.352 -29.390 11.130 1.00 17.07 119 PRO B N 1
ATOM 3279 C CA . PRO B 1 119 ? 15.991 -29.526 12.535 1.00 16.28 119 PRO B CA 1
ATOM 3280 C C . PRO B 1 119 ? 17.095 -29.072 13.500 1.00 15.14 119 PRO B C 1
ATOM 3281 O O . PRO B 1 119 ? 18.248 -29.483 13.401 1.00 15.58 119 PRO B O 1
ATOM 3285 N N . ILE B 1 120 ? 16.716 -28.178 14.408 1.00 14.45 120 ILE B N 1
ATOM 3286 C CA . ILE B 1 120 ? 17.626 -27.607 15.391 1.00 13.83 120 ILE B CA 1
ATOM 3287 C C . ILE B 1 120 ? 18.218 -28.696 16.283 1.00 13.85 120 ILE B C 1
ATOM 3288 O O . ILE B 1 120 ? 19.345 -28.566 16.754 1.00 15.06 120 ILE B O 1
ATOM 3293 N N . THR B 1 121 ? 17.459 -29.773 16.486 1.00 13.62 121 THR B N 1
ATOM 3294 C CA . THR B 1 121 ? 17.955 -30.940 17.218 1.00 16.60 121 THR B CA 1
ATOM 3295 C C . THR B 1 121 ? 19.240 -31.501 16.605 1.00 16.60 121 THR B C 1
ATOM 3296 O O . THR B 1 121 ? 20.168 -31.881 17.331 1.00 16.72 121 THR B O 1
ATOM 3300 N N . LYS B 1 122 ? 19.292 -31.560 15.276 1.00 16.15 122 LYS B N 1
ATOM 3301 C CA . LYS B 1 122 ? 20.471 -32.077 14.590 1.00 17.29 122 LYS B CA 1
ATOM 3302 C C . LYS B 1 122 ? 21.637 -31.105 14.717 1.00 18.09 122 LYS B C 1
ATOM 3303 O O . LYS B 1 122 ? 22.785 -31.515 14.906 1.00 20.83 122 LYS B O 1
ATOM 3309 N N . LEU B 1 123 ? 21.339 -29.816 14.631 1.00 13.09 123 LEU B N 1
ATOM 3310 C CA . LEU B 1 123 ? 22.373 -28.812 14.733 1.00 13.81 123 LEU B CA 1
ATOM 3311 C C . LEU B 1 123 ? 22.979 -28.758 16.139 1.00 16.32 123 LEU B C 1
ATOM 3312 O O . LEU B 1 123 ? 24.202 -28.637 16.275 1.00 16.19 123 LEU B O 1
ATOM 3317 N N . GLN B 1 124 ? 22.148 -28.868 17.178 1.00 15.45 124 GLN B N 1
ATOM 3318 C CA . GLN B 1 124 ? 22.633 -28.658 18.544 1.00 15.18 124 GLN B CA 1
ATOM 3319 C C . GLN B 1 124 ? 23.409 -29.871 19.054 1.00 15.46 124 GLN B C 1
ATOM 3320 O O . GLN B 1 124 ? 24.059 -29.809 20.095 1.00 18.74 124 GLN B O 1
ATOM 3326 N N . ALA B 1 125 ? 23.378 -30.956 18.290 1.00 18.01 125 ALA B N 1
ATOM 3327 C CA . ALA B 1 125 ? 24.195 -32.114 18.622 1.00 20.97 125 ALA B CA 1
ATOM 3328 C C . ALA B 1 125 ? 25.669 -31.847 18.324 1.00 22.00 125 ALA B C 1
ATOM 3329 O O . ALA B 1 125 ? 26.516 -32.700 18.583 1.00 25.63 125 ALA B O 1
ATOM 3331 N N . HIS B 1 126 ? 25.975 -30.666 17.785 1.00 18.78 126 HIS B N 1
ATOM 3332 C CA . HIS B 1 126 ? 27.350 -30.317 17.431 1.00 20.31 126 HIS B CA 1
ATOM 3333 C C . HIS B 1 126 ? 27.945 -29.171 18.238 1.00 19.57 126 HIS B C 1
ATOM 3334 O O . HIS B 1 126 ? 28.972 -28.610 17.852 1.00 22.77 126 HIS B O 1
ATOM 3341 N N . ILE B 1 127 ? 27.320 -28.825 19.355 1.00 16.69 127 ILE B N 1
ATOM 3342 C CA . ILE B 1 127 ? 27.858 -27.764 20.189 1.00 18.30 127 ILE B CA 1
ATOM 3343 C C . ILE B 1 127 ? 27.693 -28.153 21.650 1.00 16.69 127 ILE B C 1
ATOM 3344 O O . ILE B 1 127 ? 26.757 -28.886 22.008 1.00 20.02 127 ILE B O 1
ATOM 3349 N N . SER B 1 128 ? 28.613 -27.684 22.488 1.00 17.37 128 SER B N 1
ATOM 3350 C CA . SER B 1 128 ? 28.466 -27.847 23.926 1.00 17.82 128 SER B CA 1
ATOM 3351 C C . SER B 1 128 ? 27.239 -27.072 24.380 1.00 17.70 128 SER B C 1
ATOM 3352 O O . SER B 1 128 ? 26.868 -26.069 23.757 1.00 16.36 128 SER B O 1
ATOM 3355 N N . TYR B 1 129 ? 26.618 -27.542 25.459 1.00 17.43 129 TYR B N 1
ATOM 3356 C CA . TYR B 1 129 ? 25.430 -26.903 26.015 1.00 15.14 129 TYR B CA 1
ATOM 3357 C C . TYR B 1 129 ? 24.372 -26.639 24.945 1.00 18.12 129 TYR B C 1
ATOM 3358 O O . TYR B 1 129 ? 24.060 -25.490 24.642 1.00 16.31 129 TYR B O 1
ATOM 3367 N N . PRO B 1 130 ? 23.798 -27.706 24.380 1.00 15.87 130 PRO B N 1
ATOM 3368 C CA . PRO B 1 130 ? 22.825 -27.552 23.293 1.00 14.34 130 PRO B CA 1
ATOM 3369 C C . PRO B 1 130 ? 21.581 -26.774 23.709 1.00 17.26 130 PRO B C 1
ATOM 3370 O O . PRO B 1 130 ? 20.841 -26.307 22.841 1.00 16.42 130 PRO B O 1
ATOM 3374 N N . GLU B 1 131 ? 21.369 -26.620 25.014 1.00 15.12 131 GLU B N 1
ATOM 3375 C CA A GLU B 1 131 ? 20.216 -25.905 25.536 0.42 15.56 131 GLU B CA 1
ATOM 3376 C CA B GLU B 1 131 ? 20.198 -25.907 25.515 0.58 15.55 131 GLU B CA 1
ATOM 3377 C C . GLU B 1 131 ? 20.203 -24.439 25.102 1.00 14.83 131 GLU B C 1
ATOM 3378 O O . GLU B 1 131 ? 19.149 -23.808 25.065 1.00 15.54 131 GLU B O 1
ATOM 3389 N N . ARG B 1 132 ? 21.383 -23.902 24.779 1.00 15.04 132 ARG B N 1
ATOM 3390 C CA . ARG B 1 132 ? 21.439 -22.494 24.364 1.00 15.66 132 ARG B CA 1
ATOM 3391 C C . ARG B 1 132 ? 21.494 -22.343 22.846 1.00 13.79 132 ARG B C 1
ATOM 3392 O O . ARG B 1 132 ? 21.739 -21.244 22.335 1.00 14.50 132 ARG B O 1
ATOM 3400 N N . MET B 1 133 ? 21.217 -23.425 22.123 1.00 12.22 133 MET B N 1
ATOM 3401 C CA . MET B 1 133 ? 21.105 -23.335 20.667 1.00 12.91 133 MET B CA 1
ATOM 3402 C C . MET B 1 133 ? 19.636 -23.377 20.287 1.00 15.38 133 MET B C 1
ATOM 3403 O O . MET B 1 133 ? 18.857 -24.151 20.853 1.00 15.83 133 MET B O 1
ATOM 3408 N N . VAL B 1 134 ? 19.273 -22.517 19.341 1.00 13.94 134 VAL B N 1
ATOM 3409 C CA . VAL B 1 134 ? 17.888 -22.282 18.978 1.00 13.66 134 VAL B CA 1
ATOM 3410 C C . VAL B 1 134 ? 17.844 -21.875 17.509 1.00 14.73 134 VAL B C 1
ATOM 3411 O O . VAL B 1 134 ? 18.845 -21.411 16.961 1.00 12.38 134 VAL B O 1
ATOM 3415 N N . GLY B 1 135 ? 16.700 -22.070 16.865 1.00 12.71 135 GLY B N 1
ATOM 3416 C CA . GLY B 1 135 ? 16.531 -21.563 15.513 1.00 12.43 135 GLY B CA 1
ATOM 3417 C C . GLY B 1 135 ? 16.004 -20.141 15.584 1.00 11.31 135 GLY B C 1
ATOM 3418 O O . GLY B 1 135 ? 15.096 -19.846 16.347 1.00 12.38 135 GLY B O 1
ATOM 3419 N N . MET B 1 136 ? 16.606 -19.250 14.802 1.00 10.57 136 MET B N 1
ATOM 3420 C CA . MET B 1 136 ? 16.108 -17.886 14.654 1.00 9.64 136 MET B CA 1
ATOM 3421 C C . MET B 1 136 ? 16.069 -17.635 13.167 1.00 12.90 136 MET B C 1
ATOM 3422 O O . MET B 1 136 ? 17.054 -17.167 12.579 1.00 12.36 136 MET B O 1
ATOM 3427 N N . HIS B 1 137 ? 14.945 -18.005 12.561 1.00 12.23 137 HIS B N 1
ATOM 3428 C CA . HIS B 1 137 ? 14.850 -18.056 11.111 1.00 11.53 137 HIS B CA 1
ATOM 3429 C C . HIS B 1 137 ? 14.169 -16.801 10.573 1.00 9.83 137 HIS B C 1
ATOM 3430 O O . HIS B 1 137 ? 12.952 -16.624 10.712 1.00 10.50 137 HIS B O 1
ATOM 3437 N N . TRP B 1 138 ? 14.986 -15.926 9.984 1.00 12.00 138 TRP B N 1
ATOM 3438 C CA . TRP B 1 138 ? 14.521 -14.723 9.308 1.00 11.18 138 TRP B CA 1
ATOM 3439 C C . TRP B 1 138 ? 14.050 -15.060 7.905 1.00 12.70 138 TRP B C 1
ATOM 3440 O O . TRP B 1 138 ? 14.323 -16.150 7.398 1.00 14.81 138 TRP B O 1
ATOM 3451 N N . SER B 1 139 ? 13.338 -14.128 7.276 1.00 12.62 139 SER B N 1
ATOM 3452 C CA . SER B 1 139 ? 12.906 -14.327 5.897 1.00 12.15 139 SER B CA 1
ATOM 3453 C C . SER B 1 139 ? 13.571 -13.308 4.985 1.00 13.73 139 SER B C 1
ATOM 3454 O O . SER B 1 139 ? 14.036 -12.269 5.444 1.00 14.83 139 SER B O 1
ATOM 3457 N N . ASN B 1 140 ? 13.640 -13.626 3.697 1.00 14.66 140 ASN B N 1
ATOM 3458 C CA . ASN B 1 140 ? 14.313 -12.781 2.712 1.00 13.97 140 ASN B CA 1
ATOM 3459 C C . ASN B 1 140 ? 13.319 -11.803 2.093 1.00 13.19 140 ASN B C 1
ATOM 3460 O O . ASN B 1 140 ? 12.301 -12.237 1.565 1.00 15.97 140 ASN B O 1
ATOM 3465 N N . PRO B 1 141 ? 13.590 -10.482 2.163 1.00 12.63 141 PRO B N 1
ATOM 3466 C CA . PRO B 1 141 ? 14.739 -9.780 2.750 1.00 13.36 141 PRO B CA 1
ATOM 3467 C C . PRO B 1 141 ? 14.613 -9.575 4.263 1.00 12.02 141 PRO B C 1
ATOM 3468 O O . PRO B 1 141 ? 13.549 -9.186 4.733 1.00 12.14 141 PRO B O 1
ATOM 3472 N N . PRO B 1 142 ? 15.699 -9.810 5.013 1.00 13.00 142 PRO B N 1
ATOM 3473 C CA . PRO B 1 142 ? 15.594 -9.848 6.478 1.00 10.63 142 PRO B CA 1
ATOM 3474 C C . PRO B 1 142 ? 15.309 -8.504 7.141 1.00 14.17 142 PRO B C 1
ATOM 3475 O O . PRO B 1 142 ? 14.814 -8.491 8.266 1.00 15.39 142 PRO B O 1
ATOM 3479 N N . HIS B 1 143 ? 15.617 -7.397 6.470 1.00 11.74 143 HIS B N 1
ATOM 3480 C CA . HIS B 1 143 ? 15.306 -6.085 7.025 1.00 15.16 143 HIS B CA 1
ATOM 3481 C C . HIS B 1 143 ? 13.910 -5.620 6.648 1.00 14.90 143 HIS B C 1
ATOM 3482 O O . HIS B 1 143 ? 13.461 -4.576 7.114 1.00 14.43 143 HIS B O 1
ATOM 3489 N N . ILE B 1 144 ? 13.221 -6.393 5.809 1.00 13.44 144 ILE B N 1
ATOM 3490 C CA . ILE B 1 144 ? 11.885 -6.015 5.360 1.00 11.39 144 ILE B CA 1
ATOM 3491 C C . ILE B 1 144 ? 10.785 -6.912 5.945 1.00 11.96 144 ILE B C 1
ATOM 3492 O O . ILE B 1 144 ? 9.817 -6.406 6.513 1.00 13.79 144 ILE B O 1
ATOM 3497 N N . ILE B 1 145 ? 10.936 -8.233 5.821 1.00 13.16 145 ILE B N 1
ATOM 3498 C CA . ILE B 1 145 ? 9.945 -9.153 6.392 1.00 11.77 145 ILE B CA 1
ATOM 3499 C C . ILE B 1 145 ? 10.017 -9.094 7.916 1.00 12.48 145 ILE B C 1
ATOM 3500 O O . ILE B 1 145 ? 11.065 -9.358 8.481 1.00 12.52 145 ILE B O 1
ATOM 3505 N N . PRO B 1 146 ? 8.908 -8.737 8.583 1.00 10.93 146 PRO B N 1
ATOM 3506 C CA . PRO B 1 146 ? 8.975 -8.465 10.028 1.00 11.83 146 PRO B CA 1
ATOM 3507 C C . PRO B 1 146 ? 8.832 -9.694 10.905 1.00 12.01 146 PRO B C 1
ATOM 3508 O O . PRO B 1 146 ? 8.957 -9.577 12.121 1.00 12.58 146 PRO B O 1
ATOM 3512 N N . MET B 1 147 ? 8.584 -10.850 10.299 1.00 10.62 147 MET B N 1
ATOM 3513 C CA . MET B 1 147 ? 8.302 -12.060 11.054 1.00 10.60 147 MET B CA 1
ATOM 3514 C C . MET B 1 147 ? 9.539 -12.953 11.100 1.00 9.03 147 MET B C 1
ATOM 3515 O O . MET B 1 147 ? 10.209 -13.157 10.078 1.00 10.83 147 MET B O 1
ATOM 3520 N N . ILE B 1 148 ? 9.839 -13.457 12.297 1.00 9.63 148 ILE B N 1
ATOM 3521 C CA . ILE B 1 148 ? 10.966 -14.358 12.529 1.00 11.29 148 ILE B CA 1
ATOM 3522 C C . ILE B 1 148 ? 10.496 -15.601 13.271 1.00 8.38 148 ILE B C 1
ATOM 3523 O O . ILE B 1 148 ? 9.817 -15.498 14.301 1.00 11.27 148 ILE B O 1
ATOM 3528 N N . GLU B 1 149 ? 10.868 -16.774 12.767 1.00 11.44 149 GLU B N 1
ATOM 3529 C CA . GLU B 1 149 ? 10.555 -18.019 13.461 1.00 10.59 149 GLU B CA 1
ATOM 3530 C C . GLU B 1 149 ? 11.589 -18.299 14.547 1.00 11.46 149 GLU B C 1
ATOM 3531 O O . GLU B 1 149 ? 12.796 -18.259 14.292 1.00 12.14 149 GLU B O 1
ATOM 3537 N N . VAL B 1 150 ? 11.105 -18.597 15.747 1.00 10.76 150 VAL B N 1
ATOM 3538 C CA . VAL B 1 150 ? 11.949 -19.019 16.859 1.00 10.31 150 VAL B CA 1
ATOM 3539 C C . VAL B 1 150 ? 11.680 -20.491 17.089 1.00 11.16 150 VAL B C 1
ATOM 3540 O O . VAL B 1 150 ? 10.566 -20.859 17.460 1.00 11.99 150 VAL B O 1
ATOM 3544 N N . ILE B 1 151 ? 12.679 -21.330 16.829 1.00 12.18 151 ILE B N 1
ATOM 3545 C CA . ILE B 1 151 ? 12.461 -22.770 16.778 1.00 11.37 151 ILE B CA 1
ATOM 3546 C C . ILE B 1 151 ? 13.210 -23.526 17.856 1.00 12.42 151 ILE B C 1
ATOM 3547 O O . ILE B 1 151 ? 14.429 -23.446 17.965 1.00 14.10 151 ILE B O 1
ATOM 3552 N N . ALA B 1 152 ? 12.465 -24.290 18.640 1.00 13.45 152 ALA B N 1
ATOM 3553 C CA . ALA B 1 152 ? 13.066 -25.106 19.675 1.00 13.04 152 ALA B CA 1
ATOM 3554 C C . ALA B 1 152 ? 13.525 -26.452 19.140 1.00 14.57 152 ALA B C 1
ATOM 3555 O O . ALA B 1 152 ? 12.737 -27.189 18.569 1.00 15.16 152 ALA B O 1
ATOM 3557 N N . GLY B 1 153 ? 14.797 -26.773 19.340 1.00 14.54 153 GLY B N 1
ATOM 3558 C CA . GLY B 1 153 ? 15.260 -28.137 19.169 1.00 14.13 153 GLY B CA 1
ATOM 3559 C C . GLY B 1 153 ? 14.829 -28.939 20.385 1.00 14.09 153 GLY B C 1
ATOM 3560 O O . GLY B 1 153 ? 14.360 -28.373 21.377 1.00 15.86 153 GLY B O 1
ATOM 3561 N N . GLU B 1 154 ? 15.002 -30.255 20.320 1.00 16.47 154 GLU B N 1
ATOM 3562 C CA A GLU B 1 154 ? 14.580 -31.109 21.424 0.54 18.82 154 GLU B CA 1
ATOM 3563 C CA B GLU B 1 154 ? 14.620 -31.140 21.415 0.46 18.87 154 GLU B CA 1
ATOM 3564 C C . GLU B 1 154 ? 15.266 -30.719 22.730 1.00 16.98 154 GLU B C 1
ATOM 3565 O O . GLU B 1 154 ? 14.676 -30.844 23.794 1.00 19.59 154 GLU B O 1
ATOM 3576 N N . LYS B 1 155 ? 16.493 -30.210 22.642 1.00 17.10 155 LYS B N 1
ATOM 3577 C CA A LYS B 1 155 ? 17.272 -29.865 23.825 0.49 16.64 155 LYS B CA 1
ATOM 3578 C CA B LYS B 1 155 ? 17.237 -29.864 23.846 0.51 16.63 155 LYS B CA 1
ATOM 3579 C C . LYS B 1 155 ? 17.270 -28.367 24.136 1.00 16.98 155 LYS B C 1
ATOM 3580 O O . LYS B 1 155 ? 17.829 -27.944 25.135 1.00 17.99 155 LYS B O 1
ATOM 3591 N N . THR B 1 156 ? 16.652 -27.566 23.278 1.00 17.39 156 THR B N 1
ATOM 3592 C CA . THR B 1 156 ? 16.640 -26.127 23.512 1.00 14.26 156 THR B CA 1
ATOM 3593 C C . THR B 1 156 ? 15.864 -25.818 24.791 1.00 16.22 156 THR B C 1
ATOM 3594 O O . THR B 1 156 ? 14.742 -26.289 24.965 1.00 16.81 156 THR B O 1
ATOM 3598 N N . ALA B 1 157 ? 16.462 -25.038 25.683 1.00 17.03 157 ALA B N 1
ATOM 3599 C CA . ALA B 1 157 ? 15.768 -24.618 26.900 1.00 15.88 157 ALA B CA 1
ATOM 3600 C C . ALA B 1 157 ? 14.610 -23.667 26.582 1.00 15.82 157 ALA B C 1
ATOM 3601 O O . ALA B 1 157 ? 14.727 -22.818 25.704 1.00 15.58 157 ALA B O 1
ATOM 3603 N N . PRO B 1 158 ? 13.489 -23.803 27.303 1.00 14.98 158 PRO B N 1
ATOM 3604 C CA . PRO B 1 158 ? 12.395 -22.835 27.197 1.00 14.04 158 PRO B CA 1
ATOM 3605 C C . PRO B 1 158 ? 12.904 -21.410 27.410 1.00 16.90 158 PRO B C 1
ATOM 3606 O O . PRO B 1 158 ? 12.417 -20.478 26.783 1.00 14.27 158 PRO B O 1
ATOM 3610 N N . GLN B 1 159 ? 13.892 -21.260 28.289 1.00 15.63 159 GLN B N 1
ATOM 3611 C CA . GLN B 1 159 ? 14.466 -19.957 28.605 1.00 14.39 159 GLN B CA 1
ATOM 3612 C C . GLN B 1 159 ? 15.123 -19.313 27.378 1.00 13.13 159 GLN B C 1
ATOM 3613 O O . GLN B 1 159 ? 15.080 -18.090 27.192 1.00 14.69 159 GLN B O 1
ATOM 3619 N N . THR B 1 160 ? 15.735 -20.149 26.551 1.00 14.05 160 THR B N 1
ATOM 3620 C CA . THR B 1 160 ? 16.399 -19.690 25.338 1.00 12.87 160 THR B CA 1
ATOM 3621 C C . THR B 1 160 ? 15.379 -19.204 24.323 1.00 13.88 160 THR B C 1
ATOM 3622 O O . THR B 1 160 ? 15.546 -18.146 23.725 1.00 13.80 160 THR B O 1
ATOM 3626 N N . VAL B 1 161 ? 14.314 -19.979 24.141 1.00 12.47 161 VAL B N 1
ATOM 3627 C CA . VAL B 1 161 ? 13.216 -19.555 23.278 1.00 12.59 161 VAL B CA 1
ATOM 3628 C C . VAL B 1 161 ? 12.615 -18.235 23.763 1.00 12.55 161 VAL B C 1
ATOM 3629 O O . VAL B 1 161 ? 12.399 -17.309 22.971 1.00 12.32 161 VAL B O 1
ATOM 3633 N N . ALA B 1 162 ? 12.344 -18.157 25.065 1.00 13.41 162 ALA B N 1
ATOM 3634 C CA . ALA B 1 162 ? 11.772 -16.952 25.646 1.00 12.85 162 ALA B CA 1
ATOM 3635 C C . ALA B 1 162 ? 12.663 -15.736 25.407 1.00 11.92 162 ALA B C 1
ATOM 3636 O O . ALA B 1 162 ? 12.183 -14.684 24.998 1.00 14.25 162 ALA B O 1
ATOM 3638 N N . THR B 1 163 ? 13.961 -15.883 25.667 1.00 12.74 163 THR B N 1
ATOM 3639 C CA . THR B 1 163 ? 14.904 -14.779 25.477 1.00 12.47 163 THR B CA 1
ATOM 3640 C C . THR B 1 163 ? 14.917 -14.250 24.040 1.00 11.93 163 THR B C 1
ATOM 3641 O O . THR B 1 163 ? 14.902 -13.041 23.828 1.00 14.08 163 THR B O 1
ATOM 3645 N N . ILE B 1 164 ? 14.933 -15.153 23.064 1.00 12.95 164 ILE B N 1
ATOM 3646 C CA . ILE B 1 164 ? 14.973 -14.732 21.671 1.00 12.91 164 ILE B CA 1
ATOM 3647 C C . ILE B 1 164 ? 13.616 -14.152 21.240 1.00 10.91 164 ILE B C 1
ATOM 3648 O O . ILE B 1 164 ? 13.570 -13.136 20.531 1.00 11.56 164 ILE B O 1
ATOM 3653 N N . ARG B 1 165 ? 12.519 -14.771 21.681 1.00 11.33 165 ARG B N 1
ATOM 3654 C CA . ARG B 1 165 ? 11.183 -14.195 21.469 1.00 10.42 165 ARG B CA 1
ATOM 3655 C C . ARG B 1 165 ? 11.119 -12.761 21.993 1.00 10.80 165 ARG B C 1
ATOM 3656 O O . ARG B 1 165 ? 10.679 -11.841 21.300 1.00 11.46 165 ARG B O 1
ATOM 3664 N N . ASP B 1 166 ? 11.587 -12.576 23.218 1.00 12.99 166 ASP B N 1
ATOM 3665 C CA . ASP B 1 166 ? 11.530 -11.272 23.867 1.00 13.29 166 ASP B CA 1
ATOM 3666 C C . ASP B 1 166 ? 12.430 -10.230 23.207 1.00 11.87 166 ASP B C 1
ATOM 3667 O O . ASP B 1 166 ? 12.052 -9.065 23.109 1.00 13.56 166 ASP B O 1
ATOM 3672 N N . LEU B 1 167 ? 13.615 -10.644 22.753 1.00 12.21 167 LEU B N 1
ATOM 3673 C CA . LEU B 1 167 ? 14.487 -9.764 21.982 1.00 13.29 167 LEU B CA 1
ATOM 3674 C C . LEU B 1 167 ? 13.795 -9.269 20.729 1.00 10.24 167 LEU B C 1
ATOM 3675 O O . LEU B 1 167 ? 13.828 -8.084 20.400 1.00 12.60 167 LEU B O 1
ATOM 3680 N N . ILE B 1 168 ? 13.169 -10.193 20.017 1.00 12.12 168 ILE B N 1
ATOM 3681 C CA . ILE B 1 168 ? 12.496 -9.839 18.768 1.00 9.50 168 ILE B CA 1
ATOM 3682 C C . ILE B 1 168 ? 11.334 -8.863 19.019 1.00 11.54 168 ILE B C 1
ATOM 3683 O O . ILE B 1 168 ? 11.183 -7.858 18.303 1.00 10.13 168 ILE B O 1
ATOM 3688 N N . ARG B 1 169 ? 10.524 -9.140 20.042 1.00 10.73 169 ARG B N 1
ATOM 3689 C CA . ARG B 1 169 ? 9.492 -8.190 20.473 1.00 10.13 169 ARG B CA 1
ATOM 3690 C C . ARG B 1 169 ? 10.086 -6.824 20.823 1.00 12.08 169 ARG B C 1
ATOM 3691 O O . ARG B 1 169 ? 9.545 -5.780 20.442 1.00 13.27 169 ARG B O 1
ATOM 3699 N N . SER B 1 170 ? 11.193 -6.837 21.565 1.00 11.75 170 SER B N 1
ATOM 3700 C CA . SER B 1 170 ? 11.745 -5.604 22.127 1.00 13.43 170 SER B CA 1
ATOM 3701 C C . SER B 1 170 ? 12.214 -4.632 21.046 1.00 15.28 170 SER B C 1
ATOM 3702 O O . SER B 1 170 ? 12.231 -3.417 21.266 1.00 17.93 170 SER B O 1
ATOM 3705 N N . ILE B 1 171 ? 12.585 -5.150 19.878 1.00 11.83 171 ILE B N 1
ATOM 3706 C CA . ILE B 1 171 ? 13.023 -4.282 18.793 1.00 12.20 171 ILE B CA 1
ATOM 3707 C C . ILE B 1 171 ? 11.939 -4.062 17.735 1.00 12.27 171 ILE B C 1
ATOM 3708 O O . ILE B 1 171 ? 12.210 -3.513 16.680 1.00 15.14 171 ILE B O 1
ATOM 3713 N N . GLY B 1 172 ? 10.708 -4.481 18.029 1.00 11.62 172 GLY B N 1
ATOM 3714 C CA . GLY B 1 172 ? 9.579 -4.138 17.182 1.00 13.79 172 GLY B CA 1
ATOM 3715 C C . GLY B 1 172 ? 9.284 -5.105 16.056 1.00 14.21 172 GLY B C 1
ATOM 3716 O O . GLY B 1 172 ? 8.688 -4.717 15.036 1.00 15.51 172 GLY B O 1
ATOM 3717 N N . LEU B 1 173 ? 9.702 -6.357 16.225 1.00 11.93 173 LEU B N 1
ATOM 3718 C CA . LEU B 1 173 ? 9.432 -7.375 15.216 1.00 12.16 173 LEU B CA 1
ATOM 3719 C C . LEU B 1 173 ? 8.493 -8.440 15.756 1.00 11.46 173 LEU B C 1
ATOM 3720 O O . LEU B 1 173 ? 8.119 -8.420 16.935 1.00 12.38 173 LEU B O 1
ATOM 3725 N N . LEU B 1 174 ? 8.120 -9.379 14.889 1.00 11.17 174 LEU B N 1
ATOM 3726 C CA . LEU B 1 174 ? 7.104 -10.376 15.204 1.00 11.70 174 LEU B CA 1
ATOM 3727 C C . LEU B 1 174 ? 7.672 -11.788 15.291 1.00 10.91 174 LEU B C 1
ATOM 3728 O O . LEU B 1 174 ? 7.868 -12.440 14.254 1.00 11.58 174 LEU B O 1
ATOM 3733 N N . PRO B 1 175 ? 7.922 -12.280 16.517 1.00 10.59 175 PRO B N 1
ATOM 3734 C CA . PRO B 1 175 ? 8.386 -13.663 16.658 1.00 9.20 175 PRO B CA 1
ATOM 3735 C C . PRO B 1 175 ? 7.223 -14.631 16.589 1.00 10.91 175 PRO B C 1
ATOM 3736 O O . PRO B 1 175 ? 6.141 -14.344 17.113 1.00 15.05 175 PRO B O 1
ATOM 3740 N N . VAL B 1 176 ? 7.431 -15.766 15.942 1.00 10.57 176 VAL B N 1
ATOM 3741 C CA . VAL B 1 176 ? 6.454 -16.838 16.043 1.00 11.59 176 VAL B CA 1
ATOM 3742 C C . VAL B 1 176 ? 7.183 -18.041 16.625 1.00 13.38 176 VAL B C 1
ATOM 3743 O O . VAL B 1 176 ? 8.292 -18.378 16.209 1.00 13.05 176 VAL B O 1
ATOM 3747 N N . VAL B 1 177 ? 6.583 -18.662 17.626 1.00 13.19 177 VAL B N 1
ATOM 3748 C CA . VAL B 1 177 ? 7.257 -19.764 18.304 1.00 12.23 177 VAL B CA 1
ATOM 3749 C C . VAL B 1 177 ? 6.899 -21.097 17.665 1.00 11.05 177 VAL B C 1
ATOM 3750 O O . VAL B 1 177 ? 5.739 -21.512 17.660 1.00 12.70 177 VAL B O 1
ATOM 3754 N N . VAL B 1 178 ? 7.922 -21.751 17.114 1.00 11.63 178 VAL B N 1
ATOM 3755 C CA . VAL B 1 178 ? 7.808 -23.061 16.488 1.00 10.33 178 VAL B CA 1
ATOM 3756 C C . VAL B 1 178 ? 8.229 -24.079 17.545 1.00 10.66 178 VAL B C 1
ATOM 3757 O O . VAL B 1 178 ? 9.409 -24.217 17.848 1.00 12.39 178 VAL B O 1
ATOM 3761 N N . LYS B 1 179 ? 7.240 -24.758 18.116 1.00 13.36 179 LYS B N 1
ATOM 3762 C CA . LYS B 1 179 ? 7.434 -25.528 19.345 1.00 13.64 179 LYS B CA 1
ATOM 3763 C C . LYS B 1 179 ? 8.012 -26.918 19.102 1.00 20.00 179 LYS B C 1
ATOM 3764 O O . LYS B 1 179 ? 8.592 -27.523 20.010 1.00 23.56 179 LYS B O 1
ATOM 3770 N N . LYS B 1 180 ? 7.845 -27.423 17.886 1.00 15.29 180 LYS B N 1
ATOM 3771 C CA . LYS B 1 180 ? 8.485 -28.661 17.465 1.00 11.91 180 LYS B CA 1
ATOM 3772 C C . LYS B 1 180 ? 9.267 -28.383 16.204 1.00 15.69 180 LYS B C 1
ATOM 3773 O O . LYS B 1 180 ? 8.781 -27.712 15.295 1.00 16.41 180 LYS B O 1
ATOM 3779 N N . ASP B 1 181 ? 10.470 -28.937 16.160 1.00 16.57 181 ASP B N 1
ATOM 3780 C CA A ASP B 1 181 ? 11.401 -28.592 15.064 0.87 18.86 181 ASP B CA 1
ATOM 3781 C CA B ASP B 1 181 ? 11.471 -28.698 15.170 0.13 18.64 181 ASP B CA 1
ATOM 3782 C C . ASP B 1 181 ? 11.299 -29.573 13.898 1.00 17.40 181 ASP B C 1
ATOM 3783 O O . ASP B 1 181 ? 12.260 -30.192 13.445 1.00 19.25 181 ASP B O 1
ATOM 3792 N N . VAL B 1 182 ? 10.087 -29.646 13.358 1.00 13.08 182 VAL B N 1
ATOM 3793 C CA . VAL B 1 182 ? 9.799 -30.429 12.156 1.00 11.55 182 VAL B CA 1
ATOM 3794 C C . VAL B 1 182 ? 10.589 -29.886 10.972 1.00 13.02 182 VAL B C 1
ATOM 3795 O O . VAL B 1 182 ? 10.887 -28.700 10.927 1.00 13.73 182 VAL B O 1
ATOM 3799 N N . PRO B 1 183 ? 10.943 -30.752 10.008 1.00 12.29 183 PRO B N 1
ATOM 3800 C CA . PRO B 1 183 ? 11.725 -30.274 8.868 1.00 13.36 183 PRO B CA 1
ATOM 3801 C C . PRO B 1 183 ? 10.985 -29.167 8.125 1.00 10.93 183 PRO B C 1
ATOM 3802 O O . PRO B 1 183 ? 9.798 -29.332 7.875 1.00 13.25 183 PRO B O 1
ATOM 3806 N N . GLY B 1 184 ? 11.660 -28.059 7.823 1.00 12.09 184 GLY B N 1
ATOM 3807 C CA . GLY B 1 184 ? 11.013 -26.929 7.180 1.00 11.84 184 GLY B CA 1
ATOM 3808 C C . GLY B 1 184 ? 10.255 -26.001 8.116 1.00 12.86 184 GLY B C 1
ATOM 3809 O O . GLY B 1 184 ? 9.733 -24.982 7.668 1.00 13.07 184 GLY B O 1
ATOM 3810 N N . PHE B 1 185 ? 10.202 -26.347 9.402 1.00 10.79 185 PHE B N 1
ATOM 3811 C CA . PHE B 1 185 ? 9.530 -25.541 10.435 1.00 10.68 185 PHE B CA 1
ATOM 3812 C C . PHE B 1 185 ? 8.106 -25.219 9.995 1.00 12.56 185 PHE B C 1
ATOM 3813 O O . PHE B 1 185 ? 7.386 -26.123 9.591 1.00 13.08 185 PHE B O 1
ATOM 3821 N N . VAL B 1 186 ? 7.680 -23.962 10.061 1.00 10.57 186 VAL B N 1
ATOM 3822 C CA . VAL B 1 186 ? 6.311 -23.660 9.635 1.00 10.47 186 VAL B CA 1
ATOM 3823 C C . VAL B 1 186 ? 6.263 -22.953 8.297 1.00 10.83 186 VAL B C 1
ATOM 3824 O O . VAL B 1 186 ? 5.591 -23.411 7.370 1.00 11.67 186 VAL B O 1
ATOM 3828 N N . GLU B 1 187 ? 6.992 -21.849 8.181 1.00 11.85 187 GLU B N 1
ATOM 3829 C CA . GLU B 1 187 ? 6.934 -21.058 6.953 1.00 10.86 187 GLU B CA 1
ATOM 3830 C C . GLU B 1 187 ? 7.271 -21.890 5.713 1.00 12.84 187 GLU B C 1
ATOM 3831 O O . GLU B 1 187 ? 6.510 -21.907 4.742 1.00 12.62 187 GLU B O 1
ATOM 3837 N N . ASN B 1 188 ? 8.391 -22.602 5.746 1.00 12.06 188 ASN B N 1
ATOM 3838 C CA . ASN B 1 188 ? 8.811 -23.316 4.548 1.00 10.77 188 ASN B CA 1
ATOM 3839 C C . ASN B 1 188 ? 7.985 -24.567 4.290 1.00 12.66 188 ASN B C 1
ATOM 3840 O O . ASN B 1 188 ? 7.804 -24.953 3.138 1.00 11.54 188 ASN B O 1
ATOM 3845 N N . ARG B 1 189 ? 7.418 -25.167 5.331 1.00 10.70 189 ARG B N 1
ATOM 3846 C CA . ARG B 1 189 ? 6.511 -26.280 5.084 1.00 11.92 189 ARG B CA 1
ATOM 3847 C C . ARG B 1 189 ? 5.250 -25.799 4.359 1.00 9.75 189 ARG B C 1
ATOM 3848 O O . ARG B 1 189 ? 4.817 -26.408 3.371 1.00 11.30 189 ARG B O 1
ATOM 3856 N N . VAL B 1 190 ? 4.641 -24.718 4.845 1.00 9.45 190 VAL B N 1
ATOM 3857 C CA . VAL B 1 190 ? 3.413 -24.250 4.222 1.00 9.46 190 VAL B CA 1
ATOM 3858 C C . VAL B 1 190 ? 3.708 -23.755 2.803 1.00 10.98 190 VAL B C 1
ATOM 3859 O O . VAL B 1 190 ? 2.939 -24.026 1.869 1.00 10.62 190 VAL B O 1
ATOM 3863 N N . LEU B 1 191 ? 4.833 -23.072 2.633 1.00 9.99 191 LEU B N 1
ATOM 3864 C CA . LEU B 1 191 ? 5.256 -22.629 1.303 1.00 9.14 191 LEU B CA 1
ATOM 3865 C C . LEU B 1 191 ? 5.484 -23.800 0.338 1.00 10.11 191 LEU B C 1
ATOM 3866 O O . LEU B 1 191 ? 5.003 -23.776 -0.807 1.00 10.51 191 LEU B O 1
ATOM 3871 N N . TYR B 1 192 ? 6.191 -24.832 0.798 1.00 11.43 192 TYR B N 1
ATOM 3872 C CA . TYR B 1 192 ? 6.453 -25.975 -0.075 1.00 10.36 192 TYR B CA 1
ATOM 3873 C C . TYR B 1 192 ? 5.187 -26.787 -0.351 1.00 9.66 192 TYR B C 1
ATOM 3874 O O . TYR B 1 192 ? 5.074 -27.399 -1.405 1.00 10.36 192 TYR B O 1
ATOM 3883 N N . ALA B 1 193 ? 4.206 -26.752 0.550 1.00 8.77 193 ALA B N 1
ATOM 3884 C CA . ALA B 1 193 ? 2.909 -27.362 0.238 1.00 8.29 193 ALA B CA 1
ATOM 3885 C C . ALA B 1 193 ? 2.222 -26.622 -0.903 1.00 10.79 193 ALA B C 1
ATOM 3886 O O . ALA B 1 193 ? 1.670 -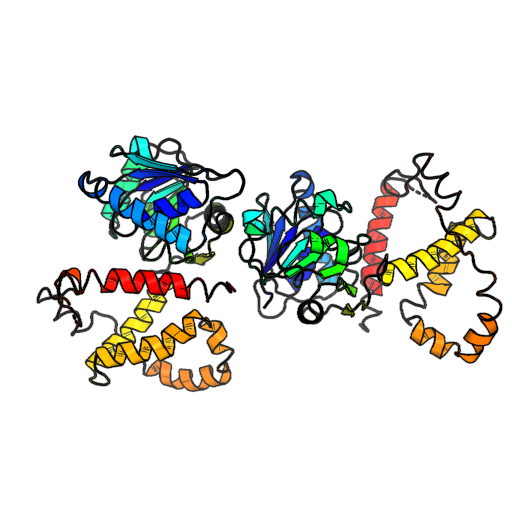27.242 -1.819 1.00 11.19 193 ALA B O 1
ATOM 3888 N N . LEU B 1 194 ? 2.226 -25.292 -0.825 1.00 9.91 194 LEU B N 1
ATOM 3889 C CA . LEU B 1 194 ? 1.665 -24.452 -1.876 1.00 10.20 194 LEU B CA 1
ATOM 3890 C C . LEU B 1 194 ? 2.374 -24.725 -3.203 1.00 10.24 194 LEU B C 1
ATOM 3891 O O . LEU B 1 194 ? 1.738 -24.904 -4.250 1.00 10.53 194 LEU B O 1
ATOM 3896 N N . LEU B 1 195 ? 3.700 -24.747 -3.141 1.00 8.73 195 LEU B N 1
ATOM 3897 C CA . LEU B 1 195 ? 4.519 -24.948 -4.336 1.00 10.95 195 LEU B CA 1
ATOM 3898 C C . LEU B 1 195 ? 4.304 -26.338 -4.932 1.00 11.11 195 LEU B C 1
ATOM 3899 O O . LEU B 1 195 ? 4.247 -26.491 -6.157 1.00 10.65 195 LEU B O 1
ATOM 3904 N N . ARG B 1 196 ? 4.175 -27.357 -4.080 1.00 8.82 196 ARG B N 1
ATOM 3905 C CA . ARG B 1 196 ? 3.960 -28.714 -4.600 1.00 9.90 196 ARG B CA 1
ATOM 3906 C C . ARG B 1 196 ? 2.713 -28.804 -5.469 1.00 11.12 196 ARG B C 1
ATOM 3907 O O . ARG B 1 196 ? 2.741 -29.397 -6.562 1.00 10.51 196 ARG B O 1
ATOM 3915 N N . GLU B 1 197 ? 1.618 -28.219 -5.002 1.00 10.40 197 GLU B N 1
ATOM 3916 C CA . GLU B 1 197 ? 0.384 -28.259 -5.775 1.00 9.28 197 GLU B CA 1
ATOM 3917 C C . GLU B 1 197 ? 0.528 -27.419 -7.028 1.00 10.35 197 GLU B C 1
ATOM 3918 O O . GLU B 1 197 ? 0.142 -27.850 -8.114 1.00 10.15 197 GLU B O 1
ATOM 3924 N N . ALA B 1 198 ? 1.070 -26.211 -6.874 1.00 11.23 198 ALA B N 1
ATOM 3925 C CA . ALA B 1 198 ? 1.254 -25.310 -8.015 1.00 10.86 198 ALA B CA 1
ATOM 3926 C C . ALA B 1 198 ? 2.059 -25.964 -9.143 1.00 11.65 198 ALA B C 1
ATOM 3927 O O . ALA B 1 198 ? 1.676 -25.897 -10.318 1.00 10.48 198 ALA B O 1
ATOM 3929 N N . VAL B 1 199 ? 3.167 -26.600 -8.780 1.00 10.20 199 VAL B N 1
ATOM 3930 C CA . VAL B 1 199 ? 4.039 -27.222 -9.774 1.00 11.75 199 VAL B CA 1
ATOM 3931 C C . VAL B 1 199 ? 3.317 -28.374 -10.477 1.00 13.12 199 VAL B C 1
ATOM 3932 O O . VAL B 1 199 ? 3.383 -28.507 -11.710 1.00 12.59 199 VAL B O 1
ATOM 3936 N N . ASP B 1 200 ? 2.595 -29.187 -9.716 1.00 12.05 200 ASP B N 1
ATOM 3937 C CA . ASP B 1 200 ? 1.858 -30.275 -10.354 1.00 11.34 200 ASP B CA 1
ATOM 3938 C C . ASP B 1 200 ? 0.765 -29.737 -11.279 1.00 13.86 200 ASP B C 1
ATOM 3939 O O . ASP B 1 200 ? 0.448 -30.357 -12.282 1.00 11.34 200 ASP B O 1
ATOM 3944 N N . LEU B 1 201 ? 0.176 -28.590 -10.962 1.00 11.46 201 LEU B N 1
ATOM 3945 C CA . LEU B 1 201 ? -0.872 -28.082 -11.837 1.00 11.19 201 LEU B CA 1
ATOM 3946 C C . LEU B 1 201 ? -0.289 -27.610 -13.169 1.00 12.37 201 LEU B C 1
ATOM 3947 O O . LEU B 1 201 ? -0.938 -27.740 -14.21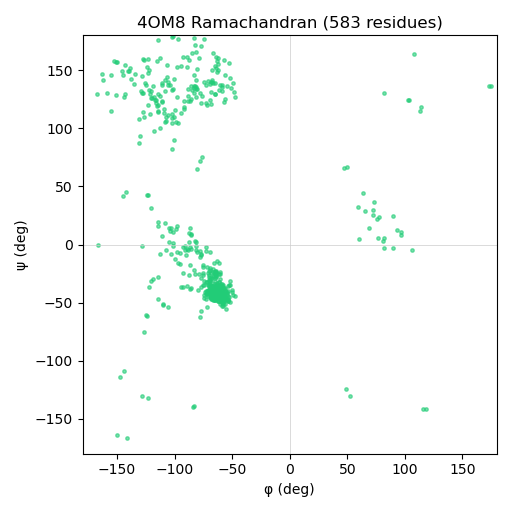3 1.00 12.31 201 LEU B O 1
ATOM 3952 N N . VAL B 1 202 ? 0.913 -27.049 -13.144 1.00 10.72 202 VAL B N 1
ATOM 3953 C CA . VAL B 1 202 ? 1.586 -26.707 -14.402 1.00 12.07 202 VAL B CA 1
ATOM 3954 C C . VAL B 1 202 ? 1.899 -27.989 -15.179 1.00 12.08 202 VAL B C 1
ATOM 3955 O O . VAL B 1 202 ? 1.650 -28.065 -16.391 1.00 14.69 202 VAL B O 1
ATOM 3959 N N . GLU B 1 203 ? 2.430 -28.991 -14.482 1.00 12.13 203 GLU B N 1
ATOM 3960 C CA . GLU B 1 203 ? 2.715 -30.304 -15.076 1.00 11.59 203 GLU B CA 1
ATOM 3961 C C . GLU B 1 203 ? 1.505 -30.903 -15.777 1.00 12.55 203 GLU B C 1
ATOM 3962 O O . GLU B 1 203 ? 1.606 -31.432 -16.893 1.00 16.37 203 GLU B O 1
ATOM 3968 N N . ARG B 1 204 ? 0.360 -30.829 -15.115 1.00 10.31 204 ARG B N 1
ATOM 3969 C CA . ARG B 1 204 ? -0.852 -31.467 -15.625 1.00 11.11 204 ARG B CA 1
ATOM 3970 C C . ARG B 1 204 ? -1.449 -30.740 -16.823 1.00 10.96 204 ARG B C 1
ATOM 3971 O O . ARG B 1 204 ? -2.424 -31.212 -17.416 1.00 15.96 204 ARG B O 1
ATOM 3979 N N . GLY B 1 205 ? -0.883 -29.591 -17.170 1.00 14.77 205 GLY B N 1
ATOM 3980 C CA . GLY B 1 205 ? -1.416 -28.783 -18.256 1.00 14.99 205 GLY B CA 1
ATOM 3981 C C . GLY B 1 205 ? -2.681 -28.023 -17.889 1.00 16.24 205 GLY B C 1
ATOM 3982 O O . GLY B 1 205 ? -3.474 -27.625 -18.756 1.00 16.49 205 GLY B O 1
ATOM 3983 N N . VAL B 1 206 ? -2.885 -27.821 -16.592 1.00 12.93 206 VAL B N 1
ATOM 3984 C CA . VAL B 1 206 ? -4.068 -27.116 -16.127 1.00 12.70 206 VAL B CA 1
ATOM 3985 C C . VAL B 1 206 ? -3.963 -25.609 -16.378 1.00 13.05 206 VAL B C 1
ATOM 3986 O O . VAL B 1 206 ? -4.964 -24.941 -16.648 1.00 13.40 206 VAL B O 1
ATOM 3990 N N . ILE B 1 207 ? -2.742 -25.090 -16.329 1.00 11.52 207 ILE B N 1
ATOM 3991 C CA . ILE B 1 207 ? -2.524 -23.655 -16.380 1.00 13.07 207 ILE B CA 1
ATOM 3992 C C . ILE B 1 207 ? -1.057 -23.400 -16.721 1.00 12.99 207 ILE B C 1
ATOM 3993 O O . ILE B 1 207 ? -0.186 -24.196 -16.368 1.00 13.12 207 ILE B O 1
ATOM 3998 N N . ASP B 1 208 ? -0.773 -22.322 -17.446 1.00 13.69 208 ASP B N 1
ATOM 3999 C CA . ASP B 1 208 ? 0.624 -22.015 -17.749 1.00 14.26 208 ASP B CA 1
ATOM 4000 C C . ASP B 1 208 ? 1.245 -21.229 -16.576 1.00 15.29 208 ASP B C 1
ATOM 4001 O O . ASP B 1 208 ? 0.515 -20.774 -15.671 1.00 14.54 208 ASP B O 1
ATOM 4006 N N . PRO B 1 209 ? 2.586 -21.140 -16.534 1.00 12.59 209 PRO B N 1
ATOM 4007 C CA . PRO B 1 209 ? 3.256 -20.523 -15.381 1.00 15.70 209 PRO B CA 1
ATOM 4008 C C . PRO B 1 209 ? 2.869 -19.072 -15.174 1.00 12.52 209 PRO B C 1
ATOM 4009 O O . PRO B 1 209 ? 2.688 -18.637 -14.035 1.00 12.87 209 PRO B O 1
ATOM 4013 N N . GLU B 1 210 ? 2.747 -18.320 -16.262 1.00 12.01 210 GLU B N 1
ATOM 4014 C CA . GLU B 1 210 ? 2.377 -16.912 -16.154 1.00 12.83 210 GLU B CA 1
ATOM 4015 C C . GLU B 1 210 ? 1.013 -16.754 -15.483 1.00 12.99 210 GLU B C 1
ATOM 4016 O O . GLU B 1 210 ? 0.842 -15.946 -14.562 1.00 12.13 210 GLU B O 1
ATOM 4022 N N . ASP B 1 211 ? 0.034 -17.515 -15.957 1.00 12.29 211 ASP B N 1
ATOM 4023 C CA . ASP B 1 211 ? -1.309 -17.438 -15.403 1.00 11.73 211 ASP B CA 1
ATOM 4024 C C . ASP B 1 211 ? -1.351 -17.994 -13.968 1.00 10.00 211 ASP B C 1
ATOM 4025 O O . ASP B 1 211 ? -2.110 -17.501 -13.144 1.00 10.35 211 ASP B O 1
ATOM 4030 N N . LEU B 1 212 ? -0.561 -19.033 -13.691 1.00 11.23 212 LEU B N 1
ATOM 4031 C CA . LEU B 1 212 ? -0.499 -19.588 -12.340 1.00 10.22 212 LEU B CA 1
ATOM 4032 C C . LEU B 1 212 ? -0.096 -18.497 -11.356 1.00 10.09 212 LEU B C 1
ATOM 4033 O O . LEU B 1 212 ? -0.720 -18.324 -10.300 1.00 10.24 212 LEU B O 1
ATOM 4038 N N . ASP B 1 213 ? 0.935 -17.744 -11.710 1.00 10.21 213 ASP B N 1
ATOM 4039 C CA . ASP B 1 213 ? 1.390 -16.682 -10.823 1.00 10.52 213 ASP B CA 1
ATOM 4040 C C . ASP B 1 213 ? 0.335 -15.583 -10.662 1.00 9.67 213 ASP B C 1
ATOM 4041 O O . ASP B 1 213 ? 0.079 -15.135 -9.544 1.00 10.92 213 ASP B O 1
ATOM 4046 N N . THR B 1 214 ? -0.311 -15.169 -11.748 1.00 11.76 214 THR B N 1
ATOM 4047 C CA . THR B 1 214 ? -1.406 -14.196 -11.629 1.00 10.07 214 THR B CA 1
ATOM 4048 C C . THR B 1 214 ? -2.487 -14.712 -10.672 1.00 9.32 214 THR B C 1
ATOM 4049 O O . THR B 1 214 ? -2.946 -14.003 -9.772 1.00 10.19 214 THR B O 1
ATOM 4053 N N . CYS B 1 215 ? -2.876 -15.962 -10.883 1.00 8.64 215 CYS B N 1
ATOM 4054 C CA . CYS B 1 215 ? -3.900 -16.615 -10.088 1.00 8.96 215 CYS B CA 1
ATOM 4055 C C . CYS B 1 215 ? -3.541 -16.672 -8.602 1.00 10.79 215 CYS B C 1
ATOM 4056 O O . CYS B 1 215 ? -4.323 -16.260 -7.738 1.00 10.18 215 CYS B O 1
ATOM 4059 N N . VAL B 1 216 ? -2.353 -17.184 -8.308 1.00 8.66 216 VAL B N 1
ATOM 4060 C CA . VAL B 1 216 ? -1.939 -17.347 -6.922 1.00 8.20 216 VAL B CA 1
ATOM 4061 C C . VAL B 1 216 ? -1.590 -16.009 -6.264 1.00 9.61 216 VAL B C 1
ATOM 4062 O O . VAL B 1 216 ? -1.980 -15.775 -5.115 1.00 10.62 216 VAL B O 1
ATOM 4066 N N . SER B 1 217 ? -0.916 -15.113 -6.979 1.00 10.30 217 SER B N 1
ATOM 4067 C CA . SER B 1 217 ? -0.584 -13.824 -6.369 1.00 9.79 217 SER B CA 1
ATOM 4068 C C . SER B 1 217 ? -1.836 -13.058 -5.939 1.00 9.58 217 SER B C 1
ATOM 4069 O O . SER B 1 217 ? -1.905 -12.535 -4.823 1.00 10.01 217 SER B O 1
ATOM 4072 N N . TRP B 1 218 ? -2.837 -12.994 -6.813 1.00 9.33 218 TRP B N 1
ATOM 4073 C CA . TRP B 1 218 ? -4.024 -12.196 -6.522 1.00 9.85 218 TRP B CA 1
ATOM 4074 C C . TRP B 1 218 ? -5.077 -12.951 -5.729 1.00 10.39 218 TRP B C 1
ATOM 4075 O O . TRP B 1 218 ? -5.749 -12.374 -4.872 1.00 12.65 218 TRP B O 1
ATOM 4086 N N . GLY B 1 219 ? -5.244 -14.233 -6.045 1.00 9.47 219 GLY B N 1
ATOM 4087 C CA . GLY B 1 219 ? -6.260 -15.032 -5.383 1.00 11.39 219 GLY B CA 1
ATOM 4088 C C . GLY B 1 219 ? -5.899 -15.521 -3.998 1.00 10.08 219 GLY B C 1
ATOM 4089 O O . GLY B 1 219 ? -6.784 -15.798 -3.173 1.00 13.33 219 GLY B O 1
ATOM 4090 N N . ILE B 1 220 ? -4.603 -15.640 -3.735 1.00 10.05 220 ILE B N 1
ATOM 4091 C CA . ILE B 1 220 ? -4.153 -16.253 -2.494 1.00 8.89 220 ILE B CA 1
ATOM 4092 C C . ILE B 1 220 ? -3.211 -15.332 -1.719 1.00 11.12 220 ILE B C 1
ATOM 4093 O O . ILE B 1 220 ? -3.514 -14.943 -0.599 1.00 11.18 220 ILE B O 1
ATOM 4098 N N . GLY B 1 221 ? -2.081 -14.974 -2.309 1.00 10.14 221 GLY B N 1
ATOM 4099 C CA . GLY B 1 221 ? -1.094 -14.161 -1.603 1.00 11.46 221 GLY B CA 1
ATOM 4100 C C . GLY B 1 221 ? -1.657 -12.833 -1.125 1.00 10.41 221 GLY B C 1
ATOM 4101 O O . GLY B 1 221 ? -1.549 -12.468 0.044 1.00 11.38 221 GLY B O 1
ATOM 4102 N N . TYR B 1 222 ? -2.284 -12.123 -2.044 1.00 10.26 222 TYR B N 1
ATOM 4103 C CA . TYR B 1 222 ? -2.933 -10.845 -1.768 1.00 11.70 222 TYR B CA 1
ATOM 4104 C C . TYR B 1 222 ? -3.903 -10.925 -0.587 1.00 12.22 222 TYR B C 1
ATOM 4105 O O . TYR B 1 222 ? -3.854 -10.107 0.339 1.00 12.13 222 TYR B O 1
ATOM 4114 N N . LYS B 1 223 ? -4.773 -11.924 -0.609 1.00 9.91 223 LYS B N 1
ATOM 4115 C CA . LYS B 1 223 ? -5.720 -12.126 0.477 1.00 10.54 223 LYS B CA 1
ATOM 4116 C C . LYS B 1 223 ? -5.048 -12.564 1.771 1.00 10.96 223 LYS B C 1
ATOM 4117 O O . LYS B 1 223 ? -5.346 -12.015 2.826 1.00 11.22 223 LYS B O 1
ATOM 4123 N N . ILE B 1 224 ? -4.144 -13.538 1.701 1.00 10.74 224 ILE B N 1
ATOM 4124 C CA . ILE B 1 224 ? -3.497 -14.060 2.913 1.00 10.77 224 ILE B CA 1
ATOM 4125 C C . ILE B 1 224 ? -2.589 -13.016 3.598 1.00 9.37 224 ILE B C 1
ATOM 4126 O O . ILE B 1 224 ? -2.415 -13.044 4.815 1.00 11.66 224 ILE B O 1
ATOM 4131 N N . ALA B 1 225 ? -2.049 -12.069 2.838 1.00 10.08 225 ALA B N 1
ATOM 4132 C CA . ALA B 1 225 ? -1.253 -10.986 3.435 1.00 9.98 225 ALA B CA 1
ATOM 4133 C C . ALA B 1 225 ? -2.096 -10.205 4.439 1.00 12.47 225 ALA B C 1
ATOM 4134 O O . ALA B 1 225 ? -1.589 -9.716 5.465 1.00 13.07 225 ALA B O 1
ATOM 4136 N N . VAL B 1 226 ? -3.389 -10.098 4.141 1.00 12.25 226 VAL B N 1
ATOM 4137 C CA . VAL B 1 226 ? -4.321 -9.359 4.986 1.00 10.72 226 VAL B CA 1
ATOM 4138 C C . VAL B 1 226 ? -5.056 -10.253 5.993 1.00 12.44 226 VAL B C 1
ATOM 4139 O O . VAL B 1 226 ? -5.333 -9.843 7.121 1.00 15.28 226 VAL B O 1
ATOM 4143 N N . ILE B 1 227 ? -5.387 -11.470 5.563 1.00 10.45 227 ILE B N 1
ATOM 4144 C CA . ILE B 1 227 ? -6.159 -12.411 6.363 1.00 13.10 227 ILE B CA 1
ATOM 4145 C C . ILE B 1 227 ? -5.412 -13.742 6.448 1.00 11.93 227 ILE B C 1
ATOM 4146 O O . ILE B 1 227 ? -5.312 -14.454 5.455 1.00 12.14 227 ILE B O 1
ATOM 4151 N N . GLY B 1 228 ? -4.879 -14.070 7.624 1.00 11.17 228 GLY B N 1
ATOM 4152 C CA . GLY B 1 228 ? -4.132 -15.310 7.791 1.00 11.05 228 GLY B CA 1
ATOM 4153 C C . GLY B 1 228 ? -4.989 -16.531 7.531 1.00 10.64 228 GLY B C 1
ATOM 4154 O O . GLY B 1 228 ? -6.207 -16.454 7.578 1.00 11.44 228 GLY B O 1
ATOM 4155 N N . PRO B 1 229 ? -4.354 -17.679 7.250 1.00 9.18 229 PRO B N 1
ATOM 4156 C CA . PRO B 1 229 ? -5.154 -18.849 6.863 1.00 10.46 229 PRO B CA 1
ATOM 4157 C C . PRO B 1 229 ? -6.194 -19.309 7.896 1.00 11.94 229 PRO B C 1
ATOM 4158 O O . PRO B 1 229 ? -7.272 -19.765 7.489 1.00 11.28 229 PRO B O 1
ATOM 4162 N N . MET B 1 230 ? -5.893 -19.216 9.191 1.00 10.19 230 MET B N 1
ATOM 4163 C CA . MET B 1 230 ? -6.863 -19.673 10.186 1.00 12.25 230 MET B CA 1
ATOM 4164 C C . MET B 1 230 ? -8.025 -18.687 10.240 1.00 12.25 230 MET B C 1
ATOM 4165 O O . MET B 1 230 ? -9.181 -19.087 10.293 1.00 12.12 230 MET B O 1
ATOM 4170 N N . ALA B 1 231 ? -7.707 -17.397 10.201 1.00 11.78 231 ALA B N 1
ATOM 4171 C CA . ALA B 1 231 ? -8.734 -16.363 10.087 1.00 12.49 231 ALA B CA 1
ATOM 4172 C C . ALA B 1 231 ? -9.568 -16.531 8.815 1.00 13.06 231 ALA B C 1
ATOM 4173 O O . ALA B 1 231 ? -10.769 -16.259 8.812 1.00 12.22 231 ALA B O 1
ATOM 4175 N N . LEU B 1 232 ? -8.924 -16.977 7.740 1.00 13.94 232 LEU B N 1
ATOM 4176 C CA . LEU B 1 232 ? -9.613 -17.203 6.473 1.00 10.18 232 LEU B CA 1
ATOM 4177 C C . LEU B 1 232 ? -10.595 -18.368 6.591 1.00 11.68 232 LEU B C 1
ATOM 4178 O O . LEU B 1 232 ? -11.690 -18.318 6.032 1.00 14.07 232 LEU B O 1
ATOM 4183 N N . LEU B 1 233 ? -10.196 -19.425 7.295 1.00 13.80 233 LEU B N 1
ATOM 4184 C CA . LEU B 1 233 ? -11.107 -20.539 7.571 1.00 10.80 233 LEU B CA 1
ATOM 4185 C C . LEU B 1 233 ? -12.347 -20.053 8.322 1.00 12.79 233 LEU B C 1
ATOM 4186 O O . LEU B 1 233 ? -13.461 -20.473 8.024 1.00 14.10 233 LEU B O 1
ATOM 4191 N N . ASP B 1 234 ? -12.159 -19.170 9.301 1.00 12.77 234 ASP B N 1
ATOM 4192 C CA . ASP B 1 234 ? -13.288 -18.647 10.069 1.00 12.02 234 ASP B CA 1
ATOM 4193 C C . ASP B 1 234 ? -14.221 -17.816 9.206 1.00 12.25 234 ASP B C 1
ATOM 4194 O O . ASP B 1 234 ? -15.428 -17.805 9.420 1.00 14.32 234 ASP B O 1
ATOM 4199 N N . MET B 1 235 ? -13.644 -17.111 8.240 1.00 13.60 235 MET B N 1
ATOM 4200 C CA A MET B 1 235 ? -14.415 -16.295 7.306 0.47 15.22 235 MET B CA 1
ATOM 4201 C CA B MET B 1 235 ? -14.423 -16.307 7.305 0.53 15.21 235 MET B CA 1
ATOM 4202 C C . MET B 1 235 ? -15.220 -17.175 6.343 1.00 16.07 235 MET B C 1
ATOM 4203 O O . MET B 1 235 ? -16.397 -16.918 6.088 1.00 19.39 235 MET B O 1
ATOM 4212 N N . ALA B 1 236 ? -14.577 -18.210 5.808 1.00 14.88 236 ALA B N 1
ATOM 4213 C CA . ALA B 1 236 ? -15.233 -19.121 4.873 1.00 17.12 236 ALA B CA 1
ATOM 4214 C C . ALA B 1 236 ? -16.296 -19.974 5.559 1.00 16.63 236 ALA B C 1
ATOM 4215 O O . ALA B 1 236 ? -17.301 -20.353 4.940 1.00 19.40 236 ALA B O 1
ATOM 4217 N N . GLY B 1 237 ? -16.074 -20.275 6.837 1.00 13.20 237 GLY B N 1
ATOM 4218 C CA . GLY B 1 237 ? -16.910 -21.210 7.554 1.00 13.33 237 GLY B CA 1
ATOM 4219 C C . GLY B 1 237 ? -16.206 -22.554 7.670 1.00 15.10 237 GLY B C 1
ATOM 4220 O O . GLY B 1 237 ? -15.798 -23.135 6.661 1.00 13.91 237 GLY B O 1
ATOM 4221 N N . LEU B 1 238 ? -16.052 -23.046 8.894 1.00 15.22 238 LEU B N 1
ATOM 4222 C CA . LEU B 1 238 ? -15.402 -24.332 9.109 1.00 14.02 238 LEU B CA 1
ATOM 4223 C C . LEU B 1 238 ? -16.269 -25.466 8.574 1.00 14.64 238 LEU B C 1
ATOM 4224 O O . LEU B 1 238 ? -15.770 -26.548 8.258 1.00 15.81 238 LEU B O 1
ATOM 4229 N N . ASP B 1 239 ? -17.575 -25.217 8.492 1.00 16.26 239 ASP B N 1
ATOM 4230 C CA . ASP B 1 239 ? -18.484 -26.173 7.876 1.00 15.98 239 ASP B CA 1
ATOM 4231 C C . ASP B 1 239 ? -18.188 -26.302 6.377 1.00 16.67 239 ASP B C 1
ATOM 4232 O O . ASP B 1 239 ? -18.158 -27.414 5.834 1.00 18.05 239 ASP B O 1
ATOM 4237 N N . ILE B 1 240 ? -17.957 -25.170 5.716 1.00 16.43 240 ILE B N 1
ATOM 4238 C CA . ILE B 1 240 ? -17.572 -25.169 4.306 1.00 16.10 240 ILE B CA 1
ATOM 4239 C C . ILE B 1 240 ? -16.224 -25.866 4.132 1.00 15.96 240 ILE B C 1
ATOM 4240 O O . ILE B 1 240 ? -16.048 -26.696 3.235 1.00 15.10 240 ILE B O 1
ATOM 4245 N N . TYR B 1 241 ? -15.275 -25.555 5.012 1.00 14.00 241 TYR B N 1
ATOM 4246 C CA . TYR B 1 241 ? -13.956 -26.173 4.914 1.00 12.12 241 TYR B CA 1
ATOM 4247 C C . TYR B 1 241 ? -14.053 -27.676 5.146 1.00 13.05 241 TYR B C 1
ATOM 4248 O O . TYR B 1 241 ? -13.382 -28.442 4.459 1.00 13.59 241 TYR B O 1
ATOM 4257 N N . LYS B 1 242 ? -14.884 -28.101 6.101 1.00 13.60 242 LYS B N 1
ATOM 4258 C CA . LYS B 1 242 ? -15.109 -29.534 6.304 1.00 15.72 242 LYS B CA 1
ATOM 4259 C C . LYS B 1 242 ? -15.655 -30.170 5.032 1.00 17.13 242 LYS B C 1
ATOM 4260 O O . LYS B 1 242 ? -15.146 -31.185 4.568 1.00 17.13 242 LYS B O 1
ATOM 4266 N N . SER B 1 243 ? -16.684 -29.562 4.459 1.00 16.86 243 SER B N 1
ATOM 4267 C CA . SER B 1 243 ? -17.351 -30.165 3.315 1.00 18.53 243 SER B CA 1
ATOM 4268 C C . SER B 1 243 ? -16.427 -30.272 2.115 1.00 18.31 243 SER B C 1
ATOM 4269 O O . SER B 1 243 ? -16.372 -31.316 1.460 1.00 20.10 243 SER B O 1
ATOM 4272 N N . VAL B 1 244 ? -15.689 -29.203 1.830 1.00 15.52 244 VAL B N 1
ATOM 4273 C CA . VAL B 1 244 ? -14.815 -29.212 0.671 1.00 14.33 244 VAL B CA 1
ATOM 4274 C C . VAL B 1 244 ? -13.585 -30.098 0.895 1.00 17.24 244 VAL B C 1
ATOM 4275 O O . VAL B 1 244 ? -13.246 -30.923 0.038 1.00 15.68 244 VAL B O 1
ATOM 4279 N N . SER B 1 245 ? -12.925 -29.952 2.045 1.00 16.50 245 SER B N 1
ATOM 4280 C CA . SER B 1 245 ? -11.717 -30.737 2.301 1.00 15.12 245 SER B CA 1
ATOM 4281 C C . SER B 1 245 ? -12.022 -32.233 2.388 1.00 16.12 245 SER B C 1
ATOM 4282 O O . SER B 1 245 ? -11.136 -33.053 2.131 1.00 15.43 245 SER B O 1
ATOM 4285 N N . SER B 1 246 ? -13.266 -32.586 2.720 1.00 15.28 246 SER B N 1
ATOM 4286 C CA . SER B 1 246 ? -13.658 -33.996 2.861 1.00 13.70 246 SER B CA 1
ATOM 4287 C C . SER B 1 246 ? -13.479 -34.779 1.575 1.00 19.70 246 SER B C 1
ATOM 4288 O O . SER B 1 246 ? -13.332 -36.000 1.608 1.00 24.15 246 SER B O 1
ATOM 4291 N N . PHE B 1 247 ? -13.487 -34.086 0.443 1.00 15.38 247 PHE B N 1
ATOM 4292 C CA . PHE B 1 247 ? -13.163 -34.752 -0.811 1.00 17.24 247 PHE B CA 1
ATOM 4293 C C . PHE B 1 247 ? -11.932 -34.150 -1.481 1.00 19.47 247 PHE B C 1
ATOM 4294 O O . PHE B 1 247 ? -11.211 -34.845 -2.186 1.00 19.83 247 PHE B O 1
ATOM 4302 N N . LEU B 1 248 ? -11.681 -32.860 -1.277 1.00 15.99 248 LEU B N 1
ATOM 4303 C CA . LEU B 1 248 ? -10.585 -32.229 -2.002 1.00 14.87 248 LEU B CA 1
ATOM 4304 C C . LEU B 1 248 ? -9.215 -32.639 -1.455 1.00 16.20 248 LEU B C 1
ATOM 4305 O O . LEU B 1 248 ? -8.272 -32.779 -2.223 1.00 14.17 248 LEU B O 1
ATOM 4310 N N . ASN B 1 249 ? -9.095 -32.848 -0.146 1.00 14.74 249 ASN B N 1
ATOM 4311 C CA . ASN B 1 249 ? -7.798 -33.246 0.399 1.00 12.51 249 ASN B CA 1
ATOM 4312 C C . ASN B 1 249 ? -7.264 -34.521 -0.265 1.00 13.49 249 ASN B C 1
ATOM 4313 O O . ASN B 1 249 ? -6.065 -34.638 -0.558 1.00 14.13 249 ASN B O 1
ATOM 4318 N N . ALA B 1 250 ? -8.170 -35.462 -0.520 1.00 14.25 250 ALA B N 1
ATOM 4319 C CA . ALA B 1 250 ? -7.803 -36.728 -1.144 1.00 16.60 250 ALA B CA 1
ATOM 4320 C C . ALA B 1 250 ? -7.339 -36.542 -2.578 1.00 14.84 250 ALA B C 1
ATOM 4321 O O . ALA B 1 250 ? -6.608 -37.379 -3.107 1.00 16.10 250 ALA B O 1
ATOM 4323 N N . ASP B 1 251 ? -7.759 -35.449 -3.206 1.00 14.78 251 ASP B N 1
ATOM 4324 C CA . ASP B 1 251 ? -7.468 -35.257 -4.627 1.00 13.17 251 ASP B CA 1
ATOM 4325 C C . ASP B 1 251 ? -6.216 -34.420 -4.863 1.00 12.25 251 ASP B C 1
ATOM 4326 O O . ASP B 1 251 ? -5.667 -34.407 -5.973 1.00 13.02 251 ASP B O 1
ATOM 4331 N N . LEU B 1 252 ? -5.780 -33.710 -3.828 1.00 14.01 252 LEU B N 1
ATOM 4332 C CA . LEU B 1 252 ? -4.610 -32.846 -3.934 1.00 13.30 252 LEU B CA 1
ATOM 4333 C C . LEU B 1 252 ? -3.353 -33.637 -4.241 1.00 12.87 252 LEU B C 1
ATOM 4334 O O . LEU B 1 252 ? -3.268 -34.852 -3.961 1.00 13.91 252 LEU B O 1
ATOM 4339 N N . SER B 1 253 ? -2.357 -32.952 -4.794 1.00 11.75 253 SER B N 1
ATOM 4340 C CA . SER B 1 253 ? -1.076 -33.606 -5.007 1.00 11.84 253 SER B CA 1
ATOM 4341 C C . SER B 1 253 ? -0.500 -34.120 -3.693 1.00 12.15 253 SER B C 1
ATOM 4342 O O . SER B 1 253 ? -0.540 -33.428 -2.669 1.00 12.85 253 SER B O 1
ATOM 4345 N N . ASN B 1 254 ? 0.018 -35.347 -3.721 1.00 14.09 254 ASN B N 1
ATOM 4346 C CA A ASN B 1 254 ? 0.787 -35.888 -2.609 0.60 14.16 254 ASN B CA 1
ATOM 4347 C CA B ASN B 1 254 ? 0.789 -35.869 -2.597 0.40 14.17 254 ASN B CA 1
ATOM 4348 C C . ASN B 1 254 ? 2.196 -36.254 -3.047 1.00 13.34 254 ASN B C 1
ATOM 4349 O O . ASN B 1 254 ? 2.818 -37.158 -2.488 1.00 12.95 254 ASN B O 1
ATOM 4358 N N . ARG B 1 255 ? 2.704 -35.531 -4.044 1.00 13.59 255 ARG B N 1
ATOM 4359 C CA . ARG B 1 255 ? 4.005 -35.849 -4.623 1.00 13.19 255 ARG B CA 1
ATOM 4360 C C . ARG B 1 255 ? 5.067 -36.044 -3.546 1.00 15.66 255 ARG B C 1
ATOM 4361 O O . ARG B 1 255 ? 5.186 -35.226 -2.634 1.00 12.66 255 ARG B O 1
ATOM 4369 N N . ASP B 1 256 ? 5.825 -37.138 -3.642 1.00 14.59 256 ASP B N 1
ATOM 4370 C CA . ASP B 1 256 ? 6.810 -37.464 -2.614 1.00 15.59 256 ASP B CA 1
ATOM 4371 C C . ASP B 1 256 ? 8.247 -37.329 -3.107 1.00 19.95 256 ASP B C 1
ATOM 4372 O O . ASP B 1 256 ? 9.194 -37.708 -2.411 1.00 19.06 256 ASP B O 1
ATOM 4377 N N . ASP B 1 257 ? 8.411 -36.801 -4.314 1.00 14.55 257 ASP B N 1
ATOM 4378 C CA . ASP B 1 257 ? 9.734 -36.685 -4.909 1.00 16.08 257 ASP B CA 1
ATOM 4379 C C . ASP B 1 257 ? 9.868 -35.370 -5.667 1.00 16.95 257 ASP B C 1
ATOM 4380 O O . ASP B 1 257 ? 9.036 -34.487 -5.528 1.00 13.73 257 ASP B O 1
ATOM 4385 N N . VAL B 1 258 ? 10.907 -35.245 -6.483 1.00 13.28 258 VAL B N 1
ATOM 4386 C CA . VAL B 1 258 ? 11.096 -34.047 -7.287 1.00 14.21 258 VAL B CA 1
ATOM 4387 C C . VAL B 1 258 ? 10.267 -34.130 -8.568 1.00 16.20 258 VAL B C 1
ATOM 4388 O O . VAL B 1 258 ? 10.229 -35.168 -9.235 1.00 15.12 258 VAL B O 1
ATOM 4392 N N . ALA B 1 259 ? 9.588 -33.037 -8.897 1.00 12.95 259 ALA B N 1
ATOM 4393 C CA . ALA B 1 259 ? 8.743 -33.009 -10.075 1.00 13.84 259 ALA B CA 1
ATOM 4394 C C . ALA B 1 259 ? 9.587 -33.094 -11.330 1.00 13.26 259 ALA B C 1
ATOM 4395 O O . ALA B 1 259 ? 10.646 -32.479 -11.390 1.00 13.68 259 ALA B O 1
ATOM 4397 N N . PRO B 1 260 ? 9.123 -33.860 -12.330 1.00 11.90 260 PRO B N 1
ATOM 4398 C CA . PRO B 1 260 ? 9.852 -34.008 -13.592 1.00 11.78 260 PRO B CA 1
ATOM 4399 C C . PRO B 1 260 ? 10.267 -32.670 -14.207 1.00 13.08 260 PRO B C 1
ATOM 4400 O O . PRO B 1 260 ? 11.376 -32.570 -14.737 1.00 14.27 260 PRO B O 1
ATOM 4404 N N . MET B 1 261 ? 9.407 -31.658 -14.126 1.00 12.76 261 MET B N 1
ATOM 4405 C CA A MET B 1 261 ? 9.724 -30.343 -14.687 0.80 12.58 261 MET B CA 1
ATOM 4406 C CA B MET B 1 261 ? 9.730 -30.353 -14.696 0.20 12.68 261 MET B CA 1
ATOM 4407 C C . MET B 1 261 ? 10.965 -29.741 -14.036 1.00 14.01 261 MET B C 1
ATOM 4408 O O . MET B 1 261 ? 11.810 -29.142 -14.710 1.00 14.84 261 MET B O 1
ATOM 4417 N N . VAL B 1 262 ? 11.064 -29.897 -12.721 1.00 13.28 262 VAL B N 1
ATOM 4418 C CA . VAL B 1 262 ? 12.186 -29.354 -11.962 1.00 12.22 262 VAL B CA 1
ATOM 4419 C C . VAL B 1 262 ? 13.463 -30.134 -12.287 1.00 15.03 262 VAL B C 1
ATOM 4420 O O . VAL B 1 262 ? 14.536 -29.552 -12.447 1.00 17.20 262 VAL B O 1
ATOM 4424 N N . LEU B 1 263 ? 13.329 -31.450 -12.402 1.00 15.21 263 LEU B N 1
ATOM 4425 C CA . LEU B 1 263 ? 14.456 -32.313 -12.762 1.00 15.02 263 LEU B CA 1
ATOM 4426 C C . LEU B 1 263 ? 15.010 -31.952 -14.136 1.00 16.37 263 LEU B C 1
ATOM 4427 O O . LEU B 1 263 ? 16.226 -31.860 -14.314 1.00 16.51 263 LEU B O 1
ATOM 4432 N N . GLU B 1 264 ? 14.118 -31.743 -15.101 1.00 16.09 264 GLU B N 1
ATOM 4433 C CA . GLU B 1 264 ? 14.513 -31.434 -16.467 1.00 18.37 264 GLU B CA 1
ATOM 4434 C C . GLU B 1 264 ? 15.221 -30.087 -16.529 1.00 16.94 264 GLU B C 1
ATOM 4435 O O . GLU B 1 264 ? 16.281 -29.959 -17.148 1.00 17.66 264 GLU B O 1
ATOM 4441 N N . LYS B 1 265 ? 14.634 -29.077 -15.899 1.00 14.61 265 LYS B N 1
ATOM 4442 C CA . LYS B 1 265 ? 15.225 -27.750 -15.941 1.00 13.14 265 LYS B CA 1
ATOM 4443 C C . LYS B 1 265 ? 16.584 -27.729 -15.252 1.00 17.66 265 LYS B C 1
ATOM 4444 O O . LYS B 1 265 ? 17.537 -27.151 -15.782 1.00 16.50 265 LYS B O 1
ATOM 4450 N N . THR B 1 266 ? 16.703 -28.389 -14.103 1.00 15.05 266 THR B N 1
ATOM 4451 C CA . THR B 1 266 ? 17.978 -28.358 -13.383 1.00 15.18 266 THR B CA 1
ATOM 4452 C C . THR B 1 266 ? 19.060 -29.139 -14.134 1.00 20.34 266 THR B C 1
ATOM 4453 O O . THR B 1 266 ? 20.241 -28.811 -14.042 1.00 23.05 266 THR B O 1
ATOM 4457 N N . SER B 1 267 ? 18.661 -30.150 -14.894 1.00 18.62 267 SER B N 1
ATOM 4458 C CA A SER B 1 267 ? 19.613 -30.929 -15.676 0.32 16.57 267 SER B CA 1
ATOM 4459 C CA B SER B 1 267 ? 19.618 -30.930 -15.678 0.68 16.42 267 SER B CA 1
ATOM 4460 C C . SER B 1 267 ? 20.144 -30.123 -16.858 1.00 17.67 267 SER B C 1
ATOM 4461 O O . SER B 1 267 ? 21.165 -30.467 -17.440 1.00 21.06 267 SER B O 1
ATOM 4466 N N . ALA B 1 268 ? 19.433 -29.057 -17.215 1.00 17.38 268 ALA B N 1
ATOM 4467 C CA . ALA B 1 268 ? 19.839 -28.212 -18.336 1.00 20.08 268 ALA B CA 1
ATOM 4468 C C . ALA B 1 268 ? 20.378 -26.855 -17.878 1.00 18.38 268 ALA B C 1
ATOM 4469 O O . ALA B 1 268 ? 20.456 -25.913 -18.673 1.00 19.48 268 ALA B O 1
ATOM 4471 N N . SER B 1 269 ? 20.756 -26.770 -16.608 1.00 16.68 269 SER B N 1
ATOM 4472 C CA . SER B 1 269 ? 21.323 -25.550 -16.028 1.00 16.77 269 SER B CA 1
ATOM 4473 C C . SER B 1 269 ? 20.383 -24.358 -16.133 1.00 19.67 269 SER B C 1
ATOM 4474 O O . SER B 1 269 ? 20.823 -23.210 -16.273 1.00 21.12 269 SER B O 1
ATOM 4477 N N . LYS B 1 270 ? 19.086 -24.635 -16.062 1.00 15.03 270 LYS B N 1
ATOM 4478 C CA . LYS B 1 270 ? 18.084 -23.578 -16.047 1.00 13.52 270 LYS B CA 1
ATOM 4479 C C . LYS B 1 270 ? 17.584 -23.393 -14.621 1.00 16.81 270 LYS B C 1
ATOM 4480 O O . LYS B 1 270 ? 16.543 -23.923 -14.244 1.00 19.13 270 LYS B O 1
ATOM 4486 N N . PHE B 1 271 ? 18.332 -22.635 -13.833 1.00 13.15 271 PHE B N 1
ATOM 4487 C CA . PHE B 1 271 ? 18.077 -22.563 -12.400 1.00 14.02 271 PHE B CA 1
ATOM 4488 C C . PHE B 1 271 ? 17.202 -21.380 -11.992 1.00 15.25 271 PHE B C 1
ATOM 4489 O O . PHE B 1 271 ? 16.784 -21.285 -10.844 1.00 18.06 271 PHE B O 1
ATOM 4497 N N . GLY B 1 272 ? 16.910 -20.484 -12.924 1.00 13.97 272 GLY B N 1
ATOM 4498 C CA . GLY B 1 272 ? 16.100 -19.324 -12.602 1.00 13.13 272 GLY B CA 1
ATOM 4499 C C . GLY B 1 272 ? 16.883 -18.052 -12.836 1.00 16.37 272 GLY B C 1
ATOM 4500 O O . GLY B 1 272 ? 17.655 -17.969 -13.785 1.00 15.60 272 GLY B O 1
ATOM 4501 N N . ILE B 1 273 ? 16.702 -17.073 -11.958 1.00 14.16 273 ILE B N 1
ATOM 4502 C CA . ILE B 1 273 ? 17.369 -15.786 -12.122 1.00 13.39 273 ILE B CA 1
ATOM 4503 C C . ILE B 1 273 ? 18.886 -15.944 -1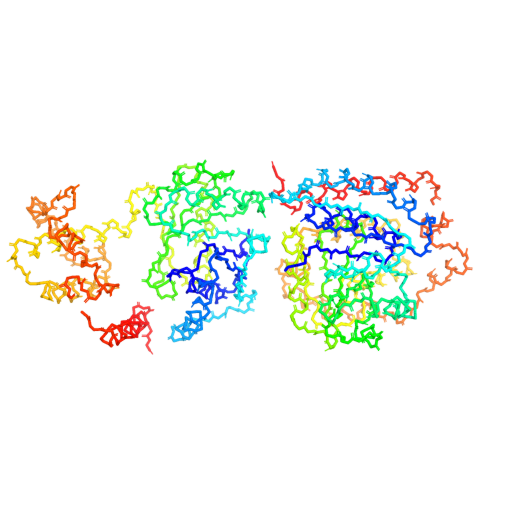2.269 1.00 15.97 273 ILE B C 1
ATOM 4504 O O . ILE B 1 273 ? 19.496 -15.301 -13.125 1.00 17.70 273 ILE B O 1
ATOM 4509 N N . LYS B 1 274 ? 19.486 -16.833 -11.482 1.00 16.61 274 LYS B N 1
ATOM 4510 C CA . LYS B 1 274 ? 20.943 -16.976 -11.508 1.00 18.52 274 LYS B CA 1
ATOM 4511 C C . LYS B 1 274 ? 21.463 -17.460 -12.867 1.00 18.01 274 LYS B C 1
ATOM 4512 O O . LYS B 1 274 ? 22.620 -17.223 -13.208 1.00 21.39 274 LYS B O 1
ATOM 4518 N N . SER B 1 275 ? 20.602 -18.119 -13.638 1.00 15.51 275 SER B N 1
ATOM 4519 C CA . SER B 1 275 ? 20.956 -18.675 -14.944 1.00 15.11 275 SER B CA 1
ATOM 4520 C C . SER B 1 275 ? 20.445 -17.843 -16.106 1.00 15.79 275 SER B C 1
ATOM 4521 O O . SER B 1 275 ? 20.754 -18.134 -17.264 1.00 18.40 275 SER B O 1
ATOM 4524 N N . GLY B 1 276 ? 19.624 -16.844 -15.805 1.00 15.06 276 GLY B N 1
ATOM 4525 C CA . GLY B 1 276 ? 18.913 -16.119 -16.845 1.00 13.92 276 GLY B CA 1
ATOM 4526 C C . GLY B 1 276 ? 17.716 -16.879 -17.399 1.00 16.60 276 GLY B C 1
ATOM 4527 O O . GLY B 1 276 ? 17.085 -16.433 -18.359 1.00 16.06 276 GLY B O 1
ATOM 4528 N N . GLU B 1 277 ? 17.402 -18.026 -16.798 1.00 14.20 277 GLU B N 1
ATOM 4529 C CA . GLU B 1 277 ? 16.267 -18.830 -17.225 1.00 14.54 277 GLU B CA 1
ATOM 4530 C C . GLU B 1 277 ? 15.919 -19.910 -16.210 1.00 14.91 277 GLU B C 1
ATOM 4531 O O . GLU B 1 277 ? 16.784 -20.673 -15.775 1.00 13.46 277 GLU B O 1
ATOM 4537 N N . GLY B 1 278 ? 14.643 -19.970 -15.848 1.00 17.35 278 GLY B N 1
ATOM 4538 C CA . GLY B 1 278 ? 14.106 -21.077 -15.078 1.00 13.66 278 GLY B CA 1
ATOM 4539 C C . GLY B 1 278 ? 12.703 -21.325 -15.583 1.00 11.56 278 GLY B C 1
ATOM 4540 O O . GLY B 1 278 ? 12.501 -21.804 -16.708 1.00 15.47 278 GLY B O 1
ATOM 4541 N N . MET B 1 279 ? 11.719 -20.980 -14.761 1.00 12.23 279 MET B N 1
ATOM 4542 C CA . MET B 1 279 ? 10.340 -20.958 -15.221 1.00 12.84 279 MET B CA 1
ATOM 4543 C C . MET B 1 279 ? 10.134 -19.847 -16.239 1.00 13.79 279 MET B C 1
ATOM 4544 O O . MET B 1 279 ? 9.312 -19.970 -17.156 1.00 13.54 279 MET B O 1
ATOM 4549 N N . PHE B 1 280 ? 10.875 -18.756 -16.053 1.00 11.60 280 PHE B N 1
ATOM 4550 C CA . PHE B 1 280 ? 10.803 -17.606 -16.945 1.00 11.91 280 PHE B CA 1
ATOM 4551 C C . PHE B 1 280 ? 12.198 -17.215 -17.411 1.00 13.19 280 PHE B C 1
ATOM 4552 O O . PHE B 1 280 ? 13.196 -17.771 -16.959 1.00 14.01 280 PHE B O 1
ATOM 4570 N N . TYR B 1 282 ? 15.194 -14.228 -18.020 1.00 12.81 282 TYR B N 1
ATOM 4571 C CA . TYR B 1 282 ? 15.670 -12.957 -17.448 1.00 11.22 282 TYR B CA 1
ATOM 4572 C C . TYR B 1 282 ? 16.956 -12.466 -18.082 1.00 14.31 282 TYR B C 1
ATOM 4573 O O . TYR B 1 282 ? 17.881 -13.240 -18.272 1.00 15.13 282 TYR B O 1
ATOM 4582 N N . THR B 1 283 ? 17.022 -11.170 -18.365 1.00 12.91 283 THR B N 1
ATOM 4583 C CA . THR B 1 283 ? 18.312 -10.529 -18.639 1.00 13.08 283 THR B CA 1
ATOM 4584 C C . THR B 1 283 ? 18.860 -9.953 -17.345 1.00 14.59 283 THR B C 1
ATOM 4585 O O . THR B 1 283 ? 18.105 -9.733 -16.396 1.00 13.01 283 THR B O 1
ATOM 4589 N N . PRO B 1 284 ? 20.170 -9.670 -17.304 1.00 12.95 284 PRO B N 1
ATOM 4590 C CA . PRO B 1 284 ? 20.723 -9.051 -16.098 1.00 12.93 284 PRO B CA 1
ATOM 4591 C C . PRO B 1 284 ? 20.032 -7.745 -15.726 1.00 15.36 284 PRO B C 1
ATOM 4592 O O . PRO B 1 284 ? 19.767 -7.517 -14.551 1.00 13.85 284 PRO B O 1
ATOM 4596 N N . GLU B 1 285 ? 19.698 -6.914 -16.707 1.00 12.95 285 GLU B N 1
ATOM 4597 C CA . GLU B 1 285 ? 19.033 -5.656 -16.379 1.00 14.02 285 GLU B CA 1
ATOM 4598 C C . GLU B 1 285 ? 17.596 -5.877 -15.913 1.00 13.46 285 GLU B C 1
ATOM 4599 O O . GLU B 1 285 ? 17.113 -5.145 -15.052 1.00 14.50 285 GLU B O 1
ATOM 4605 N N . GLN B 1 286 ? 16.910 -6.871 -16.479 1.00 14.10 286 GLN B N 1
ATOM 4606 C CA . GLN B 1 286 ? 15.554 -7.191 -16.020 1.00 14.66 286 GLN B CA 1
ATOM 4607 C C . GLN B 1 286 ? 15.585 -7.606 -14.561 1.00 13.42 286 GLN B C 1
ATOM 4608 O O . GLN B 1 286 ? 14.750 -7.187 -13.749 1.00 15.41 286 GLN B O 1
ATOM 4614 N N . THR B 1 287 ? 16.567 -8.436 -14.235 1.00 13.73 287 THR B N 1
ATOM 4615 C CA . THR B 1 287 ? 16.732 -8.915 -12.874 1.00 12.56 287 THR B CA 1
ATOM 4616 C C . THR B 1 287 ? 16.971 -7.764 -11.895 1.00 14.97 287 THR B C 1
ATOM 4617 O O . THR B 1 287 ? 16.342 -7.714 -10.840 1.00 15.08 287 THR B O 1
ATOM 4621 N N . LYS B 1 288 ? 17.833 -6.813 -12.247 1.00 15.26 288 LYS B N 1
ATOM 4622 C CA A LYS B 1 288 ? 18.062 -5.676 -11.361 0.42 15.44 288 LYS B CA 1
ATOM 4623 C CA B LYS B 1 288 ? 18.069 -5.655 -11.388 0.58 15.43 288 LYS B CA 1
ATOM 4624 C C . LYS B 1 288 ? 16.794 -4.851 -11.181 1.00 16.72 288 LYS B C 1
ATOM 4625 O O . LYS B 1 288 ? 16.494 -4.406 -10.070 1.00 16.38 288 LYS B O 1
ATOM 4636 N N . ALA B 1 289 ? 16.041 -4.667 -12.261 1.00 15.10 289 ALA B N 1
ATOM 4637 C CA . ALA B 1 289 ? 14.822 -3.872 -12.197 1.00 14.16 289 ALA B CA 1
ATOM 4638 C C . ALA B 1 289 ? 13.756 -4.585 -11.376 1.00 14.02 289 ALA B C 1
ATOM 4639 O O . ALA B 1 289 ? 13.027 -3.951 -10.618 1.00 15.96 289 ALA B O 1
ATOM 4641 N N . LEU B 1 290 ? 13.666 -5.902 -11.537 1.00 13.46 290 LEU B N 1
ATOM 4642 C CA . LEU B 1 290 ? 12.743 -6.720 -10.748 1.00 14.05 290 LEU B CA 1
ATOM 4643 C C . LEU B 1 290 ? 13.046 -6.616 -9.262 1.00 14.09 290 LEU B C 1
ATOM 4644 O O . LEU B 1 290 ? 12.144 -6.426 -8.438 1.00 16.43 290 LEU B O 1
ATOM 4649 N N . GLN B 1 291 ? 14.324 -6.738 -8.928 1.00 15.60 291 GLN B N 1
ATOM 4650 C CA . GLN B 1 291 ? 14.754 -6.641 -7.541 1.00 15.82 291 GLN B CA 1
ATOM 4651 C C . GLN B 1 291 ? 14.367 -5.287 -6.942 1.00 15.78 291 GLN B C 1
ATOM 4652 O O . GLN B 1 291 ? 13.861 -5.220 -5.813 1.00 18.53 291 GLN B O 1
ATOM 4658 N N . ALA B 1 292 ? 14.549 -4.209 -7.702 1.00 15.91 292 ALA B N 1
ATOM 4659 C CA . ALA B 1 292 ? 14.229 -2.878 -7.179 1.00 18.75 292 ALA B CA 1
ATOM 4660 C C . ALA B 1 292 ? 12.729 -2.691 -6.964 1.00 15.13 292 ALA B C 1
ATOM 4661 O O . ALA B 1 292 ? 12.290 -2.159 -5.937 1.00 16.25 292 ALA B O 1
ATOM 4663 N N . GLU B 1 293 ? 11.938 -3.147 -7.922 1.00 15.94 293 GLU B N 1
ATOM 4664 C CA . GLU B 1 293 ? 10.496 -2.956 -7.859 1.00 13.19 293 GLU B CA 1
ATOM 4665 C C . GLU B 1 293 ? 9.877 -3.821 -6.770 1.00 11.85 293 GLU B C 1
ATOM 4666 O O . GLU B 1 293 ? 8.977 -3.385 -6.048 1.00 16.21 293 GLU B O 1
ATOM 4672 N N . ARG B 1 294 ? 10.371 -5.049 -6.659 1.00 15.09 294 ARG B N 1
ATOM 4673 C CA . ARG B 1 294 ? 9.878 -5.959 -5.634 1.00 12.97 294 ARG B CA 1
ATOM 4674 C C . ARG B 1 294 ? 10.142 -5.391 -4.249 1.00 13.05 294 ARG B C 1
ATOM 4675 O O . ARG B 1 294 ? 9.252 -5.409 -3.388 1.00 14.38 294 ARG B O 1
ATOM 4683 N N . ALA B 1 295 ? 11.350 -4.870 -4.035 1.00 14.37 295 ALA B N 1
ATOM 4684 C CA . ALA B 1 295 ? 11.686 -4.270 -2.747 1.00 15.77 295 ALA B CA 1
ATOM 4685 C C . ALA B 1 295 ? 10.818 -3.046 -2.475 1.00 13.73 295 ALA B C 1
ATOM 4686 O O . ALA B 1 295 ? 10.301 -2.879 -1.365 1.00 15.69 295 ALA B O 1
ATOM 4688 N N . ARG B 1 296 ? 10.636 -2.195 -3.488 1.00 14.01 296 ARG B N 1
ATOM 4689 C CA . ARG B 1 296 ? 9.806 -1.007 -3.298 1.00 15.65 296 ARG B CA 1
ATOM 4690 C C . ARG B 1 296 ? 8.365 -1.375 -2.918 1.00 13.18 296 ARG B C 1
ATOM 4691 O O . ARG B 1 296 ? 7.797 -0.814 -1.980 1.00 15.54 296 ARG B O 1
ATOM 4699 N N . LYS B 1 297 ? 7.790 -2.340 -3.630 1.00 12.66 297 LYS B N 1
ATOM 4700 C CA . LYS B 1 297 ? 6.421 -2.782 -3.356 1.00 11.54 297 LYS B CA 1
ATOM 4701 C C . LYS B 1 297 ? 6.260 -3.427 -1.973 1.00 11.90 297 LYS B C 1
ATOM 4702 O O . LYS B 1 297 ? 5.269 -3.192 -1.276 1.00 14.12 297 LYS B O 1
ATOM 4708 N N . LEU B 1 298 ? 7.236 -4.224 -1.573 1.00 13.31 298 LEU B N 1
ATOM 4709 C CA . LEU B 1 298 ? 7.152 -4.868 -0.275 1.00 12.68 298 LEU B CA 1
ATOM 4710 C C . LEU B 1 298 ? 7.152 -3.806 0.825 1.00 11.15 298 LEU B C 1
ATOM 4711 O O . LEU B 1 298 ? 6.379 -3.899 1.782 1.00 13.83 298 LEU B O 1
ATOM 4716 N N . VAL B 1 299 ? 7.995 -2.784 0.689 1.00 12.93 299 VAL B N 1
ATOM 4717 C CA . VAL B 1 299 ? 8.016 -1.724 1.698 1.00 11.55 299 VAL B CA 1
ATOM 4718 C C . VAL B 1 299 ? 6.657 -1.021 1.775 1.00 12.59 299 VAL B C 1
ATOM 4719 O O . VAL B 1 299 ? 6.107 -0.803 2.861 1.00 13.81 299 VAL B O 1
ATOM 4723 N N . ALA B 1 300 ? 6.076 -0.710 0.621 1.00 12.39 300 ALA B N 1
ATOM 4724 C CA . ALA B 1 300 ? 4.824 0.027 0.609 1.00 12.69 300 ALA B CA 1
ATOM 4725 C C . ALA B 1 300 ? 3.660 -0.809 1.145 1.00 11.32 300 ALA B C 1
ATOM 4726 O O . ALA B 1 300 ? 2.809 -0.319 1.893 1.00 14.59 300 ALA B O 1
ATOM 4728 N N . VAL B 1 301 ? 3.630 -2.082 0.765 1.00 12.72 301 VAL B N 1
ATOM 4729 C CA . VAL B 1 301 ? 2.599 -2.981 1.261 1.00 12.38 301 VAL B CA 1
ATOM 4730 C C . VAL B 1 301 ? 2.726 -3.187 2.770 1.00 13.99 301 VAL B C 1
ATOM 4731 O O . VAL B 1 301 ? 1.718 -3.217 3.465 1.00 13.95 301 VAL B O 1
ATOM 4735 N N . ARG B 1 302 ? 3.954 -3.299 3.282 1.00 13.00 302 ARG B N 1
ATOM 4736 C CA . ARG B 1 302 ? 4.124 -3.483 4.723 1.00 12.41 302 ARG B CA 1
ATOM 4737 C C . ARG B 1 302 ? 3.497 -2.330 5.500 1.00 15.02 302 ARG B C 1
ATOM 4738 O O . ARG B 1 302 ? 2.822 -2.547 6.506 1.00 14.77 302 ARG B O 1
ATOM 4746 N N . ARG B 1 303 ? 3.682 -1.106 5.012 1.00 13.47 303 ARG B N 1
ATOM 4747 C CA A ARG B 1 303 ? 3.125 0.068 5.686 0.66 17.14 303 ARG B CA 1
ATOM 4748 C CA B ARG B 1 303 ? 3.123 0.059 5.693 0.34 17.13 303 ARG B CA 1
ATOM 4749 C C . ARG B 1 303 ? 1.611 -0.026 5.805 1.00 17.59 303 ARG B C 1
ATOM 4750 O O . ARG B 1 303 ? 1.036 0.337 6.829 1.00 16.28 303 ARG B O 1
ATOM 4765 N N . ILE B 1 304 ? 0.962 -0.519 4.755 1.00 14.39 304 ILE B N 1
ATOM 4766 C CA A ILE B 1 304 ? -0.484 -0.671 4.761 0.55 14.55 304 ILE B CA 1
ATOM 4767 C CA B ILE B 1 304 ? -0.481 -0.646 4.789 0.45 14.56 304 ILE B CA 1
ATOM 4768 C C . ILE B 1 304 ? -0.901 -1.718 5.777 1.00 15.84 304 ILE B C 1
ATOM 4769 O O . ILE B 1 304 ? -1.805 -1.505 6.577 1.00 19.41 304 ILE B O 1
ATOM 4778 N N . LEU B 1 305 ? -0.220 -2.857 5.732 1.00 14.10 305 LEU B N 1
ATOM 4779 C CA . LEU B 1 305 ? -0.588 -3.974 6.588 1.00 16.67 305 LEU B CA 1
ATOM 4780 C C . LEU B 1 305 ? -0.393 -3.643 8.063 1.00 20.36 305 LEU B C 1
ATOM 4781 O O . LEU B 1 305 ? -1.035 -4.240 8.926 1.00 23.28 305 LEU B O 1
ATOM 4786 N N . GLU B 1 306 ? 0.487 -2.687 8.343 1.00 17.25 306 GLU B N 1
ATOM 4787 C CA . GLU B 1 306 ? 0.737 -2.247 9.715 1.00 20.41 306 GLU B CA 1
ATOM 4788 C C . GLU B 1 306 ? -0.211 -1.148 10.169 1.00 27.23 306 GLU B C 1
ATOM 4789 O O . GLU B 1 306 ? -0.102 -0.645 11.289 1.00 24.41 306 GLU B O 1
ATOM 4795 N N . GLY B 1 307 ? -1.141 -0.775 9.299 1.00 23.91 307 GLY B N 1
ATOM 4796 C CA . GLY B 1 307 ? -2.137 0.221 9.647 1.00 27.86 307 GLY B CA 1
ATOM 4797 C C . GLY B 1 307 ? -1.570 1.626 9.723 1.00 29.74 307 GLY B C 1
ATOM 4798 O O . GLY B 1 307 ? -2.106 2.487 10.426 1.00 28.41 307 GLY B O 1
ATOM 4799 N N . ARG B 1 308 ? -0.477 1.867 9.006 1.00 23.69 308 ARG B N 1
ATOM 4800 C CA . ARG B 1 308 ? 0.010 3.228 8.865 1.00 26.70 308 ARG B CA 1
ATOM 4801 C C . ARG B 1 308 ? -1.024 4.027 8.089 1.00 38.00 308 ARG B C 1
ATOM 4802 O O . ARG B 1 308 ? -1.516 3.590 7.041 1.00 36.25 308 ARG B O 1
ATOM 4810 N N . GLU B 1 309 ? -1.383 5.175 8.648 1.00 22.36 309 GLU B N 1
ATOM 4811 C CA . GLU B 1 309 ? -2.305 6.114 8.018 1.00 20.86 309 GLU B CA 1
ATOM 4812 C C . GLU B 1 309 ? -1.855 7.524 8.329 1.00 19.63 309 GLU B C 1
ATOM 4813 O O . GLU B 1 309 ? -2.419 8.461 7.780 1.00 19.65 309 GLU B O 1
#

InterPro domains:
  IPR002204 3-hydroxyisobutyrate dehydrogenase-related, conserved site [PS00895] (7-20)
  IPR006108 3-hydroxyacyl-CoA dehydrogenase, C-terminal [PF00725] (184-280)
  IPR006176 3-hydroxyacyl-CoA dehydrogenase, NAD binding [PF02737] (4-181)
  IPR006180 3-hydroxyacyl-CoA dehydrogenase, conserved site [PS00067] (181-206)
  IPR008927 6-phosphogluconate dehydrogenase-like, C-terminal domain superfamily [SSF48179] (183-290)
  IPR013328 6-phosphogluconate dehydrogenase, domain 2 [G3DSA:1.10.1040.10] (186-309)
  IPR022694 3-hydroxyacyl-CoA dehydrogenase [PIRSF000105] (1-308)
  IPR036291 NAD(P)-binding domain superfamily [SSF51735] (1-180)
  IPR053562 3-Hydroxyacyl-CoA Dehydrogenase-like [NF042925] (4-306)

CATH classification: 3.40.50.720 (+1 more: 1.10.1040.10)

Solvent-accessible surface area: 33783 Å² total

Nearest PDB structures (foldseek):
  4om8-assembly1_A  TM=1.003E+00  e=1.703E-64  Mesorhizobium japonicum MAFF 303099
  3f3s-assembly1_A  TM=8.619E-01  e=2.798E-24  Homo sapiens
  1zcj-assembly1_A  TM=7.435E-01  e=1.102E-21  Rattus norvegicus
  3zwb-assembly1_A  TM=7.441E-01  e=8.418E-21  Rattus norvegicus
  3zwc-assembly2_B  TM=7.016E-01  e=3.141E-21  Rattus norvegicus

Radius of gyration: 30.63 Å; Cα contacts (8 Å, |Δi|>4): 1024; chains: 2; bounding box: 82×59×86 Å